Protein AF-0000000071061073 (afdb_homodimer)

pLDDT: mean 88.3, std 20.92, range [18.0, 98.88]

Foldseek 3Di:
DDPPPVVPPPPPQDDCQVLLEAEDWAVCLVVVLVVLLVQCVAFQEKFKDFQWQDQDDADDDDAPDPQLRLLVSLQVRLLQFATAKMKIFTHHLLLHADPRHRMYIAGAADDPVPTDHDPVSVVVLVVQPDDNVCSNVTHHYLQVNLVSVVVSCNWQHQRHAYFYELCPNVVLNNLCSNVVDRADSDLVVNLVSCCRTHVWYFHVNQVCVQPVPADDGLVRLCVVLPHDFRGTPSRTHRSRSSRSVSVSSCCVPPVVVDDDRVPGTSDHPSHDPPPPDDPDPPPPPPPPPPPPD/DPPPPPVPPPPPQDDCQVLLEAEDWAVCLVVVLVVLLVQCVAFQEKFKDFQWQDQDDADDDDAPDPQLRLLVSLQVRLLQFATAKMKIFTHHLLLDADPRHRMYIAGAADDPVPTDHDPVSVVVLVVQPDDNVCSNVTHHHLQVNLVSVVVSCNWQHQRHAYFYELCPNVVLNNLCSNVVDRADSDLVVNLVSCCRTHVWYFHVNQVCVQPVPADDGLVRLCVVLPHDFDGTPSRTHRSRSSRSVSVSSCCVPPVVVDDDRVPGTSDHPSHDPPPPDDPDPPPPPPPPPPPPD

Radius of gyration: 29.24 Å; Cα contacts (8 Å, |Δi|>4): 1033; chains: 2; bounding box: 113×81×72 Å

Solvent-accessible surface area (backbone atoms only — not comparable to full-atom values): 32190 Å² total; per-residue (Å²): 131,85,80,80,75,74,73,76,78,76,77,77,74,73,53,52,59,78,71,22,25,39,83,31,35,48,90,45,42,70,61,50,47,58,52,46,43,56,50,46,77,66,23,32,32,38,8,38,30,58,36,57,38,60,66,40,44,40,65,51,86,88,64,94,42,70,50,47,44,48,46,44,33,47,42,55,28,48,62,64,42,60,63,39,29,38,8,42,16,37,16,27,99,83,61,48,62,54,82,75,59,31,20,40,24,40,35,25,44,41,42,87,77,62,49,71,62,23,66,70,42,49,52,51,33,45,74,38,66,53,56,57,68,53,18,51,75,44,24,22,54,65,67,61,50,30,57,50,46,65,72,36,70,65,42,62,30,80,78,32,36,35,34,30,64,60,40,54,61,48,51,48,48,49,49,29,48,66,66,70,42,72,59,60,80,43,67,67,56,41,51,53,51,42,43,55,44,46,52,29,27,40,21,47,58,44,56,34,75,80,35,94,86,58,59,82,54,72,70,48,38,28,53,75,67,70,52,82,77,58,69,54,68,78,30,21,29,28,46,1,42,45,46,40,53,44,49,48,50,46,30,51,75,73,33,78,69,52,75,58,54,87,78,48,43,68,46,41,42,76,40,67,89,71,58,69,70,72,84,75,75,83,70,78,80,70,85,78,84,66,67,83,117,130,87,80,81,78,74,74,78,75,75,76,79,75,74,53,52,58,79,71,20,27,40,81,32,34,48,90,45,41,68,62,51,48,57,52,46,45,56,50,46,74,66,22,34,32,37,8,40,31,57,34,57,38,61,66,41,45,41,64,53,84,87,63,93,41,72,50,48,43,48,49,44,33,47,44,56,28,48,61,63,40,61,64,39,29,37,8,41,16,36,16,28,100,83,61,47,59,55,82,74,58,31,20,41,24,39,34,25,44,41,41,85,77,64,50,70,62,22,66,70,40,46,52,51,34,45,75,39,65,51,55,57,70,52,19,53,75,44,25,24,55,63,67,62,49,28,58,50,47,65,72,37,70,65,43,63,31,79,78,32,36,35,34,29,64,60,39,55,61,48,50,46,48,49,48,28,47,68,64,72,42,72,59,59,79,45,68,67,58,42,52,53,50,43,42,56,45,47,53,29,27,41,21,46,57,45,56,34,75,78,35,94,85,57,60,82,54,71,68,48,39,31,53,77,68,69,52,81,76,58,70,51,67,78,31,20,30,27,46,2,43,44,45,39,53,43,49,49,51,46,29,51,72,74,35,78,68,52,75,58,55,88,79,48,44,68,47,40,44,76,42,67,87,71,58,71,70,72,85,76,74,82,69,79,80,71,83,79,82,74,62,83,114

Sequence (586 aa):
MPSAMSGAAHAHIPSNEECGIRDVWKHNLEEEFRTIRKVVQKYHYVAMDTEFPGVVARPVGEFRSTADYHYQLLRCNVDLLRIIQLGLTFMDDDGKTPPGYSTWQFNFKFNLSEDMYAQDSIDLLQNSGIQFKKHEEDGIDPIDFAELLMSSGIVLVDNIKWLCFHSGYDFGYLLKLLTDQNLPSDEGEFFELLHIYFPNIFDIKYLMKSCKNLKGGLQEVADQLELRRVGPQHQAGSDALLTGMAFFKMREMFFEDNIDHAKYSGHLYGLGTSFIVNGTNFHESNGETNSASMPSAMSGAAHAHIPSNEECGIRDVWKHNLEEEFRTIRKVVQKYHYVAMDTEFPGVVARPVGEFRSTADYHYQLLRCNVDLLRIIQLGLTFMDDDGKTPPGYSTWQFNFKFNLSEDMYAQDSIDLLQNSGIQFKKHEEDGIDPIDFAELLMSSGIVLVDNIKWLCFHSGYDFGYLLKLLTDQNLPSDEGEFFELLHIYFPNIFDIKYLMKSCKNLKGGLQEVADQLELRRVGPQHQAGSDALLTGMAFFKMREMFFEDNIDHAKYSGHLYGLGTSFIVNGTNFHESNGETNSAS

InterPro domains:
  IPR006941 Ribonuclease CAF1 [PF04857] (24-140)
  IPR006941 Ribonuclease CAF1 [PF04857] (156-247)
  IPR012337 Ribonuclease H-like superfamily [SSF53098] (21-271)
  IPR036397 Ribonuclease H superfamily [G3DSA:3.30.420.10] (8-274)
  IPR039637 CCR4-NOT transcription complex subunit 7/8/Pop2 [PTHR10797] (20-272)

Structure (mmCIF, N/CA/C/O backbone):
data_AF-0000000071061073-model_v1
#
loop_
_entity.id
_entity.type
_entity.pdbx_description
1 polymer 'poly(A)-specific ribonuclease'
#
loop_
_atom_site.group_PDB
_atom_site.id
_atom_site.type_symbol
_atom_site.label_atom_id
_atom_site.label_alt_id
_atom_site.label_comp_id
_atom_site.label_asym_id
_atom_site.label_entity_id
_atom_site.label_seq_id
_atom_site.pdbx_PDB_ins_code
_atom_site.Cartn_x
_atom_site.Cartn_y
_atom_site.Cartn_z
_atom_site.occupancy
_atom_site.B_iso_or_equiv
_atom_site.auth_seq_id
_atom_site.auth_comp_id
_atom_site.auth_asym_id
_atom_site.auth_atom_id
_atom_site.pdbx_PDB_model_num
ATOM 1 N N . MET A 1 1 ? 59 -32.406 -10.898 1 27.25 1 MET A N 1
ATOM 2 C CA . MET A 1 1 ? 57.781 -32.25 -10.109 1 27.25 1 MET A CA 1
ATOM 3 C C . MET A 1 1 ? 56.594 -31.938 -11.008 1 27.25 1 MET A C 1
ATOM 5 O O . MET A 1 1 ? 56.656 -31.031 -11.844 1 27.25 1 MET A O 1
ATOM 9 N N . PRO A 1 2 ? 55.656 -32.938 -11.281 1 30.14 2 PRO A N 1
ATOM 10 C CA . PRO A 1 2 ? 54.562 -32.812 -12.242 1 30.14 2 PRO A CA 1
ATOM 11 C C . PRO A 1 2 ? 53.562 -31.734 -11.867 1 30.14 2 PRO A C 1
ATOM 13 O O . PRO A 1 2 ? 53.438 -31.375 -10.688 1 30.14 2 PRO A O 1
ATOM 16 N N . SER A 1 3 ? 53.438 -30.672 -12.734 1 26.7 3 SER A N 1
ATOM 17 C CA . SER A 1 3 ? 52.5 -29.562 -12.781 1 26.7 3 SER A CA 1
ATOM 18 C C . SER A 1 3 ? 51.062 -30.078 -12.664 1 26.7 3 SER A C 1
ATOM 20 O O . SER A 1 3 ? 50.625 -30.891 -13.477 1 26.7 3 SER A O 1
ATOM 22 N N . ALA A 1 4 ? 50.562 -30.312 -11.336 1 32.88 4 ALA A N 1
ATOM 23 C CA . ALA A 1 4 ? 49.219 -30.781 -10.984 1 32.88 4 ALA A CA 1
ATOM 24 C C . ALA A 1 4 ? 48.156 -30.047 -11.766 1 32.88 4 ALA A C 1
ATOM 26 O O . ALA A 1 4 ? 47.906 -28.859 -11.523 1 32.88 4 ALA A O 1
ATOM 27 N N . MET A 1 5 ? 48 -30.281 -13.109 1 28.55 5 MET A N 1
ATOM 28 C CA . MET A 1 5 ? 46.969 -29.719 -13.969 1 28.55 5 MET A CA 1
ATOM 29 C C . MET A 1 5 ? 45.562 -29.969 -13.406 1 28.55 5 MET A C 1
ATOM 31 O O . MET A 1 5 ? 45.031 -31.062 -13.555 1 28.55 5 MET A O 1
ATOM 35 N N . SER A 1 6 ? 45.312 -29.703 -12.102 1 32.41 6 SER A N 1
ATOM 36 C CA . SER A 1 6 ? 43.969 -29.922 -11.578 1 32.41 6 SER A CA 1
ATOM 37 C C . SER A 1 6 ? 42.938 -29.219 -12.438 1 32.41 6 SER A C 1
ATOM 39 O O . SER A 1 6 ? 42.938 -27.984 -12.555 1 32.41 6 SER A O 1
ATOM 41 N N . GLY A 1 7 ? 42.688 -29.609 -13.641 1 27.25 7 GLY A N 1
ATOM 42 C CA . GLY A 1 7 ? 41.594 -29.125 -14.453 1 27.25 7 GLY A CA 1
ATOM 43 C C . GLY A 1 7 ? 40.281 -29.078 -13.711 1 27.25 7 GLY A C 1
ATOM 44 O O . GLY A 1 7 ? 39.656 -30.125 -13.453 1 27.25 7 GLY A O 1
ATOM 45 N N . ALA A 1 8 ? 40.125 -28.297 -12.648 1 34.47 8 ALA A N 1
ATOM 46 C CA . ALA A 1 8 ? 38.812 -28.109 -12.062 1 34.47 8 ALA A CA 1
ATOM 47 C C . ALA A 1 8 ? 37.75 -27.938 -13.156 1 34.47 8 ALA A C 1
ATOM 49 O O . ALA A 1 8 ? 37.812 -27.016 -13.953 1 34.47 8 ALA A O 1
ATOM 50 N N . ALA A 1 9 ? 37.156 -28.922 -13.742 1 33.09 9 ALA A N 1
ATOM 51 C CA . ALA A 1 9 ? 35.938 -28.969 -14.578 1 33.09 9 ALA A CA 1
ATOM 52 C C . ALA A 1 9 ? 34.875 -28.031 -14.023 1 33.09 9 ALA A C 1
ATOM 54 O O . ALA A 1 9 ? 34.312 -28.281 -12.945 1 33.09 9 ALA A O 1
ATOM 55 N N . HIS A 1 10 ? 34.781 -26.781 -14.148 1 38.16 10 HIS A N 1
ATOM 56 C CA . HIS A 1 10 ? 33.688 -25.859 -13.875 1 38.16 10 HIS A CA 1
ATOM 57 C C . HIS A 1 10 ? 32.375 -26.359 -14.469 1 38.16 10 HIS A C 1
ATOM 59 O O . HIS A 1 10 ? 32.25 -26.484 -15.695 1 38.16 10 HIS A O 1
ATOM 65 N N . ALA A 1 11 ? 31.656 -27.234 -13.953 1 41.38 11 ALA A N 1
ATOM 66 C CA . ALA A 1 11 ? 30.328 -27.703 -14.352 1 41.38 11 ALA A CA 1
ATOM 67 C C . ALA A 1 11 ? 29.453 -26.531 -14.828 1 41.38 11 ALA A C 1
ATOM 69 O O . ALA A 1 11 ? 29.281 -25.547 -14.109 1 41.38 11 ALA A O 1
ATOM 70 N N . HIS A 1 12 ? 29.359 -26.234 -16.078 1 46.34 12 HIS A N 1
ATOM 71 C CA . HIS A 1 12 ? 28.531 -25.25 -16.766 1 46.34 12 HIS A CA 1
ATOM 72 C C . HIS A 1 12 ? 27.094 -25.281 -16.25 1 46.34 12 HIS A C 1
ATOM 74 O O . HIS A 1 12 ? 26.438 -26.328 -16.297 1 46.34 12 HIS A O 1
ATOM 80 N N . ILE A 1 13 ? 26.734 -24.516 -15.273 1 55.28 13 ILE A N 1
ATOM 81 C CA . ILE A 1 13 ? 25.328 -24.359 -14.906 1 55.28 13 ILE A CA 1
ATOM 82 C C . ILE A 1 13 ? 24.547 -23.844 -16.109 1 55.28 13 ILE A C 1
ATOM 84 O O . ILE A 1 13 ? 24.812 -22.75 -16.609 1 55.28 13 ILE A O 1
ATOM 88 N N . PRO A 1 14 ? 23.891 -24.766 -16.766 1 65.38 14 PRO A N 1
ATOM 89 C CA . PRO A 1 14 ? 23.156 -24.328 -17.953 1 65.38 14 PRO A CA 1
ATOM 90 C C . PRO A 1 14 ? 22.344 -23.047 -17.703 1 65.38 14 PRO A C 1
ATOM 92 O O . PRO A 1 14 ? 21.859 -22.844 -16.594 1 65.38 14 PRO A O 1
ATOM 95 N N . SER A 1 15 ? 22.391 -22.125 -18.75 1 74.69 15 SER A N 1
ATOM 96 C CA . SER A 1 15 ? 21.594 -20.906 -18.703 1 74.69 15 SER A CA 1
ATOM 97 C C . SER A 1 15 ? 20.094 -21.234 -18.781 1 74.69 15 SER A C 1
ATOM 99 O O . SER A 1 15 ? 19.719 -22.312 -19.203 1 74.69 15 SER A O 1
ATOM 101 N N . ASN A 1 16 ? 19.266 -20.438 -18.266 1 79.19 16 ASN A N 1
ATOM 102 C CA . ASN A 1 16 ? 17.828 -20.562 -18.375 1 79.19 16 ASN A CA 1
ATOM 103 C C . ASN A 1 16 ? 17.406 -20.922 -19.797 1 79.19 16 ASN A C 1
ATOM 105 O O . ASN A 1 16 ? 16.594 -21.828 -20 1 79.19 16 ASN A O 1
ATOM 109 N N . GLU A 1 17 ? 18.062 -20.422 -20.688 1 80 17 GLU A N 1
ATOM 110 C CA . GLU A 1 17 ? 17.641 -20.594 -22.078 1 80 17 GLU A CA 1
ATOM 111 C C . GLU A 1 17 ? 17.969 -22 -22.578 1 80 17 GLU A C 1
ATOM 113 O O . GLU A 1 17 ? 17.203 -22.594 -23.344 1 80 17 GLU A O 1
ATOM 118 N N . GLU A 1 18 ? 19 -22.453 -22.078 1 78.81 18 GLU A N 1
ATOM 119 C CA . GLU A 1 18 ? 19.391 -23.812 -22.453 1 78.81 18 GLU A CA 1
ATOM 120 C C . GLU A 1 18 ? 18.438 -24.844 -21.859 1 78.81 18 GLU A C 1
ATOM 122 O O . GLU A 1 18 ? 18.312 -25.953 -22.375 1 78.81 18 GLU A O 1
ATOM 127 N N . CYS A 1 19 ? 17.75 -24.359 -20.891 1 79.56 19 CYS A N 1
ATOM 128 C CA . CYS A 1 19 ? 16.859 -25.266 -20.172 1 79.56 19 CYS A CA 1
ATOM 129 C C . CYS A 1 19 ? 15.406 -25.078 -20.625 1 79.56 19 CYS A C 1
ATOM 131 O O . CYS A 1 19 ? 14.492 -25.641 -20.016 1 79.56 19 CYS A O 1
ATOM 133 N N . GLY A 1 20 ? 15.211 -24.234 -21.703 1 90.25 20 GLY A N 1
ATOM 134 C CA . GLY A 1 20 ? 13.867 -24.016 -22.203 1 90.25 20 GLY A CA 1
ATOM 135 C C . GLY A 1 20 ? 13.125 -22.922 -21.469 1 90.25 20 GLY A C 1
ATOM 136 O O . GLY A 1 20 ? 11.898 -22.797 -21.594 1 90.25 20 GLY A O 1
ATOM 137 N N . ILE A 1 21 ? 13.875 -22.172 -20.672 1 96.06 21 ILE A N 1
ATOM 138 C CA . ILE A 1 21 ? 13.305 -21.031 -19.938 1 96.06 21 ILE A CA 1
ATOM 139 C C . ILE A 1 21 ? 13.75 -19.734 -20.609 1 96.06 21 ILE A C 1
ATOM 141 O O . ILE A 1 21 ? 14.938 -19.422 -20.641 1 96.06 21 ILE A O 1
ATOM 145 N N . ARG A 1 22 ? 12.781 -19.031 -21.141 1 97.25 22 ARG A N 1
ATOM 146 C CA . ARG A 1 22 ? 13.055 -17.766 -21.812 1 97.25 22 ARG A CA 1
ATOM 147 C C . ARG A 1 22 ? 13 -16.609 -20.828 1 97.25 22 ARG A C 1
ATOM 149 O O . ARG A 1 22 ? 11.961 -16.344 -20.219 1 97.25 22 ARG A O 1
ATOM 156 N N . ASP A 1 23 ? 14.117 -15.875 -20.719 1 97.38 23 ASP A N 1
ATOM 157 C CA . ASP A 1 23 ? 14.133 -14.656 -19.922 1 97.38 23 ASP A CA 1
ATOM 158 C C . ASP A 1 23 ? 13.461 -13.5 -20.656 1 97.38 23 ASP A C 1
ATOM 160 O O . ASP A 1 23 ? 13.859 -13.148 -21.766 1 97.38 23 ASP A O 1
ATOM 164 N N . VAL A 1 24 ? 12.461 -12.961 -20.047 1 98.75 24 VAL A N 1
ATOM 165 C CA . VAL A 1 24 ? 11.742 -11.852 -20.672 1 98.75 24 VAL A CA 1
ATOM 166 C C . VAL A 1 24 ? 11.984 -10.57 -19.875 1 98.75 24 VAL A C 1
ATOM 168 O O . VAL A 1 24 ? 11.734 -10.516 -18.672 1 98.75 24 VAL A O 1
ATOM 171 N N . TRP A 1 25 ? 12.492 -9.625 -20.547 1 98.75 25 TRP A N 1
ATOM 172 C CA . TRP A 1 25 ? 12.742 -8.281 -20.031 1 98.75 25 TRP A CA 1
ATOM 173 C C . TRP A 1 25 ? 11.953 -7.246 -20.828 1 98.75 25 TRP A C 1
ATOM 175 O O . TRP A 1 25 ? 11.172 -7.598 -21.719 1 98.75 25 TRP A O 1
ATOM 185 N N . LYS A 1 26 ? 12.125 -6.02 -20.5 1 98.69 26 LYS A N 1
ATOM 186 C CA . LYS A 1 26 ? 11.383 -4.945 -21.156 1 98.69 26 LYS A CA 1
ATOM 187 C C . LYS A 1 26 ? 11.555 -5 -22.672 1 98.69 26 LYS A C 1
ATOM 189 O O . LYS A 1 26 ? 10.578 -4.852 -23.422 1 98.69 26 LYS A O 1
ATOM 194 N N . HIS A 1 27 ? 12.719 -5.301 -23.188 1 98.5 27 HIS A N 1
ATOM 195 C CA . HIS A 1 27 ? 13.062 -5.137 -24.594 1 98.5 27 HIS A CA 1
ATOM 196 C C . HIS A 1 27 ? 12.438 -6.238 -25.438 1 98.5 27 HIS A C 1
ATOM 198 O O . HIS A 1 27 ? 12.219 -6.055 -26.641 1 98.5 27 HIS A O 1
ATOM 204 N N . ASN A 1 28 ? 12.125 -7.383 -24.844 1 98.62 28 ASN A N 1
ATOM 205 C CA . ASN A 1 28 ? 11.609 -8.469 -25.672 1 98.62 28 ASN A CA 1
ATOM 206 C C . ASN A 1 28 ? 10.203 -8.883 -25.25 1 98.62 28 ASN A C 1
ATOM 208 O O . ASN A 1 28 ? 9.719 -9.945 -25.625 1 98.62 28 ASN A O 1
ATOM 212 N N . LEU A 1 29 ? 9.578 -8.055 -24.453 1 98.81 29 LEU A N 1
ATOM 213 C CA . LEU A 1 29 ? 8.266 -8.367 -23.891 1 98.81 29 LEU A CA 1
ATOM 214 C C . LEU A 1 29 ? 7.242 -8.602 -24.984 1 98.81 29 LEU A C 1
ATOM 216 O O . LEU A 1 29 ? 6.586 -9.648 -25.016 1 98.81 29 LEU A O 1
ATOM 220 N N . GLU A 1 30 ? 7.113 -7.754 -25.906 1 98.62 30 GLU A N 1
ATOM 221 C CA . GLU A 1 30 ? 6.113 -7.828 -26.969 1 98.62 30 GLU A CA 1
ATOM 222 C C . GLU A 1 30 ? 6.348 -9.039 -27.875 1 98.62 30 GLU A C 1
ATOM 224 O O . GLU A 1 30 ? 5.402 -9.734 -28.234 1 98.62 30 GLU A O 1
ATOM 229 N N . GLU A 1 31 ? 7.582 -9.195 -28.172 1 98.5 31 GLU A N 1
ATOM 230 C CA . GLU A 1 31 ? 7.938 -10.32 -29.031 1 98.5 31 GLU A CA 1
ATOM 231 C C . GLU A 1 31 ? 7.562 -11.648 -28.391 1 98.5 31 GLU A C 1
ATOM 233 O O . GLU A 1 31 ? 7.027 -12.539 -29.047 1 98.5 31 GLU A O 1
ATOM 238 N N . GLU A 1 32 ? 7.836 -11.758 -27.172 1 98.44 32 GLU A N 1
ATOM 239 C CA . GLU A 1 32 ? 7.566 -13.023 -26.484 1 98.44 32 GLU A CA 1
ATOM 240 C C . GLU A 1 32 ? 6.066 -13.25 -26.328 1 98.44 32 GLU A C 1
ATOM 242 O O . GLU A 1 32 ? 5.594 -14.391 -26.391 1 98.44 32 GLU A O 1
ATOM 247 N N . PHE A 1 33 ? 5.324 -12.195 -26.156 1 98.69 33 PHE A N 1
ATOM 248 C CA . PHE A 1 33 ? 3.879 -12.367 -26.062 1 98.69 33 PHE A CA 1
ATOM 249 C C . PHE A 1 33 ? 3.293 -12.789 -27.406 1 98.69 33 PHE A C 1
ATOM 251 O O . PHE A 1 33 ? 2.285 -13.5 -27.453 1 98.69 33 PHE A O 1
ATOM 258 N N . ARG A 1 34 ? 3.887 -12.406 -28.5 1 98.31 34 ARG A N 1
ATOM 259 C CA . ARG A 1 34 ? 3.465 -12.914 -29.797 1 98.31 34 ARG A CA 1
ATOM 260 C C . ARG A 1 34 ? 3.617 -14.43 -29.859 1 98.31 34 ARG A C 1
ATOM 262 O O . ARG A 1 34 ? 2.738 -15.125 -30.375 1 98.31 34 ARG A O 1
ATOM 269 N N . THR A 1 35 ? 4.707 -14.852 -29.391 1 98.12 35 THR A N 1
ATOM 270 C CA . THR A 1 35 ? 4.961 -16.281 -29.359 1 98.12 35 THR A CA 1
ATOM 271 C C . THR A 1 35 ? 3.971 -17 -28.438 1 98.12 35 THR A C 1
ATOM 273 O O . THR A 1 35 ? 3.418 -18.031 -28.781 1 98.12 35 THR A O 1
ATOM 276 N N . ILE A 1 36 ? 3.734 -16.422 -27.312 1 98.31 36 ILE A N 1
ATOM 277 C CA . ILE A 1 36 ? 2.859 -17 -26.297 1 98.31 36 ILE A CA 1
ATOM 278 C C . ILE A 1 36 ? 1.445 -17.141 -26.859 1 98.31 36 ILE A C 1
ATOM 280 O O . ILE A 1 36 ? 0.774 -18.156 -26.625 1 98.31 36 ILE A O 1
ATOM 284 N N . ARG A 1 37 ? 0.992 -16.188 -27.656 1 98.06 37 ARG A N 1
ATOM 285 C CA . ARG A 1 37 ? -0.344 -16.203 -28.234 1 98.06 37 ARG A CA 1
ATOM 286 C C . ARG A 1 37 ? -0.52 -17.406 -29.172 1 98.06 37 ARG A C 1
ATOM 288 O O . ARG A 1 37 ? -1.625 -17.922 -29.312 1 98.06 37 ARG A O 1
ATOM 295 N N . LYS A 1 38 ? 0.566 -17.828 -29.703 1 98 38 LYS A N 1
ATOM 296 C CA . LYS A 1 38 ? 0.529 -19 -30.562 1 98 38 LYS A CA 1
ATOM 297 C C . LYS A 1 38 ? 0.604 -20.281 -29.734 1 98 38 LYS A C 1
ATOM 299 O O . LYS A 1 38 ? -0.155 -21.234 -29.984 1 98 38 LYS A O 1
ATOM 304 N N . VAL A 1 39 ? 1.432 -20.297 -28.812 1 98.06 39 VAL A N 1
ATOM 305 C CA . VAL A 1 39 ? 1.706 -21.484 -28 1 98.06 39 VAL A CA 1
ATOM 306 C C . VAL A 1 39 ? 0.449 -21.891 -27.234 1 98.06 39 VAL A C 1
ATOM 308 O O . VAL A 1 39 ? 0.112 -23.062 -27.156 1 98.06 39 VAL A O 1
ATOM 311 N N . VAL A 1 40 ? -0.288 -20.953 -26.719 1 97.75 40 VAL A N 1
ATOM 312 C CA . VAL A 1 40 ? -1.395 -21.203 -25.797 1 97.75 40 VAL A CA 1
ATOM 313 C C . VAL A 1 40 ? -2.549 -21.859 -26.547 1 97.75 40 VAL A C 1
ATOM 315 O O . VAL A 1 40 ? -3.432 -22.469 -25.938 1 97.75 40 VAL A O 1
ATOM 318 N N . GLN A 1 41 ? -2.559 -21.812 -27.859 1 97.12 41 GLN A N 1
ATOM 319 C CA . GLN A 1 41 ? -3.621 -22.422 -28.656 1 97.12 41 GLN A CA 1
ATOM 320 C C . GLN A 1 41 ? -3.629 -23.938 -28.5 1 97.12 41 GLN A C 1
ATOM 322 O O . GLN A 1 41 ? -4.688 -24.562 -28.562 1 97.12 41 GLN A O 1
ATOM 327 N N . LYS A 1 42 ? -2.479 -24.469 -28.312 1 97.75 42 LYS A N 1
ATOM 328 C CA . LYS A 1 42 ? -2.354 -25.906 -28.203 1 97.75 42 LYS A CA 1
ATOM 329 C C . LYS A 1 42 ? -1.996 -26.328 -26.781 1 97.75 42 LYS A C 1
ATOM 331 O O . LYS A 1 42 ? -2.404 -27.406 -26.312 1 97.75 42 LYS A O 1
ATOM 336 N N . TYR A 1 43 ? -1.259 -25.609 -26.156 1 98.5 43 TYR A N 1
ATOM 337 C CA . TYR A 1 43 ? -0.788 -25.906 -24.812 1 98.5 43 TYR A CA 1
ATOM 338 C C . TYR A 1 43 ? -1.583 -25.109 -23.781 1 98.5 43 TYR A C 1
ATOM 340 O O . TYR A 1 43 ? -1.145 -24.062 -23.328 1 98.5 43 TYR A O 1
ATOM 348 N N . HIS A 1 44 ? -2.664 -25.703 -23.281 1 97.88 44 HIS A N 1
ATOM 349 C CA . HIS A 1 44 ? -3.688 -24.969 -22.547 1 97.88 44 HIS A CA 1
ATOM 350 C C . HIS A 1 44 ? -3.504 -25.109 -21.047 1 97.88 44 HIS A C 1
ATOM 352 O O . HIS A 1 44 ? -4.281 -24.562 -20.266 1 97.88 44 HIS A O 1
ATOM 358 N N . TYR A 1 45 ? -2.539 -25.953 -20.578 1 98.69 45 TYR A N 1
ATOM 359 C CA . TYR A 1 45 ? -2.152 -25.953 -19.172 1 98.69 45 TYR A CA 1
ATOM 360 C C . TYR A 1 45 ? -1.046 -24.953 -18.906 1 98.69 45 TYR A C 1
ATOM 362 O O . TYR A 1 45 ? 0.003 -24.984 -19.562 1 98.69 45 TYR A O 1
ATOM 370 N N . VAL A 1 46 ? -1.3 -24.078 -18 1 98.88 46 VAL A N 1
ATOM 371 C CA . VAL A 1 46 ? -0.354 -23.016 -17.688 1 98.88 46 VAL A CA 1
ATOM 372 C C . VAL A 1 46 ? 0.083 -23.125 -16.219 1 98.88 46 VAL A C 1
ATOM 374 O O . VAL A 1 46 ? -0.662 -22.75 -15.312 1 98.88 46 VAL A O 1
ATOM 377 N N . ALA A 1 47 ? 1.307 -23.609 -16.016 1 98.88 47 ALA A N 1
ATOM 378 C CA . ALA A 1 47 ? 1.875 -23.641 -14.672 1 98.88 47 ALA A CA 1
ATOM 379 C C . ALA A 1 47 ? 2.537 -22.312 -14.32 1 98.88 47 ALA A C 1
ATOM 381 O O . ALA A 1 47 ? 3.309 -21.766 -15.117 1 98.88 47 ALA A O 1
ATOM 382 N N . MET A 1 48 ? 2.242 -21.844 -13.117 1 98.69 48 MET A N 1
ATOM 383 C CA . MET A 1 48 ? 2.705 -20.5 -12.805 1 98.69 48 MET A CA 1
ATOM 384 C C . MET A 1 48 ? 3.332 -20.438 -11.414 1 98.69 48 MET A C 1
ATOM 386 O O . MET A 1 48 ? 2.959 -21.219 -10.531 1 98.69 48 MET A O 1
ATOM 390 N N . ASP A 1 49 ? 4.25 -19.562 -11.273 1 98.62 49 ASP A N 1
ATOM 391 C CA . ASP A 1 49 ? 4.879 -19.219 -10 1 98.62 49 ASP A CA 1
ATOM 392 C C . ASP A 1 49 ? 5.359 -17.766 -10.016 1 98.62 49 ASP A C 1
ATOM 394 O O . ASP A 1 49 ? 5.684 -17.219 -11.078 1 98.62 49 ASP A O 1
ATOM 398 N N . THR A 1 50 ? 5.34 -17.141 -8.867 1 98.62 50 THR A N 1
ATOM 399 C CA . THR A 1 50 ? 5.832 -15.781 -8.75 1 98.62 50 THR A CA 1
ATOM 400 C C . THR A 1 50 ? 6.906 -15.68 -7.668 1 98.62 50 THR A C 1
ATOM 402 O O . THR A 1 50 ? 6.953 -16.516 -6.758 1 98.62 50 THR A O 1
ATOM 405 N N . GLU A 1 51 ? 7.789 -14.75 -7.895 1 98.5 51 GLU A N 1
ATOM 406 C CA . GLU A 1 51 ? 8.672 -14.273 -6.836 1 98.5 51 GLU A CA 1
ATOM 407 C C . GLU A 1 51 ? 8.305 -12.844 -6.426 1 98.5 51 GLU A C 1
ATOM 409 O O . GLU A 1 51 ? 8.188 -11.961 -7.273 1 98.5 51 GLU A O 1
ATOM 414 N N . PHE A 1 52 ? 8.102 -12.656 -5.129 1 97.38 52 PHE A N 1
ATOM 415 C CA . PHE A 1 52 ? 7.73 -11.352 -4.594 1 97.38 52 PHE A CA 1
ATOM 416 C C . PHE A 1 52 ? 8.531 -11.039 -3.338 1 97.38 52 PHE A C 1
ATOM 418 O O . PHE A 1 52 ? 9.242 -11.898 -2.814 1 97.38 52 PHE A O 1
ATOM 425 N N . PRO A 1 53 ? 8.578 -9.773 -2.887 1 96.56 53 PRO A N 1
ATOM 426 C CA . PRO A 1 53 ? 9.57 -9.336 -1.907 1 96.56 53 PRO A CA 1
ATOM 427 C C . PRO A 1 53 ? 9.219 -9.742 -0.48 1 96.56 53 PRO A C 1
ATOM 429 O O . PRO A 1 53 ? 9.789 -9.219 0.478 1 96.56 53 PRO A O 1
ATOM 432 N N . GLY A 1 54 ? 8.242 -10.562 -0.24 1 95.75 54 GLY A N 1
ATOM 433 C CA . GLY A 1 54 ? 7.957 -11.102 1.08 1 95.75 54 GLY A CA 1
ATOM 434 C C . GLY A 1 54 ? 6.773 -10.43 1.756 1 95.75 54 GLY A C 1
ATOM 435 O O . GLY A 1 54 ? 5.828 -10.008 1.088 1 95.75 54 GLY A O 1
ATOM 436 N N . VAL A 1 55 ? 6.781 -10.57 3.068 1 95.75 55 VAL A N 1
ATOM 437 C CA . VAL A 1 55 ? 5.75 -9.992 3.918 1 95.75 55 VAL A CA 1
ATOM 438 C C . VAL A 1 55 ? 6.359 -8.891 4.793 1 95.75 55 VAL A C 1
ATOM 440 O O . VAL A 1 55 ? 7.32 -9.141 5.527 1 95.75 55 VAL A O 1
ATOM 443 N N . VAL A 1 56 ? 5.727 -7.668 4.676 1 96.31 56 VAL A N 1
ATOM 444 C CA . VAL A 1 56 ? 6.375 -6.551 5.355 1 96.31 56 VAL A CA 1
ATOM 445 C C . VAL A 1 56 ? 5.426 -5.953 6.391 1 96.31 56 VAL A C 1
ATOM 447 O O . VAL A 1 56 ? 5.816 -5.086 7.176 1 96.31 56 VAL A O 1
ATOM 450 N N . ALA A 1 57 ? 4.191 -6.43 6.379 1 96.06 57 ALA A N 1
ATOM 451 C CA . ALA A 1 57 ? 3.221 -5.828 7.289 1 96.06 57 ALA A CA 1
ATOM 452 C C . ALA A 1 57 ? 2.176 -6.848 7.734 1 96.06 57 ALA A C 1
ATOM 454 O O . ALA A 1 57 ? 1.876 -7.797 7.004 1 96.06 57 ALA A O 1
ATOM 455 N N . ARG A 1 58 ? 1.642 -6.582 8.922 1 97.12 58 ARG A N 1
ATOM 456 C CA . ARG A 1 58 ? 0.527 -7.355 9.461 1 97.12 58 ARG A CA 1
ATOM 457 C C . ARG A 1 58 ? -0.693 -6.469 9.688 1 97.12 58 ARG A C 1
ATOM 459 O O . ARG A 1 58 ? -0.566 -5.344 10.172 1 97.12 58 ARG A O 1
ATOM 466 N N . PRO A 1 59 ? -1.806 -7.035 9.273 1 95.44 59 PRO A N 1
ATOM 467 C CA . PRO A 1 59 ? -3.008 -6.219 9.469 1 95.44 59 PRO A CA 1
ATOM 468 C C . PRO A 1 59 ? -3.359 -6.023 10.938 1 95.44 59 PRO A C 1
ATOM 470 O O . PRO A 1 59 ? -3.15 -6.926 11.75 1 95.44 59 PRO A O 1
ATOM 473 N N . VAL A 1 60 ? -3.891 -4.828 11.211 1 93.62 60 VAL A N 1
ATOM 474 C CA . VAL A 1 60 ? -4.34 -4.469 12.555 1 93.62 60 VAL A CA 1
ATOM 475 C C . VAL A 1 60 ? -5.863 -4.367 12.578 1 93.62 60 VAL A C 1
ATOM 477 O O . VAL A 1 60 ? -6.473 -3.848 11.641 1 93.62 60 VAL A O 1
ATOM 480 N N . GLY A 1 61 ? -6.508 -4.949 13.672 1 88.81 61 GLY A N 1
ATOM 481 C CA . GLY A 1 61 ? -7.949 -4.824 13.812 1 88.81 61 GLY A CA 1
ATOM 482 C C . GLY A 1 61 ? -8.625 -6.113 14.25 1 88.81 61 GLY A C 1
ATOM 483 O O . GLY A 1 61 ? -7.961 -7.027 14.742 1 88.81 61 GLY A O 1
ATOM 484 N N . GLU A 1 62 ? -9.93 -6.051 14.156 1 89.38 62 GLU A N 1
ATOM 485 C CA . GLU A 1 62 ? -10.727 -7.234 14.453 1 89.38 62 GLU A CA 1
ATOM 486 C C . GLU A 1 62 ? -11.094 -7.98 13.172 1 89.38 62 GLU A C 1
ATOM 488 O O . GLU A 1 62 ? -11.445 -7.363 12.164 1 89.38 62 GLU A O 1
ATOM 493 N N . PHE A 1 63 ? -10.922 -9.32 13.32 1 91.5 63 PHE A N 1
ATOM 494 C CA . PHE A 1 63 ? -11.188 -10.148 12.148 1 91.5 63 PHE A CA 1
ATOM 495 C C . PHE A 1 63 ? -12.289 -11.164 12.438 1 91.5 63 PHE A C 1
ATOM 497 O O . PHE A 1 63 ? -12.375 -11.688 13.555 1 91.5 63 PHE A O 1
ATOM 504 N N . ARG A 1 64 ? -13.023 -11.469 11.438 1 90.19 64 ARG A N 1
ATOM 505 C CA . ARG A 1 64 ? -14.195 -12.328 11.57 1 90.19 64 ARG A CA 1
ATOM 506 C C . ARG A 1 64 ? -13.781 -13.773 11.812 1 90.19 64 ARG A C 1
ATOM 508 O O . ARG A 1 64 ? -14.523 -14.539 12.43 1 90.19 64 ARG A O 1
ATOM 515 N N . SER A 1 65 ? -12.703 -14.258 11.266 1 91 65 SER A N 1
ATOM 516 C CA . SER A 1 65 ? -12.18 -15.617 11.336 1 91 65 SER A CA 1
ATOM 517 C C . SER A 1 65 ? -10.688 -15.656 11.039 1 91 65 SER A C 1
ATOM 519 O O . SER A 1 65 ? -10.102 -14.641 10.648 1 91 65 SER A O 1
ATOM 521 N N . THR A 1 66 ? -10.086 -16.797 11.266 1 91.12 66 THR A N 1
ATOM 522 C CA . THR A 1 66 ? -8.688 -17 10.898 1 91.12 66 THR A CA 1
ATOM 523 C C . THR A 1 66 ? -8.492 -16.828 9.398 1 91.12 66 THR A C 1
ATOM 525 O O . THR A 1 66 ? -7.492 -16.266 8.961 1 91.12 66 THR A O 1
ATOM 528 N N . ALA A 1 67 ? -9.461 -17.297 8.688 1 90.12 67 ALA A N 1
ATOM 529 C CA . ALA A 1 67 ? -9.414 -17.156 7.23 1 90.12 67 ALA A CA 1
ATOM 530 C C . ALA A 1 67 ? -9.438 -15.688 6.824 1 90.12 67 ALA A C 1
ATOM 532 O O . ALA A 1 67 ? -8.695 -15.273 5.922 1 90.12 67 ALA A O 1
ATOM 533 N N . ASP A 1 68 ? -10.234 -15 7.512 1 93.62 68 ASP A N 1
ATOM 534 C CA . ASP A 1 68 ? -10.297 -13.57 7.246 1 93.62 68 ASP A CA 1
ATOM 535 C C . ASP A 1 68 ? -8.969 -12.891 7.551 1 93.62 68 ASP A C 1
ATOM 537 O O . ASP A 1 68 ? -8.508 -12.039 6.789 1 93.62 68 ASP A O 1
ATOM 541 N N . TYR A 1 69 ? -8.414 -13.258 8.648 1 94.88 69 TYR A N 1
ATOM 542 C CA . TYR A 1 69 ? -7.109 -12.719 9 1 94.88 69 TYR A CA 1
ATOM 543 C C . TYR A 1 69 ? -6.082 -13.023 7.918 1 94.88 69 TYR A C 1
ATOM 545 O O . TYR A 1 69 ? -5.316 -12.141 7.516 1 94.88 69 TYR A O 1
ATOM 553 N N . HIS A 1 70 ? -6.043 -14.195 7.438 1 95 70 HIS A N 1
ATOM 554 C CA . HIS A 1 70 ? -5.078 -14.602 6.418 1 95 70 HIS A CA 1
ATOM 555 C C . HIS A 1 70 ? -5.293 -13.828 5.117 1 95 70 HIS A C 1
ATOM 557 O O . HIS A 1 70 ? -4.328 -13.453 4.449 1 95 70 HIS A O 1
ATOM 563 N N . TYR A 1 71 ? -6.555 -13.672 4.785 1 96.75 71 TYR A N 1
ATOM 564 C CA . TYR A 1 71 ? -6.824 -12.922 3.566 1 96.75 71 TYR A CA 1
ATOM 565 C C . TYR A 1 71 ? -6.371 -11.469 3.713 1 96.75 71 TYR A C 1
ATOM 567 O O . TYR A 1 71 ? -5.801 -10.898 2.783 1 96.75 71 TYR A O 1
ATOM 575 N N . GLN A 1 72 ? -6.621 -10.883 4.848 1 96.31 72 GLN A N 1
ATOM 576 C CA . GLN A 1 72 ? -6.207 -9.492 5.055 1 96.31 72 GLN A CA 1
ATOM 577 C C . GLN A 1 72 ? -4.688 -9.375 5.066 1 96.31 72 GLN A C 1
ATOM 579 O O . GLN A 1 72 ? -4.137 -8.359 4.617 1 96.31 72 GLN A O 1
ATOM 584 N N . LEU A 1 73 ? -4.07 -10.359 5.66 1 97.06 73 LEU A N 1
ATOM 585 C CA . LEU A 1 73 ? -2.613 -10.398 5.629 1 97.06 73 LEU A CA 1
ATOM 586 C C . LEU A 1 73 ? -2.1 -10.414 4.191 1 97.06 73 LEU A C 1
ATOM 588 O O . LEU A 1 73 ? -1.211 -9.633 3.84 1 97.06 73 LEU A O 1
ATOM 592 N N . LEU A 1 74 ? -2.66 -11.25 3.385 1 97.75 74 LEU A N 1
ATOM 593 C CA . LEU A 1 74 ? -2.316 -11.32 1.97 1 97.75 74 LEU A CA 1
ATOM 594 C C . LEU A 1 74 ? -2.602 -9.992 1.273 1 97.75 74 LEU A C 1
ATOM 596 O O . LEU A 1 74 ? -1.735 -9.445 0.588 1 97.75 74 LEU A O 1
ATOM 600 N N . ARG A 1 75 ? -3.783 -9.477 1.503 1 97.12 75 ARG A N 1
ATOM 601 C CA . ARG A 1 75 ? -4.254 -8.266 0.841 1 97.12 75 ARG A CA 1
ATOM 602 C C . ARG A 1 75 ? -3.34 -7.086 1.144 1 97.12 75 ARG A C 1
ATOM 604 O O . ARG A 1 75 ? -2.893 -6.391 0.23 1 97.12 75 ARG A O 1
ATOM 611 N N . CYS A 1 76 ? -3.016 -6.867 2.375 1 96.12 76 CYS A N 1
ATOM 612 C CA . CYS A 1 76 ? -2.225 -5.699 2.742 1 96.12 76 CYS A CA 1
ATOM 613 C C . CYS A 1 76 ? -0.833 -5.77 2.125 1 96.12 76 CYS A C 1
ATOM 615 O O . CYS A 1 76 ? -0.306 -4.758 1.659 1 96.12 76 CYS A O 1
ATOM 617 N N . ASN A 1 77 ? -0.237 -6.902 2.08 1 97.69 77 ASN A N 1
ATOM 618 C CA . ASN A 1 77 ? 1.112 -7.016 1.537 1 97.69 77 ASN A CA 1
ATOM 619 C C . ASN A 1 77 ? 1.109 -6.949 0.012 1 97.69 77 ASN A C 1
ATOM 621 O O . ASN A 1 77 ? 1.977 -6.312 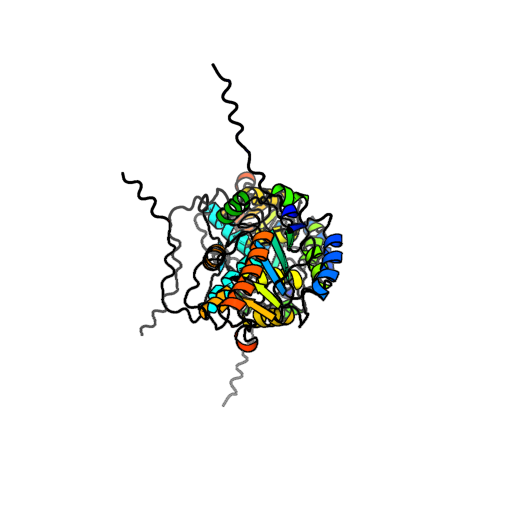-0.588 1 97.69 77 ASN A O 1
ATOM 625 N N . VAL A 1 78 ? 0.137 -7.578 -0.594 1 98.12 78 VAL A N 1
ATOM 626 C CA . VAL A 1 78 ? 0.039 -7.527 -2.049 1 98.12 78 VAL A CA 1
ATOM 627 C C . VAL A 1 78 ? -0.194 -6.09 -2.502 1 98.12 78 VAL A C 1
ATOM 629 O O . VAL A 1 78 ? 0.404 -5.633 -3.48 1 98.12 78 VAL A O 1
ATOM 632 N N . ASP A 1 79 ? -1.022 -5.438 -1.785 1 96.19 79 ASP A N 1
ATOM 633 C CA . ASP A 1 79 ? -1.348 -4.066 -2.16 1 96.19 79 ASP A CA 1
ATOM 634 C C . ASP A 1 79 ? -0.153 -3.141 -1.945 1 96.19 79 ASP A C 1
ATOM 636 O O . ASP A 1 79 ? 0.002 -2.145 -2.654 1 96.19 79 ASP A O 1
ATOM 640 N N . LEU A 1 80 ? 0.666 -3.494 -0.993 1 95.69 80 LEU A N 1
ATOM 641 C CA . LEU A 1 80 ? 1.799 -2.654 -0.623 1 95.69 80 LEU A CA 1
ATOM 642 C C . LEU A 1 80 ? 3 -2.934 -1.52 1 95.69 80 LEU A C 1
ATOM 644 O O . LEU A 1 80 ? 3.789 -2.031 -1.809 1 95.69 80 LEU A O 1
ATOM 648 N N . LEU A 1 81 ? 3.135 -4.133 -1.931 1 97.12 81 LEU A N 1
ATOM 649 C CA . LEU A 1 81 ? 4.395 -4.559 -2.535 1 97.12 81 LEU A CA 1
ATOM 650 C C . LEU A 1 81 ? 4.227 -4.781 -4.035 1 97.12 81 LEU A C 1
ATOM 652 O O . LEU A 1 81 ? 3.125 -4.637 -4.57 1 97.12 81 LEU A O 1
ATOM 656 N N . ARG A 1 82 ? 5.398 -5.023 -4.641 1 96.94 82 ARG A N 1
ATOM 657 C CA . ARG A 1 82 ? 5.43 -5.234 -6.082 1 96.94 82 ARG A CA 1
ATOM 658 C C . A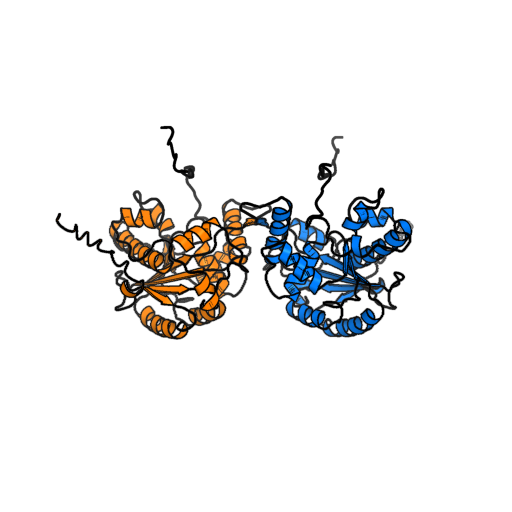RG A 1 82 ? 6.004 -6.605 -6.422 1 96.94 82 ARG A C 1
ATOM 660 O O . ARG A 1 82 ? 6.941 -7.07 -5.773 1 96.94 82 ARG A O 1
ATOM 667 N N . ILE A 1 83 ? 5.43 -7.16 -7.406 1 98.25 83 ILE A N 1
ATOM 668 C CA . ILE A 1 83 ? 5.895 -8.461 -7.891 1 98.25 83 ILE A CA 1
ATOM 669 C C . ILE A 1 83 ? 7.281 -8.312 -8.508 1 98.25 83 ILE A C 1
ATOM 671 O O . ILE A 1 83 ? 7.602 -7.273 -9.086 1 98.25 83 ILE A O 1
ATOM 675 N N . ILE A 1 84 ? 8.109 -9.352 -8.406 1 98.69 84 ILE A N 1
ATOM 676 C CA . ILE A 1 84 ? 9.477 -9.289 -8.898 1 98.69 84 ILE A CA 1
ATOM 677 C C . ILE A 1 84 ? 9.617 -10.148 -10.156 1 98.69 84 ILE A C 1
ATOM 679 O O . ILE A 1 84 ? 10.234 -9.727 -11.133 1 98.69 84 ILE A O 1
ATOM 683 N N . GLN A 1 85 ? 9.062 -11.32 -10.047 1 98.81 85 GLN A N 1
ATOM 684 C CA . GLN A 1 85 ? 9.172 -12.242 -11.18 1 98.81 85 GLN A CA 1
ATOM 685 C C . GLN A 1 85 ? 7.902 -13.078 -11.328 1 98.81 85 GLN A C 1
ATOM 687 O O . GLN A 1 85 ? 7.215 -13.359 -10.344 1 98.81 85 GLN A O 1
ATOM 692 N N . LEU A 1 86 ? 7.645 -13.484 -12.555 1 98.81 86 LEU A N 1
ATOM 693 C CA . LEU A 1 86 ? 6.562 -14.406 -12.883 1 98.81 86 LEU A CA 1
ATOM 694 C C . LEU A 1 86 ? 7.035 -15.461 -13.883 1 98.81 86 LEU A C 1
ATOM 696 O O . LEU A 1 86 ? 7.68 -15.125 -14.883 1 98.81 86 LEU A O 1
ATOM 700 N N . GLY A 1 87 ? 6.801 -16.703 -13.562 1 98.75 87 GLY A N 1
ATOM 701 C CA . GLY A 1 87 ? 7.047 -17.797 -14.492 1 98.75 87 GLY A CA 1
ATOM 702 C C . GLY A 1 87 ? 5.777 -18.438 -15.016 1 98.75 87 GLY A C 1
ATOM 703 O O . GLY A 1 87 ? 4.836 -18.672 -14.258 1 98.75 87 GLY A O 1
ATOM 704 N N . LEU A 1 88 ? 5.77 -18.641 -16.328 1 98.88 88 LEU A N 1
ATOM 705 C CA . LEU A 1 88 ? 4.676 -19.375 -16.984 1 98.88 88 LEU A CA 1
ATOM 706 C C . LEU A 1 88 ? 5.211 -20.531 -17.812 1 98.88 88 LEU A C 1
ATOM 708 O O . LEU A 1 88 ? 6.039 -20.328 -18.703 1 98.88 88 LEU A O 1
ATOM 712 N N . THR A 1 89 ? 4.797 -21.703 -17.484 1 98.81 89 THR A N 1
ATOM 713 C CA . THR A 1 89 ? 5.113 -22.891 -18.266 1 98.81 89 THR A CA 1
ATOM 714 C C . THR A 1 89 ? 3.869 -23.406 -19 1 98.81 89 THR A C 1
ATOM 716 O O . THR A 1 89 ? 2.807 -23.547 -18.391 1 98.81 89 THR A O 1
ATOM 719 N N . PHE A 1 90 ? 4.023 -23.688 -20.25 1 98.88 90 PHE A N 1
ATOM 720 C CA . PHE A 1 90 ? 2.902 -24.156 -21.062 1 98.88 90 PHE A CA 1
ATOM 721 C C . PHE A 1 90 ? 3.035 -25.641 -21.375 1 98.88 90 PHE A C 1
ATOM 723 O O . PHE A 1 90 ? 4.102 -26.094 -21.781 1 98.88 90 PHE A O 1
ATOM 730 N N . MET A 1 91 ? 1.942 -26.391 -21.141 1 98.69 91 MET A N 1
ATOM 731 C CA . MET A 1 91 ? 1.896 -27.828 -21.406 1 98.69 91 MET A CA 1
ATOM 732 C C . MET A 1 91 ? 0.578 -28.219 -22.062 1 98.69 91 MET A C 1
ATOM 734 O O . MET A 1 91 ? -0.421 -27.5 -21.922 1 98.69 91 MET A O 1
ATOM 738 N N . ASP A 1 92 ? 0.618 -29.281 -22.812 1 98.44 92 ASP A N 1
ATOM 739 C CA . ASP A 1 92 ? -0.619 -29.766 -23.422 1 98.44 92 ASP A CA 1
ATOM 740 C C . ASP A 1 92 ? -1.334 -30.75 -22.5 1 98.44 92 ASP A C 1
ATOM 742 O O . ASP A 1 92 ? -0.976 -30.875 -21.328 1 98.44 92 ASP A O 1
ATOM 746 N N . ASP A 1 93 ? -2.363 -31.453 -22.969 1 96.56 93 ASP A N 1
ATOM 747 C CA . ASP A 1 93 ? -3.225 -32.312 -22.172 1 96.56 93 ASP A CA 1
ATOM 748 C C . ASP A 1 93 ? -2.445 -33.5 -21.625 1 96.56 93 ASP A C 1
ATOM 750 O O . ASP A 1 93 ? -2.859 -34.125 -20.641 1 96.56 93 ASP A O 1
ATOM 754 N N . ASP A 1 94 ? -1.301 -33.781 -22.266 1 96.56 94 ASP A N 1
ATOM 755 C CA . ASP A 1 94 ? -0.506 -34.938 -21.859 1 96.56 94 ASP A CA 1
ATOM 756 C C . ASP A 1 94 ? 0.696 -34.5 -21.016 1 96.56 94 ASP A C 1
ATOM 758 O O . ASP A 1 94 ? 1.553 -35.312 -20.688 1 96.56 94 ASP A O 1
ATOM 762 N N . GLY A 1 95 ? 0.82 -33.25 -20.734 1 97.19 95 GLY A N 1
ATOM 763 C CA . GLY A 1 95 ? 1.929 -32.75 -19.922 1 97.19 95 GLY A CA 1
ATOM 764 C C . GLY A 1 95 ? 3.186 -32.5 -20.734 1 97.19 95 GLY A C 1
ATOM 765 O O . GLY A 1 95 ? 4.262 -32.312 -20.172 1 97.19 95 GLY A O 1
ATOM 766 N N . LYS A 1 96 ? 3.037 -32.531 -22.031 1 97.62 96 LYS A N 1
ATOM 767 C CA . LYS A 1 96 ? 4.176 -32.281 -22.906 1 97.62 96 LYS A CA 1
ATOM 768 C C . LYS A 1 96 ? 4.336 -30.781 -23.172 1 97.62 96 LYS A C 1
ATOM 770 O O . LYS A 1 96 ? 3.348 -30.047 -23.281 1 97.62 96 LYS A O 1
ATOM 775 N N . THR A 1 97 ? 5.574 -30.391 -23.375 1 97.38 97 THR A N 1
ATOM 776 C CA . THR A 1 97 ? 5.875 -28.984 -23.578 1 97.38 97 THR A CA 1
ATOM 777 C C . THR A 1 97 ? 6.066 -28.688 -25.062 1 97.38 97 THR A C 1
ATOM 779 O O . THR A 1 97 ? 6.312 -29.594 -25.859 1 97.38 97 THR A O 1
ATOM 782 N N . PRO A 1 98 ? 5.91 -27.422 -25.453 1 97.19 98 PRO A N 1
ATOM 783 C CA . PRO A 1 98 ? 6.203 -27.047 -26.844 1 97.19 98 PRO A CA 1
ATOM 784 C C . PRO A 1 98 ? 7.688 -27.172 -27.188 1 97.19 98 PRO A C 1
ATOM 786 O O . PRO A 1 98 ? 8.531 -27.219 -26.281 1 97.19 98 PRO A O 1
ATOM 789 N N . PRO A 1 99 ? 7.902 -27.297 -28.531 1 93.38 99 PRO A N 1
ATOM 790 C CA . PRO A 1 99 ? 9.312 -27.25 -28.922 1 93.38 99 PRO A CA 1
ATOM 791 C C . PRO A 1 99 ? 9.945 -25.875 -28.656 1 93.38 99 PRO A C 1
ATOM 793 O O . PRO A 1 99 ? 9.289 -24.844 -28.812 1 93.38 99 PRO A O 1
ATOM 796 N N . GLY A 1 100 ? 11.219 -25.891 -28.375 1 91.88 100 GLY A N 1
ATOM 797 C CA . GLY A 1 100 ? 11.891 -24.641 -28.047 1 91.88 100 GLY A CA 1
ATOM 798 C C . GLY A 1 100 ? 11.727 -24.234 -26.594 1 91.88 100 GLY A C 1
ATOM 799 O O . GLY A 1 100 ? 12.047 -25.016 -25.688 1 91.88 100 GLY A O 1
ATOM 800 N N . TYR A 1 101 ? 11.18 -23.078 -26.5 1 95.12 101 TYR A N 1
ATOM 801 C CA . TYR A 1 101 ? 10.938 -22.609 -25.125 1 95.12 101 TYR A CA 1
ATOM 802 C C . TYR A 1 101 ? 9.586 -23.094 -24.625 1 95.12 101 TYR A C 1
ATOM 804 O O . TYR A 1 101 ? 8.586 -23.047 -25.344 1 95.12 101 TYR A O 1
ATOM 812 N N . SER A 1 102 ? 9.609 -23.578 -23.391 1 96.94 102 SER A N 1
ATOM 813 C CA . SER A 1 102 ? 8.367 -24.016 -22.766 1 96.94 102 SER A CA 1
ATOM 814 C C . SER A 1 102 ? 7.938 -23.062 -21.656 1 96.94 102 SER A C 1
ATOM 816 O O . SER A 1 102 ? 6.77 -23.047 -21.266 1 96.94 102 SER A O 1
ATOM 818 N N . THR A 1 103 ? 8.938 -22.312 -21.188 1 98.5 103 THR A N 1
ATOM 819 C CA . THR A 1 103 ? 8.734 -21.516 -19.984 1 98.5 103 THR A CA 1
ATOM 820 C C . THR A 1 103 ? 9.211 -20.078 -20.219 1 98.5 103 THR A C 1
ATOM 822 O O . THR A 1 103 ? 10.281 -19.859 -20.781 1 98.5 103 THR A O 1
ATOM 825 N N . TRP A 1 104 ? 8.352 -19.141 -19.891 1 98.81 104 TRP A N 1
ATOM 826 C CA . TRP A 1 104 ? 8.695 -17.734 -19.938 1 98.81 104 TRP A CA 1
ATOM 827 C C . TRP A 1 104 ? 8.844 -17.172 -18.516 1 98.81 104 TRP A C 1
ATOM 829 O O . TRP A 1 104 ? 7.957 -17.328 -17.688 1 98.81 104 TRP A O 1
ATOM 839 N N . GLN A 1 105 ? 9.969 -16.578 -18.266 1 98.56 105 GLN A N 1
ATOM 840 C CA . GLN A 1 105 ? 10.266 -15.922 -17 1 98.56 105 GLN A CA 1
ATOM 841 C C . GLN A 1 105 ? 10.273 -14.406 -17.156 1 98.56 105 GLN A C 1
ATOM 843 O O . GLN A 1 105 ? 11.211 -13.844 -17.719 1 98.56 105 GLN A O 1
ATOM 848 N N . PHE A 1 106 ? 9.25 -13.781 -16.641 1 98.88 106 PHE A N 1
ATOM 849 C CA . PHE A 1 106 ? 9.109 -12.328 -16.734 1 98.88 106 PHE A CA 1
ATOM 850 C C . PHE A 1 106 ? 9.789 -11.648 -15.555 1 98.88 106 PHE A C 1
ATOM 852 O O . PHE A 1 106 ? 9.539 -11.992 -14.398 1 98.88 106 PHE A O 1
ATOM 859 N N . ASN A 1 107 ? 10.672 -10.672 -15.859 1 98.81 107 ASN A N 1
ATOM 860 C CA . ASN A 1 107 ? 11.406 -9.914 -14.852 1 98.81 107 ASN A CA 1
ATOM 861 C C . ASN A 1 107 ? 10.891 -8.484 -14.742 1 98.81 107 ASN A C 1
ATOM 863 O O . ASN A 1 107 ? 11.086 -7.68 -15.664 1 98.81 107 ASN A O 1
ATOM 867 N N . PHE A 1 108 ? 10.297 -8.18 -13.586 1 98.88 108 PHE A N 1
ATOM 868 C CA . PHE A 1 108 ? 9.633 -6.891 -13.453 1 98.88 108 PHE A CA 1
ATOM 869 C C . PHE A 1 108 ? 10.586 -5.848 -12.883 1 98.88 108 PHE A C 1
ATOM 871 O O . PHE A 1 108 ? 11.547 -6.191 -12.195 1 98.88 108 PHE A O 1
ATOM 878 N N . LYS A 1 109 ? 10.219 -4.641 -13.195 1 98.69 109 LYS A N 1
ATOM 879 C CA . LYS A 1 109 ? 10.953 -3.523 -12.609 1 98.69 109 LYS A CA 1
ATOM 880 C C . LYS A 1 109 ? 10.859 -3.537 -11.086 1 98.69 109 LYS A C 1
ATOM 882 O O . LYS A 1 109 ? 9.766 -3.68 -10.531 1 98.69 109 LYS A O 1
ATOM 887 N N . PHE A 1 110 ? 11.977 -3.416 -10.43 1 98 110 PHE A N 1
ATOM 888 C CA . PHE A 1 110 ? 12.062 -3.406 -8.977 1 98 110 PHE A CA 1
ATOM 889 C C . PHE A 1 110 ? 13.305 -2.656 -8.508 1 98 110 PHE A C 1
ATOM 891 O O . PHE A 1 110 ? 14.391 -2.855 -9.055 1 98 110 PHE A O 1
ATOM 898 N N . ASN A 1 111 ? 13.086 -1.781 -7.613 1 95.88 111 ASN A N 1
ATOM 899 C CA . ASN A 1 111 ? 14.156 -0.921 -7.113 1 95.88 111 ASN A CA 1
ATOM 900 C C . ASN A 1 111 ? 14.312 -1.05 -5.602 1 95.88 111 ASN A C 1
ATOM 902 O O . ASN A 1 111 ? 13.453 -0.603 -4.84 1 95.88 111 ASN A O 1
ATOM 906 N N . LEU A 1 112 ? 15.484 -1.532 -5.18 1 93.88 112 LEU A N 1
ATOM 907 C CA . LEU A 1 112 ? 15.727 -1.817 -3.77 1 93.88 112 LEU A CA 1
ATOM 908 C C . LEU A 1 112 ? 15.758 -0.529 -2.953 1 93.88 112 LEU A C 1
ATOM 910 O O . LEU A 1 112 ? 15.547 -0.554 -1.737 1 93.88 112 LEU A O 1
ATOM 914 N N . SER A 1 113 ? 15.961 0.595 -3.566 1 88.94 113 SER A N 1
ATOM 915 C CA . SER A 1 113 ? 16.031 1.861 -2.846 1 88.94 113 SER A CA 1
ATOM 916 C C . SER A 1 113 ? 14.648 2.494 -2.705 1 88.94 113 SER A C 1
ATOM 918 O O . SER A 1 113 ? 14.422 3.307 -1.805 1 88.94 113 SER A O 1
ATOM 920 N N . GLU A 1 114 ? 13.727 2.053 -3.551 1 88.25 114 GLU A N 1
ATOM 921 C CA . GLU A 1 114 ? 12.43 2.717 -3.605 1 88.25 114 GLU A CA 1
ATOM 922 C C . GLU A 1 114 ? 11.312 1.791 -3.127 1 88.25 114 GLU A C 1
ATOM 924 O O . GLU A 1 114 ? 10.383 2.23 -2.447 1 88.25 114 GLU A O 1
ATOM 929 N N . ASP A 1 115 ? 11.523 0.551 -3.469 1 93.69 115 ASP A N 1
ATOM 930 C CA . ASP A 1 115 ? 10.453 -0.398 -3.193 1 93.69 115 ASP A CA 1
ATOM 931 C C . ASP A 1 115 ? 10.609 -1.018 -1.807 1 93.69 115 ASP A C 1
ATOM 933 O O . ASP A 1 115 ? 11.727 -1.155 -1.305 1 93.69 115 ASP A O 1
ATOM 937 N N . MET A 1 116 ? 9.445 -1.27 -1.179 1 92.88 116 MET A N 1
ATOM 938 C CA . MET A 1 116 ? 9.43 -1.944 0.116 1 92.88 116 MET A CA 1
ATOM 939 C C . MET A 1 116 ? 9.633 -3.447 -0.052 1 92.88 116 MET A C 1
ATOM 941 O O . MET A 1 116 ? 9.156 -4.035 -1.024 1 92.88 116 MET A O 1
ATOM 945 N N . TYR A 1 117 ? 10.359 -4 0.894 1 95.81 117 TYR A N 1
ATOM 946 C CA . TYR A 1 117 ? 10.617 -5.434 0.848 1 95.81 117 TYR A CA 1
ATOM 947 C C . TYR A 1 117 ? 11.023 -5.957 2.221 1 95.81 117 TYR A C 1
ATOM 949 O O . TYR A 1 117 ? 11.398 -5.184 3.104 1 95.81 117 TYR A O 1
ATOM 957 N N . ALA A 1 118 ? 10.875 -7.285 2.41 1 95.25 118 ALA A N 1
ATOM 958 C CA . ALA A 1 118 ? 11.469 -7.988 3.543 1 95.25 118 ALA A CA 1
ATOM 959 C C . ALA A 1 118 ? 12.898 -8.422 3.229 1 95.25 118 ALA A C 1
ATOM 961 O O . ALA A 1 118 ? 13.141 -9.117 2.24 1 95.25 118 ALA A O 1
ATOM 962 N N . GLN A 1 119 ? 13.789 -8.141 4.086 1 93.31 119 GLN A N 1
ATOM 963 C CA . GLN A 1 119 ? 15.211 -8.352 3.826 1 93.31 119 GLN A CA 1
ATOM 964 C C . GLN A 1 119 ? 15.516 -9.82 3.584 1 93.31 119 GLN A C 1
ATOM 966 O O . GLN A 1 119 ? 16.266 -10.164 2.664 1 93.31 119 GLN A O 1
ATOM 971 N N . ASP A 1 120 ? 14.945 -10.664 4.359 1 95 120 ASP A N 1
ATOM 972 C CA . ASP A 1 120 ? 15.211 -12.094 4.23 1 95 120 ASP A CA 1
ATOM 973 C C . ASP A 1 120 ? 14.789 -12.609 2.857 1 95 120 ASP A C 1
ATOM 975 O O . ASP A 1 120 ? 15.445 -13.477 2.281 1 95 120 ASP A O 1
ATOM 979 N N . SER A 1 121 ? 13.703 -12.109 2.4 1 95.62 121 SER A N 1
ATOM 980 C CA . SER A 1 121 ? 13.219 -12.516 1.084 1 95.62 121 SER A CA 1
ATOM 981 C C . SER A 1 121 ? 14.164 -12.047 -0.02 1 95.62 121 SER A C 1
ATOM 983 O O . SER A 1 121 ? 14.461 -12.805 -0.948 1 95.62 121 SER A O 1
ATOM 985 N N . ILE A 1 122 ? 14.672 -10.875 0.082 1 96.5 122 ILE A N 1
ATOM 986 C CA . ILE A 1 122 ? 15.57 -10.32 -0.926 1 96.5 122 ILE A CA 1
ATOM 987 C C . ILE A 1 122 ? 16.891 -11.086 -0.909 1 96.5 122 ILE A C 1
ATOM 989 O O . ILE A 1 122 ? 17.453 -11.406 -1.965 1 96.5 122 ILE A O 1
ATOM 993 N N . ASP A 1 123 ? 17.328 -11.344 0.303 1 96.81 123 ASP A N 1
ATOM 994 C CA . ASP A 1 123 ? 18.547 -12.125 0.417 1 96.81 123 ASP A CA 1
ATOM 995 C C . ASP A 1 123 ? 18.406 -13.484 -0.257 1 96.81 123 ASP A C 1
ATOM 997 O O . ASP A 1 123 ? 19.297 -13.93 -0.975 1 96.81 123 ASP A O 1
ATOM 1001 N N . LEU A 1 124 ? 17.344 -14.078 -0.002 1 97.19 124 LEU A N 1
ATOM 1002 C CA . LEU A 1 124 ? 17.078 -15.375 -0.608 1 97.19 124 LEU A CA 1
ATOM 1003 C C . LEU A 1 124 ? 17.062 -15.273 -2.129 1 97.19 124 LEU A C 1
ATOM 1005 O O . LEU A 1 124 ? 17.672 -16.094 -2.816 1 97.19 124 LEU A O 1
ATOM 1009 N N . LEU A 1 125 ? 16.391 -14.305 -2.654 1 97.44 125 LEU A N 1
ATOM 1010 C CA . LEU A 1 125 ? 16.25 -14.133 -4.098 1 97.44 125 LEU A CA 1
ATOM 1011 C C . LEU A 1 125 ? 17.594 -13.797 -4.734 1 97.44 125 LEU A C 1
ATOM 1013 O O . LEU A 1 125 ? 17.922 -14.312 -5.805 1 97.44 125 LEU A O 1
ATOM 1017 N N . GLN A 1 126 ? 18.328 -12.969 -4.074 1 96.5 126 GLN A N 1
ATOM 1018 C CA . GLN A 1 126 ? 19.656 -12.633 -4.574 1 96.5 126 GLN A CA 1
ATOM 1019 C C . GLN A 1 126 ? 20.562 -13.867 -4.617 1 96.5 126 GLN A C 1
ATOM 1021 O O . GLN A 1 126 ? 21.281 -14.086 -5.594 1 96.5 126 GLN A O 1
ATOM 1026 N N . ASN A 1 127 ? 20.469 -14.672 -3.604 1 96.38 127 ASN A N 1
ATOM 1027 C CA . ASN A 1 127 ? 21.25 -15.898 -3.527 1 96.38 127 ASN A CA 1
ATOM 1028 C C . ASN A 1 127 ? 20.812 -16.922 -4.57 1 96.38 127 ASN A C 1
ATOM 1030 O O . ASN A 1 127 ? 21.578 -17.812 -4.941 1 96.38 127 ASN A O 1
ATOM 1034 N N . SER A 1 128 ? 19.625 -16.719 -5.059 1 94.94 128 SER A N 1
ATOM 1035 C CA . SER A 1 128 ? 19.078 -17.656 -6.047 1 94.94 128 SER A CA 1
ATOM 1036 C C . SER A 1 128 ? 19.328 -17.156 -7.469 1 94.94 128 SER A C 1
ATOM 1038 O O . SER A 1 128 ? 18.844 -17.75 -8.43 1 94.94 128 SER A O 1
ATOM 1040 N N . GLY A 1 129 ? 20.016 -16.016 -7.535 1 94.44 129 GLY A N 1
ATOM 1041 C CA . GLY A 1 129 ? 20.469 -15.594 -8.852 1 94.44 129 GLY A CA 1
ATOM 1042 C C . GLY A 1 129 ? 19.703 -14.398 -9.391 1 94.44 129 GLY A C 1
ATOM 1043 O O . GLY A 1 129 ? 19.953 -13.938 -10.508 1 94.44 129 GLY A O 1
ATOM 1044 N N . ILE A 1 130 ? 18.766 -13.859 -8.656 1 96.12 130 ILE A N 1
ATOM 1045 C CA . ILE A 1 130 ? 18.031 -12.68 -9.094 1 96.12 130 ILE A CA 1
ATOM 1046 C C . ILE A 1 130 ? 18.953 -11.461 -9.062 1 96.12 130 ILE A C 1
ATOM 1048 O O . ILE A 1 130 ? 19.672 -11.242 -8.086 1 96.12 130 ILE A O 1
ATOM 1052 N N . GLN A 1 131 ? 18.938 -10.758 -10.18 1 96.19 131 GLN A N 1
ATOM 1053 C CA . GLN A 1 131 ? 19.781 -9.578 -10.32 1 96.19 131 GLN A CA 1
ATOM 1054 C C . GLN A 1 131 ? 18.969 -8.297 -10.203 1 96.19 131 GLN A C 1
ATOM 1056 O O . GLN A 1 131 ? 18.469 -7.766 -11.203 1 96.19 131 GLN A O 1
ATOM 1061 N N . PHE A 1 132 ? 19.047 -7.688 -9.102 1 97.5 132 PHE A N 1
ATOM 1062 C CA . PHE A 1 132 ? 18.156 -6.57 -8.82 1 97.5 132 PHE A CA 1
ATOM 1063 C C . PHE A 1 132 ? 18.594 -5.32 -9.578 1 97.5 132 PHE A C 1
ATOM 1065 O O . PHE A 1 132 ? 17.75 -4.5 -9.961 1 97.5 132 PHE A O 1
ATOM 1072 N N . LYS A 1 133 ? 19.844 -5.156 -9.773 1 97.75 133 LYS A N 1
ATOM 1073 C CA . LYS A 1 133 ? 20.281 -4.035 -10.594 1 97.75 133 LYS A CA 1
ATOM 1074 C C . LYS A 1 133 ? 19.688 -4.113 -12 1 97.75 133 LYS A C 1
ATOM 1076 O O . LYS A 1 133 ? 19.281 -3.098 -12.562 1 97.75 133 LYS A O 1
ATOM 1081 N N . LYS A 1 134 ? 19.688 -5.309 -12.547 1 98.19 134 LYS A N 1
ATOM 1082 C CA . LYS A 1 134 ? 19.094 -5.496 -13.867 1 98.19 134 LYS A CA 1
ATOM 1083 C C . LYS A 1 134 ? 17.594 -5.262 -13.844 1 98.19 134 LYS A C 1
ATOM 1085 O O . LYS A 1 134 ? 17.031 -4.707 -14.781 1 98.19 134 LYS A O 1
ATOM 1090 N N . HIS A 1 135 ? 16.922 -5.688 -12.789 1 98.56 135 HIS A N 1
ATOM 1091 C CA . HIS A 1 135 ? 15.508 -5.395 -12.625 1 98.56 135 HIS A CA 1
ATOM 1092 C C . HIS A 1 135 ? 15.25 -3.893 -12.633 1 98.56 135 HIS A C 1
ATOM 1094 O O . HIS A 1 135 ? 14.266 -3.432 -13.211 1 98.56 135 HIS A O 1
ATOM 1100 N N . GLU A 1 136 ? 16.094 -3.209 -12.008 1 97.56 136 GLU A N 1
ATOM 1101 C CA . GLU A 1 136 ? 15.953 -1.758 -11.93 1 97.56 136 GLU A CA 1
ATOM 1102 C C . GLU A 1 136 ? 16.109 -1.109 -13.297 1 97.56 136 GLU A C 1
ATOM 1104 O O . GLU A 1 136 ? 15.359 -0.204 -13.656 1 97.56 136 GLU A O 1
ATOM 1109 N N . GLU A 1 137 ? 16.953 -1.606 -14.133 1 98.25 137 GLU A N 1
ATOM 1110 C CA . GLU A 1 137 ? 17.344 -0.95 -15.375 1 98.25 137 GLU A CA 1
ATOM 1111 C C . GLU A 1 137 ? 16.531 -1.486 -16.562 1 98.25 137 GLU A C 1
ATOM 1113 O O . GLU A 1 137 ? 16.141 -0.726 -17.438 1 98.25 137 GLU A O 1
ATOM 1118 N N . ASP A 1 138 ? 16.266 -2.787 -16.5 1 98.69 138 ASP A N 1
ATOM 1119 C CA . ASP A 1 138 ? 15.719 -3.422 -17.703 1 98.69 138 ASP A CA 1
ATOM 1120 C C . ASP A 1 138 ? 14.383 -4.105 -17.391 1 98.69 138 ASP A C 1
ATOM 1122 O O . ASP A 1 138 ? 13.82 -4.793 -18.25 1 98.69 138 ASP A O 1
ATOM 1126 N N . GLY A 1 139 ? 13.906 -3.91 -16.172 1 98.81 139 GLY A N 1
ATOM 1127 C CA . GLY A 1 139 ? 12.703 -4.605 -15.75 1 98.81 139 GLY A CA 1
ATOM 1128 C C . GLY A 1 139 ? 11.469 -4.184 -16.531 1 98.81 139 GLY A C 1
ATOM 1129 O O . GLY A 1 139 ? 11.406 -3.068 -17.047 1 98.81 139 GLY A O 1
ATOM 1130 N N . ILE A 1 140 ? 10.523 -5.051 -16.578 1 98.88 140 ILE A N 1
ATOM 1131 C CA . ILE A 1 140 ? 9.258 -4.863 -17.266 1 98.88 140 ILE A CA 1
ATOM 1132 C C . ILE A 1 140 ? 8.359 -3.932 -16.453 1 98.88 140 ILE A C 1
ATOM 1134 O O . ILE A 1 140 ? 8.242 -4.082 -15.234 1 98.88 140 ILE A O 1
ATOM 1138 N N . ASP A 1 141 ? 7.762 -2.998 -17.125 1 98.25 141 ASP A N 1
ATOM 1139 C CA . ASP A 1 141 ? 6.68 -2.248 -16.5 1 98.25 141 ASP A CA 1
ATOM 1140 C C . ASP A 1 141 ? 5.453 -3.129 -16.281 1 98.25 141 ASP A C 1
ATOM 1142 O O . ASP A 1 141 ? 4.887 -3.656 -17.234 1 98.25 141 ASP A O 1
ATOM 1146 N N . PRO A 1 142 ? 5.023 -3.172 -15.047 1 97.44 142 PRO A N 1
ATOM 1147 C CA . PRO A 1 142 ? 3.895 -4.062 -14.773 1 97.44 142 PRO A CA 1
ATOM 1148 C C . PRO A 1 142 ? 2.654 -3.707 -15.594 1 97.44 142 PRO A C 1
ATOM 1150 O O . PRO A 1 142 ? 1.878 -4.594 -15.961 1 97.44 142 PRO A O 1
ATOM 1153 N N . ILE A 1 143 ? 2.436 -2.496 -15.891 1 96.75 143 ILE A N 1
ATOM 1154 C CA . ILE A 1 143 ? 1.269 -2.062 -16.656 1 96.75 143 ILE A CA 1
ATOM 1155 C C . ILE A 1 143 ? 1.366 -2.58 -18.078 1 96.75 143 ILE A C 1
ATOM 1157 O O . ILE A 1 143 ? 0.378 -3.057 -18.641 1 96.75 143 ILE A O 1
ATOM 1161 N N . ASP A 1 144 ? 2.512 -2.473 -18.641 1 98.38 144 ASP A N 1
ATOM 1162 C CA . ASP A 1 144 ? 2.727 -3.014 -19.984 1 98.38 144 ASP A CA 1
ATOM 1163 C C . ASP A 1 144 ? 2.455 -4.516 -20.016 1 98.38 144 ASP A C 1
ATOM 1165 O O . ASP A 1 144 ? 1.813 -5.016 -20.938 1 98.38 144 ASP A O 1
ATOM 1169 N N . PHE A 1 145 ? 2.953 -5.164 -19.062 1 98.69 145 PHE A N 1
ATOM 1170 C CA . PHE A 1 145 ? 2.734 -6.602 -18.953 1 98.69 145 PHE A CA 1
ATOM 1171 C C . PHE A 1 145 ? 1.245 -6.918 -18.875 1 98.69 145 PHE A C 1
ATOM 1173 O O . PHE A 1 145 ? 0.758 -7.816 -19.562 1 98.69 145 PHE A O 1
ATOM 1180 N N . ALA A 1 146 ? 0.6 -6.227 -18 1 98.38 146 ALA A N 1
ATOM 1181 C CA . ALA A 1 146 ? -0.821 -6.477 -17.766 1 98.38 146 ALA A CA 1
ATOM 1182 C C . ALA A 1 146 ? -1.621 -6.301 -19.062 1 98.38 146 ALA A C 1
ATOM 1184 O O . ALA A 1 146 ? -2.521 -7.09 -19.344 1 98.38 146 ALA A O 1
ATOM 1185 N N . GLU A 1 147 ? -1.295 -5.297 -19.75 1 97.94 147 GLU A N 1
ATOM 1186 C CA . GLU A 1 147 ? -1.978 -5.031 -21.016 1 97.94 147 GLU A CA 1
ATOM 1187 C C . GLU A 1 147 ? -1.791 -6.184 -22 1 97.94 147 GLU A C 1
ATOM 1189 O O . GLU A 1 147 ? -2.746 -6.613 -22.656 1 97.94 147 GLU A O 1
ATOM 1194 N N . LEU A 1 148 ? -0.629 -6.672 -22.109 1 98.62 148 LEU A N 1
ATOM 1195 C CA . LEU A 1 148 ? -0.332 -7.77 -23.016 1 98.62 148 LEU A CA 1
ATOM 1196 C C . LEU A 1 148 ? -0.942 -9.078 -22.516 1 98.62 148 LEU A C 1
ATOM 1198 O O . LEU A 1 148 ? -1.459 -9.867 -23.312 1 98.62 148 LEU A O 1
ATOM 1202 N N . LEU A 1 149 ? -0.877 -9.289 -21.25 1 98.56 149 LEU A N 1
ATOM 1203 C CA . LEU A 1 149 ? -1.473 -10.492 -20.672 1 98.56 149 LEU A CA 1
ATOM 1204 C C . LEU A 1 149 ? -2.973 -10.531 -20.953 1 98.56 149 LEU A C 1
ATOM 1206 O O . LEU A 1 149 ? -3.518 -11.594 -21.281 1 98.56 149 LEU A O 1
ATOM 1210 N N . MET A 1 150 ? -3.645 -9.43 -20.891 1 97.38 150 MET A N 1
ATOM 1211 C CA . MET A 1 150 ? -5.086 -9.312 -21.094 1 97.38 150 MET A CA 1
ATOM 1212 C C . MET A 1 150 ? -5.477 -9.719 -22.5 1 97.38 150 MET A C 1
ATOM 1214 O O . MET A 1 150 ? -6.547 -10.289 -22.719 1 97.38 150 MET A O 1
ATOM 1218 N N . SER A 1 151 ? -4.609 -9.508 -23.422 1 96.62 151 SER A N 1
ATOM 1219 C CA . SER A 1 151 ? -4.918 -9.789 -24.828 1 96.62 151 SER A CA 1
ATOM 1220 C C . SER A 1 151 ? -4.207 -11.047 -25.297 1 96.62 151 SER A C 1
ATOM 1222 O O . SER A 1 151 ? -4.172 -11.32 -26.5 1 96.62 151 SER A O 1
ATOM 1224 N N . SER A 1 152 ? -3.658 -11.789 -24.422 1 97.06 152 SER A N 1
ATOM 1225 C CA . SER A 1 152 ? -2.801 -12.914 -24.781 1 97.06 152 SER A CA 1
ATOM 1226 C C . SER A 1 152 ? -3.619 -14.18 -25.016 1 97.06 152 SER A C 1
ATOM 1228 O O . SER A 1 152 ? -3.119 -15.156 -25.578 1 97.06 152 SER A O 1
ATOM 1230 N N . GLY A 1 153 ? -4.828 -14.258 -24.5 1 96.75 153 GLY A N 1
ATOM 1231 C CA . GLY A 1 153 ? -5.633 -15.469 -24.578 1 96.75 153 GLY A CA 1
ATOM 1232 C C . GLY A 1 153 ? -5.379 -16.438 -23.422 1 96.75 153 GLY A C 1
ATOM 1233 O O . GLY A 1 153 ? -5.797 -17.594 -23.469 1 96.75 153 GLY A O 1
ATOM 1234 N N . ILE A 1 154 ? -4.73 -15.922 -22.422 1 97.38 154 ILE A N 1
ATOM 1235 C CA . ILE A 1 154 ? -4.363 -16.781 -21.297 1 97.38 154 ILE A CA 1
ATOM 1236 C C . ILE A 1 154 ? -5.316 -16.531 -20.141 1 97.38 154 ILE A C 1
ATOM 1238 O O . ILE A 1 154 ? -5.602 -17.453 -19.359 1 97.38 154 ILE A O 1
ATOM 1242 N N . VAL A 1 155 ? -5.82 -15.344 -20.016 1 98.25 155 VAL A N 1
ATOM 1243 C CA . VAL A 1 155 ? -6.73 -14.984 -18.938 1 98.25 155 VAL A CA 1
ATOM 1244 C C . VAL A 1 155 ? -8.141 -14.781 -19.484 1 98.25 155 VAL A C 1
ATOM 1246 O O . VAL A 1 155 ? -8.312 -14.547 -20.688 1 98.25 155 VAL A O 1
ATOM 1249 N N . LEU A 1 156 ? -9.156 -14.977 -18.625 1 97.56 156 LEU A N 1
ATOM 1250 C CA . LEU A 1 156 ? -10.555 -14.789 -19 1 97.56 156 LEU A CA 1
ATOM 1251 C C . LEU A 1 156 ? -10.984 -15.82 -20.031 1 97.56 156 LEU A C 1
ATOM 1253 O O . LEU A 1 156 ? -11.859 -15.555 -20.859 1 97.56 156 LEU A O 1
ATOM 1257 N N . VAL A 1 157 ? -10.281 -16.938 -20.062 1 96.5 157 VAL A N 1
ATOM 1258 C CA . VAL A 1 157 ? -10.547 -17.953 -21.062 1 96.5 157 VAL A CA 1
ATOM 1259 C C . VAL A 1 157 ? -10.891 -19.281 -20.375 1 96.5 157 VAL A C 1
ATOM 1261 O O . VAL A 1 157 ? -10.094 -19.797 -19.594 1 96.5 157 VAL A O 1
ATOM 1264 N N . ASP A 1 158 ? -11.906 -19.938 -20.734 1 94.38 158 ASP A N 1
ATOM 1265 C CA . ASP A 1 158 ? -12.484 -21.094 -20.047 1 94.38 158 ASP A CA 1
ATOM 1266 C C . ASP A 1 158 ? -11.641 -22.344 -20.266 1 94.38 158 ASP A C 1
ATOM 1268 O O . ASP A 1 158 ? -11.625 -23.234 -19.406 1 94.38 158 ASP A O 1
ATOM 1272 N N . ASN A 1 159 ? -10.977 -22.391 -21.312 1 95.12 159 ASN A N 1
ATOM 1273 C CA . ASN A 1 159 ? -10.297 -23.656 -21.641 1 95.12 159 ASN A CA 1
ATOM 1274 C C . ASN A 1 159 ? -8.875 -23.672 -21.094 1 95.12 159 ASN A C 1
ATOM 1276 O O . ASN A 1 159 ? -8.164 -24.672 -21.234 1 95.12 159 ASN A O 1
ATOM 1280 N N . ILE A 1 160 ? -8.453 -22.641 -20.516 1 98.12 160 ILE A N 1
ATOM 1281 C CA . ILE A 1 160 ? -7.113 -22.578 -19.938 1 98.12 160 ILE A CA 1
ATOM 1282 C C . ILE A 1 160 ? -7.141 -23.078 -18.5 1 98.12 160 ILE A C 1
ATOM 1284 O O . ILE A 1 160 ? -7.992 -22.672 -17.703 1 98.12 160 ILE A O 1
ATOM 1288 N N . LYS A 1 161 ? -6.223 -24.016 -18.156 1 98.31 161 LYS A N 1
ATOM 1289 C CA . LYS A 1 161 ? -6.074 -24.562 -16.797 1 98.31 161 LYS A CA 1
ATOM 1290 C C . LYS A 1 161 ? -4.797 -24.047 -16.141 1 98.31 161 LYS A C 1
ATOM 1292 O O . LYS A 1 161 ? -3.693 -24.328 -16.609 1 98.31 161 LYS A O 1
ATOM 1297 N N . TRP A 1 162 ? -4.996 -23.406 -15.039 1 98.81 162 TRP A N 1
ATOM 1298 C CA . TRP A 1 162 ? -3.863 -22.844 -14.297 1 98.81 162 TRP A CA 1
ATOM 1299 C C . TRP A 1 162 ? -3.393 -23.812 -13.219 1 98.81 162 TRP A C 1
ATOM 1301 O O . TRP A 1 162 ? -4.195 -24.297 -12.414 1 98.81 162 TRP A O 1
ATOM 1311 N N . LEU A 1 163 ? -2.143 -24.125 -13.297 1 98.81 163 LEU A N 1
ATOM 1312 C CA . LEU A 1 163 ? -1.496 -24.969 -12.297 1 98.81 163 LEU A CA 1
ATOM 1313 C C . LEU A 1 163 ? -0.618 -24.141 -11.367 1 98.81 163 LEU A C 1
ATOM 1315 O O . LEU A 1 163 ? 0.14 -23.281 -11.828 1 98.81 163 LEU A O 1
ATOM 1319 N N . CYS A 1 164 ? -0.75 -24.359 -10.07 1 98.56 164 CYS A N 1
ATOM 1320 C CA . CYS A 1 164 ? 0.018 -23.562 -9.125 1 98.56 164 CYS A CA 1
ATOM 1321 C C . CYS A 1 164 ? 0.315 -24.344 -7.859 1 98.56 164 CYS A C 1
ATOM 1323 O O . CYS A 1 164 ? -0.121 -25.5 -7.719 1 98.56 164 CYS A O 1
ATOM 1325 N N . PHE A 1 165 ? 1.143 -23.828 -6.996 1 98.25 165 PHE A N 1
ATOM 1326 C CA . PHE A 1 165 ? 1.514 -24.438 -5.727 1 98.25 165 PHE A CA 1
ATOM 1327 C C . PHE A 1 165 ? 1.465 -23.422 -4.598 1 98.25 165 PHE A C 1
ATOM 1329 O O . PHE A 1 165 ? 2.357 -22.578 -4.48 1 98.25 165 PHE A O 1
ATOM 1336 N N . HIS A 1 166 ? 0.417 -23.453 -3.703 1 95.69 166 HIS A N 1
ATOM 1337 C CA . HIS A 1 166 ? 0.258 -22.516 -2.594 1 95.69 166 HIS A CA 1
ATOM 1338 C C . HIS A 1 166 ? 0.211 -21.078 -3.09 1 95.69 166 HIS A C 1
ATOM 1340 O O . HIS A 1 166 ? 0.996 -20.234 -2.645 1 95.69 166 HIS A O 1
ATOM 1346 N N . SER A 1 167 ? -0.837 -20.734 -3.844 1 96.69 167 SER A N 1
ATOM 1347 C CA . SER A 1 167 ? -0.67 -19.609 -4.742 1 96.69 167 SER A CA 1
ATOM 1348 C C . SER A 1 167 ? -1.632 -18.469 -4.387 1 96.69 167 SER A C 1
ATOM 1350 O O . SER A 1 167 ? -2.066 -17.719 -5.262 1 96.69 167 SER A O 1
ATOM 1352 N N . GLY A 1 168 ? -1.96 -18.344 -3.135 1 96.88 168 GLY A N 1
ATOM 1353 C CA . GLY A 1 168 ? -2.746 -17.188 -2.748 1 96.88 168 GLY A CA 1
ATOM 1354 C C . GLY A 1 168 ? -2.1 -15.875 -3.141 1 96.88 168 GLY A C 1
ATOM 1355 O O . GLY A 1 168 ? -2.725 -15.039 -3.801 1 96.88 168 GLY A O 1
ATOM 1356 N N . TYR A 1 169 ? -0.892 -15.719 -2.799 1 97.88 169 TYR A N 1
ATOM 1357 C CA . TYR A 1 169 ? -0.156 -14.492 -3.102 1 97.88 169 TYR A CA 1
ATOM 1358 C C . TYR A 1 169 ? 0.025 -14.32 -4.605 1 97.88 169 TYR A C 1
ATOM 1360 O O . TYR A 1 169 ? -0.139 -13.219 -5.133 1 97.88 169 TYR A O 1
ATOM 1368 N N . ASP A 1 170 ? 0.333 -15.414 -5.262 1 98.44 170 ASP A N 1
ATOM 1369 C CA . ASP A 1 170 ? 0.562 -15.344 -6.703 1 98.44 170 ASP A CA 1
ATOM 1370 C C . ASP A 1 170 ? -0.638 -14.727 -7.418 1 98.44 170 ASP A C 1
ATOM 1372 O O . ASP A 1 170 ? -0.49 -13.766 -8.172 1 98.44 170 ASP A O 1
ATOM 1376 N N . PHE A 1 171 ? -1.753 -15.266 -7.121 1 98.5 171 PHE A N 1
ATOM 1377 C CA . PHE A 1 171 ? -2.957 -14.789 -7.789 1 98.5 171 PHE A CA 1
ATOM 1378 C C . PHE A 1 171 ? -3.34 -13.398 -7.285 1 98.5 171 PHE A C 1
ATOM 1380 O O . PHE A 1 171 ? -3.914 -12.602 -8.031 1 98.5 171 PHE A O 1
ATOM 1387 N N . GLY A 1 172 ? -3.023 -13.125 -6.016 1 98.44 172 GLY A N 1
ATOM 1388 C CA . GLY A 1 172 ? -3.207 -11.766 -5.543 1 98.44 172 GLY A CA 1
ATOM 1389 C C . GLY A 1 172 ? -2.465 -10.742 -6.375 1 98.44 172 GLY A C 1
ATOM 1390 O O . GLY A 1 172 ? -3.053 -9.75 -6.82 1 98.44 172 GLY A O 1
ATOM 1391 N N . TYR A 1 173 ? -1.205 -10.984 -6.621 1 98.56 173 TYR A N 1
ATOM 1392 C CA . TYR A 1 173 ? -0.391 -10.07 -7.414 1 98.56 173 TYR A CA 1
ATOM 1393 C C . TYR A 1 173 ? -0.912 -9.969 -8.844 1 98.56 173 TYR A C 1
ATOM 1395 O O . TYR A 1 173 ? -0.945 -8.883 -9.43 1 98.56 173 TYR A O 1
ATOM 1403 N N . LEU A 1 174 ? -1.339 -11.086 -9.391 1 98.56 174 LEU A N 1
ATOM 1404 C CA . LEU A 1 174 ? -1.808 -11.086 -10.773 1 98.56 174 LEU A CA 1
ATOM 1405 C C . LEU A 1 174 ? -3.127 -10.328 -10.898 1 98.56 174 LEU A C 1
ATOM 1407 O O . LEU A 1 174 ? -3.328 -9.578 -11.859 1 98.56 174 LEU A O 1
ATOM 1411 N N . LEU A 1 175 ? -4.027 -10.555 -9.945 1 98.38 175 LEU A N 1
ATOM 1412 C CA . LEU A 1 175 ? -5.301 -9.844 -9.984 1 98.38 175 LEU A CA 1
ATOM 1413 C C . LEU A 1 175 ? -5.09 -8.344 -9.82 1 98.38 175 LEU A C 1
ATOM 1415 O O . LEU A 1 175 ? -5.73 -7.547 -10.516 1 98.38 175 LEU A O 1
ATOM 1419 N N .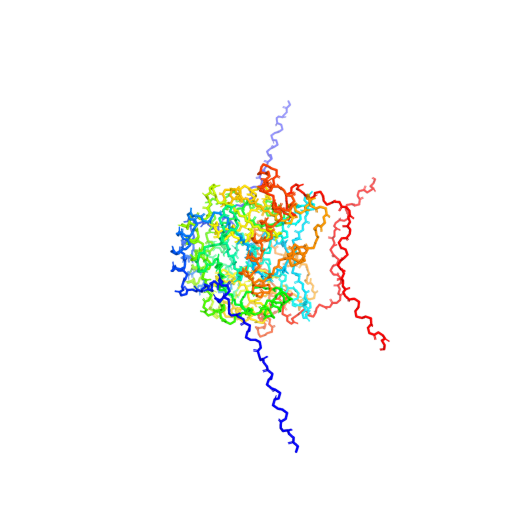 LYS A 1 176 ? -4.23 -8.008 -8.891 1 97.62 176 LYS A N 1
ATOM 1420 C CA . LYS A 1 176 ? -3.898 -6.594 -8.734 1 97.62 176 LYS A CA 1
ATOM 1421 C C . LYS A 1 176 ? -3.408 -5.996 -10.055 1 97.62 176 LYS A C 1
ATOM 1423 O O . LYS A 1 176 ? -3.836 -4.906 -10.438 1 97.62 176 LYS A O 1
ATOM 1428 N N . LEU A 1 177 ? -2.578 -6.707 -10.742 1 97.5 177 LEU A N 1
ATOM 1429 C CA . LEU A 1 177 ? -2.027 -6.242 -12.008 1 97.5 177 LEU A CA 1
ATOM 1430 C C . LEU A 1 177 ? -3.117 -6.129 -13.07 1 97.5 177 LEU A C 1
ATOM 1432 O O . LEU A 1 177 ? -3.197 -5.125 -13.773 1 97.5 177 LEU A O 1
ATOM 1436 N N . LEU A 1 178 ? -3.932 -7.133 -13.18 1 97.88 178 LEU A N 1
ATOM 1437 C CA . LEU A 1 178 ? -4.906 -7.242 -14.258 1 97.88 178 LEU A CA 1
ATOM 1438 C C . LEU A 1 178 ? -6.047 -6.25 -14.062 1 97.88 178 LEU A C 1
ATOM 1440 O O . LEU A 1 178 ? -6.602 -5.73 -15.031 1 97.88 178 LEU A O 1
ATOM 1444 N N . THR A 1 179 ? -6.371 -5.984 -12.828 1 96.38 179 THR A N 1
ATOM 1445 C CA . THR A 1 179 ? -7.48 -5.074 -12.547 1 96.38 179 THR A CA 1
ATOM 1446 C C . THR A 1 179 ? -6.977 -3.645 -12.383 1 96.38 179 THR A C 1
ATOM 1448 O O . THR A 1 179 ? -7.762 -2.695 -12.43 1 96.38 179 THR A O 1
ATOM 1451 N N . ASP A 1 180 ? -5.676 -3.494 -12.148 1 94.5 180 ASP A N 1
ATOM 1452 C CA . ASP A 1 180 ? -5.059 -2.205 -11.852 1 94.5 180 ASP A CA 1
ATOM 1453 C C . ASP A 1 180 ? -5.742 -1.53 -10.664 1 94.5 180 ASP A C 1
ATOM 1455 O O . ASP A 1 180 ? -6.004 -0.326 -10.703 1 94.5 180 ASP A O 1
ATOM 1459 N N . GLN A 1 181 ? -6.121 -2.359 -9.68 1 92.81 181 GLN A N 1
ATOM 1460 C CA . GLN A 1 181 ? -6.766 -1.928 -8.445 1 92.81 181 GLN A CA 1
ATOM 1461 C C . GLN A 1 181 ? -6.238 -2.709 -7.25 1 92.81 181 GLN A C 1
ATOM 1463 O O . GLN A 1 181 ? -5.645 -3.779 -7.41 1 92.81 181 GLN A O 1
ATOM 1468 N N . ASN A 1 182 ? -6.391 -2.057 -6.078 1 93.88 182 ASN A N 1
ATOM 1469 C CA . ASN A 1 182 ? -6.168 -2.836 -4.863 1 93.88 182 ASN A CA 1
ATOM 1470 C C . ASN A 1 182 ? -7.098 -4.047 -4.797 1 93.88 182 ASN A C 1
ATOM 1472 O O . ASN A 1 182 ? -8.148 -4.062 -5.434 1 93.88 182 ASN A O 1
ATOM 1476 N N . LEU A 1 183 ? -6.66 -5.035 -4.07 1 97.19 183 LEU A N 1
ATOM 1477 C CA . LEU A 1 183 ? -7.488 -6.223 -3.879 1 97.19 183 LEU A CA 1
ATOM 1478 C C . LEU A 1 183 ? -8.75 -5.887 -3.096 1 97.19 183 LEU A C 1
ATOM 1480 O O . LEU A 1 183 ? -8.758 -4.949 -2.291 1 97.19 183 LEU A O 1
ATOM 1484 N N . PRO A 1 184 ? -9.805 -6.672 -3.338 1 95.5 184 PRO A N 1
ATOM 1485 C CA . PRO A 1 184 ? -11.055 -6.426 -2.609 1 95.5 184 PRO A CA 1
ATOM 1486 C C . PRO A 1 184 ? -10.898 -6.598 -1.101 1 95.5 184 PRO A C 1
ATOM 1488 O O . PRO A 1 184 ? -10.078 -7.398 -0.649 1 95.5 184 PRO A O 1
ATOM 1491 N N . SER A 1 185 ? -11.742 -5.898 -0.384 1 92.62 185 SER A N 1
ATOM 1492 C CA . SER A 1 185 ? -11.703 -6.004 1.071 1 92.62 185 SER A CA 1
ATOM 1493 C C . SER A 1 185 ? -12.281 -7.332 1.543 1 92.62 185 SER A C 1
ATOM 1495 O O . SER A 1 185 ? -11.898 -7.844 2.596 1 92.62 185 SER A O 1
ATOM 1497 N N . ASP A 1 186 ? -13.164 -7.855 0.711 1 93.19 186 ASP A N 1
ATOM 1498 C CA . ASP A 1 186 ? -13.836 -9.102 1.059 1 93.19 186 ASP A CA 1
ATOM 1499 C C . ASP A 1 186 ? -13.242 -10.281 0.295 1 93.19 186 ASP A C 1
ATOM 1501 O O . ASP A 1 186 ? -13.078 -10.219 -0.925 1 93.19 186 ASP A O 1
ATOM 1505 N N . GLU A 1 187 ? -12.977 -11.352 1.044 1 94.81 187 GLU A N 1
ATOM 1506 C CA . GLU A 1 187 ? -12.375 -12.539 0.44 1 94.81 187 GLU A CA 1
ATOM 1507 C C . GLU A 1 187 ? -13.289 -13.133 -0.63 1 94.81 187 GLU A C 1
ATOM 1509 O O . GLU A 1 187 ? -12.812 -13.648 -1.646 1 94.81 187 GLU A O 1
ATOM 1514 N N . GLY A 1 188 ? -14.578 -13.109 -0.369 1 94.88 188 GLY A N 1
ATOM 1515 C CA . GLY A 1 188 ? -15.516 -13.609 -1.359 1 94.88 188 GLY A CA 1
ATOM 1516 C C . GLY A 1 188 ? -15.414 -12.898 -2.693 1 94.88 188 GLY A C 1
ATOM 1517 O O . GLY A 1 188 ? -15.445 -13.531 -3.748 1 94.88 188 GLY A O 1
ATOM 1518 N N . GLU A 1 189 ? -15.281 -11.617 -2.646 1 95.62 189 GLU A N 1
ATOM 1519 C CA . GLU A 1 189 ? -15.125 -10.828 -3.867 1 95.62 189 GLU A CA 1
ATOM 1520 C C . GLU A 1 189 ? -13.82 -11.156 -4.578 1 95.62 189 GLU A C 1
ATOM 1522 O O . GLU A 1 189 ? -13.758 -11.164 -5.809 1 95.62 189 GLU A O 1
ATOM 1527 N N . PHE A 1 190 ? -12.844 -11.438 -3.758 1 97.12 190 PHE A N 1
ATOM 1528 C CA . PHE A 1 190 ? -11.57 -11.883 -4.312 1 97.12 190 PHE A CA 1
ATOM 1529 C C . PHE A 1 190 ? -11.75 -13.164 -5.125 1 97.12 190 PHE A C 1
ATOM 1531 O O . PHE A 1 190 ? -11.266 -13.25 -6.258 1 97.12 190 PHE A O 1
ATOM 1538 N N . PHE A 1 191 ? -12.461 -14.094 -4.641 1 96.62 191 PHE A N 1
ATOM 1539 C CA . PHE A 1 191 ? -12.648 -15.367 -5.316 1 96.62 191 PHE A CA 1
ATOM 1540 C C . PHE A 1 191 ? -13.547 -15.203 -6.539 1 96.62 191 PHE A C 1
ATOM 1542 O O . PHE A 1 191 ? -13.383 -15.914 -7.535 1 96.62 191 PHE A O 1
ATOM 1549 N N . GLU A 1 192 ? -14.445 -14.266 -6.461 1 96.88 192 GLU A N 1
ATOM 1550 C CA . GLU A 1 192 ? -15.25 -13.977 -7.641 1 96.88 192 GLU A CA 1
ATOM 1551 C C . GLU A 1 192 ? -14.375 -13.477 -8.789 1 96.88 192 GLU A C 1
ATOM 1553 O O . GLU A 1 192 ? -14.516 -13.945 -9.922 1 96.88 192 GLU A O 1
ATOM 1558 N N . LEU A 1 193 ? -13.508 -12.586 -8.445 1 97.25 193 LEU A N 1
ATOM 1559 C CA . LEU A 1 193 ? -12.586 -12.078 -9.453 1 97.25 193 LEU A CA 1
ATOM 1560 C C . LEU A 1 193 ? -11.672 -13.188 -9.969 1 97.25 193 LEU A C 1
ATOM 1562 O O . LEU A 1 193 ? -11.406 -13.273 -11.164 1 97.25 193 LEU A O 1
ATOM 1566 N N . LEU A 1 194 ? -11.234 -13.961 -9.039 1 97.38 194 LEU A N 1
ATOM 1567 C CA . LEU A 1 194 ? -10.375 -15.086 -9.398 1 97.38 194 LEU A CA 1
ATOM 1568 C C . LEU A 1 194 ? -11.062 -15.984 -10.414 1 97.38 194 LEU A C 1
ATOM 1570 O O . LEU A 1 194 ? -10.445 -16.391 -11.406 1 97.38 194 LEU A O 1
ATOM 1574 N N . HIS A 1 195 ? -12.258 -16.25 -10.227 1 96.94 195 HIS A N 1
ATOM 1575 C CA . HIS A 1 195 ? -13.016 -17.141 -11.102 1 96.94 195 HIS A CA 1
ATOM 1576 C C . HIS A 1 195 ? -13.203 -16.516 -12.484 1 96.94 195 HIS A C 1
ATOM 1578 O O . HIS A 1 195 ? -13.211 -17.219 -13.492 1 96.94 195 HIS A O 1
ATOM 1584 N N . ILE A 1 196 ? -13.375 -15.234 -12.477 1 97.81 196 ILE A N 1
ATOM 1585 C CA . ILE A 1 196 ? -13.578 -14.531 -13.742 1 97.81 196 ILE A CA 1
ATOM 1586 C C . ILE A 1 196 ? -12.289 -14.539 -14.555 1 97.81 196 ILE A C 1
ATOM 1588 O O . ILE A 1 196 ? -12.289 -14.914 -15.734 1 97.81 196 ILE A O 1
ATOM 1592 N N . TYR A 1 197 ? -11.164 -14.258 -13.969 1 98.25 197 TYR A N 1
ATOM 1593 C CA . TYR A 1 197 ? -9.914 -14.062 -14.688 1 98.25 197 TYR A CA 1
ATOM 1594 C C . TYR A 1 197 ? -9.195 -15.391 -14.906 1 98.25 197 TYR A C 1
ATOM 1596 O O . TYR A 1 197 ? -8.453 -15.547 -15.883 1 98.25 197 TYR A O 1
ATOM 1604 N N . PHE A 1 198 ? -9.398 -16.266 -13.977 1 98.31 198 PHE A N 1
ATOM 1605 C CA . PHE A 1 198 ? -8.781 -17.594 -14 1 98.31 198 PHE A CA 1
ATOM 1606 C C . PHE A 1 198 ? -9.812 -18.672 -13.711 1 98.31 198 PHE A C 1
ATOM 1608 O O . PHE A 1 198 ? -9.805 -19.266 -12.633 1 98.31 198 PHE A O 1
ATOM 1615 N N . PRO A 1 199 ? -10.547 -19.062 -14.656 1 97.12 199 PRO A N 1
ATOM 1616 C CA . PRO A 1 199 ? -11.719 -19.906 -14.406 1 97.12 199 PRO A CA 1
ATOM 1617 C C . PRO A 1 199 ? -11.352 -21.297 -13.906 1 97.12 199 PRO A C 1
ATOM 1619 O O . PRO A 1 199 ? -12.148 -21.938 -13.227 1 97.12 199 PRO A O 1
ATOM 1622 N N . ASN A 1 200 ? -10.211 -21.812 -14.312 1 97.38 200 ASN A N 1
ATOM 1623 C CA . ASN A 1 200 ? -9.766 -23.141 -13.898 1 97.38 200 ASN A CA 1
ATOM 1624 C C . ASN A 1 200 ? -8.406 -23.094 -13.219 1 97.38 200 ASN A C 1
ATOM 1626 O O . ASN A 1 200 ? -7.387 -22.859 -13.875 1 97.38 200 ASN A O 1
ATOM 1630 N N . ILE A 1 201 ? -8.445 -23.359 -11.898 1 97.94 201 ILE A N 1
ATOM 1631 C CA . ILE A 1 201 ? -7.215 -23.312 -11.117 1 97.94 201 ILE A CA 1
ATOM 1632 C C . ILE A 1 201 ? -7.039 -24.641 -10.367 1 97.94 201 ILE A C 1
ATOM 1634 O O . ILE A 1 201 ? -7.965 -25.109 -9.711 1 97.94 201 ILE A O 1
ATOM 1638 N N . PHE A 1 202 ? -5.934 -25.203 -10.508 1 97.88 202 PHE A N 1
ATOM 1639 C CA . PHE A 1 202 ? -5.566 -26.359 -9.719 1 97.88 202 PHE A CA 1
ATOM 1640 C C . PHE A 1 202 ? -4.348 -26.062 -8.852 1 97.88 202 PHE A C 1
ATOM 1642 O O . PHE A 1 202 ? -3.242 -25.891 -9.367 1 97.88 202 PHE A O 1
ATOM 1649 N N . ASP A 1 203 ? -4.543 -26 -7.578 1 97.81 203 ASP A N 1
ATOM 1650 C CA . ASP A 1 203 ? -3.471 -25.812 -6.605 1 97.81 203 ASP A CA 1
ATOM 1651 C C . ASP A 1 203 ? -2.953 -27.156 -6.09 1 97.81 203 ASP A C 1
ATOM 1653 O O . ASP A 1 203 ? -3.652 -27.859 -5.355 1 97.81 203 ASP A O 1
ATOM 1657 N N . ILE A 1 204 ? -1.757 -27.344 -6.387 1 97.38 204 ILE A N 1
ATOM 1658 C CA . ILE A 1 204 ? -1.153 -28.641 -6.078 1 97.38 204 ILE A CA 1
ATOM 1659 C C . ILE A 1 204 ? -1.175 -28.875 -4.57 1 97.38 204 ILE A C 1
ATOM 1661 O O . ILE A 1 204 ? -1.433 -29.984 -4.109 1 97.38 204 ILE A O 1
ATOM 1665 N N . LYS A 1 205 ? -0.859 -27.812 -3.842 1 96.19 205 LYS A N 1
ATOM 1666 C CA . LYS A 1 205 ? -0.864 -27.938 -2.387 1 96.19 205 LYS A CA 1
ATOM 1667 C C . LYS A 1 205 ? -2.242 -28.344 -1.876 1 96.19 205 LYS A C 1
ATOM 1669 O O . LYS A 1 205 ? -2.352 -29.078 -0.887 1 96.19 205 LYS A O 1
ATOM 1674 N N . TYR A 1 206 ? -3.283 -27.938 -2.533 1 94.44 206 TYR A N 1
ATOM 1675 C CA . TYR A 1 206 ? -4.641 -28.344 -2.191 1 94.44 206 TYR A CA 1
ATOM 1676 C C . TYR A 1 206 ? -4.895 -29.781 -2.615 1 94.44 206 TYR A C 1
ATOM 1678 O O . TYR A 1 206 ? -5.504 -30.562 -1.875 1 94.44 206 TYR A O 1
ATOM 1686 N N . LEU A 1 207 ? -4.461 -30.188 -3.779 1 95.12 207 LEU A N 1
ATOM 1687 C CA . LEU A 1 207 ? -4.617 -31.531 -4.297 1 95.12 207 LEU A CA 1
ATOM 1688 C C . LEU A 1 207 ? -3.936 -32.562 -3.383 1 95.12 207 LEU A C 1
ATOM 1690 O O . LEU A 1 207 ? -4.426 -33.656 -3.213 1 95.12 207 LEU A O 1
ATOM 1694 N N . MET A 1 208 ? -2.865 -32.094 -2.787 1 95 208 MET A N 1
ATOM 1695 C CA . MET A 1 208 ? -2.043 -32.969 -1.946 1 95 208 MET A CA 1
ATOM 1696 C C . MET A 1 208 ? -2.836 -33.469 -0.742 1 95 208 MET A C 1
ATOM 1698 O O . MET A 1 208 ? -2.49 -34.469 -0.145 1 95 208 MET A O 1
ATOM 1702 N N . LYS A 1 209 ? -3.811 -32.75 -0.391 1 91.44 209 LYS A N 1
ATOM 1703 C CA . LYS A 1 209 ? -4.645 -33.156 0.732 1 91.44 209 LYS A CA 1
ATOM 1704 C C . LYS A 1 209 ? -5.27 -34.531 0.472 1 91.44 209 LYS A C 1
ATOM 1706 O O . LYS A 1 209 ? -5.578 -35.281 1.412 1 91.44 209 LYS A O 1
ATOM 1711 N N . SER A 1 210 ? -5.438 -34.875 -0.746 1 90.88 210 SER A N 1
ATOM 1712 C CA . SER A 1 210 ? -6.027 -36.156 -1.131 1 90.88 210 SER A CA 1
ATOM 1713 C C . SER A 1 210 ? -4.953 -37.188 -1.437 1 90.88 210 SER A C 1
ATOM 1715 O O . SER A 1 210 ? -5.254 -38.281 -1.919 1 90.88 210 SER A O 1
ATOM 1717 N N . CYS A 1 211 ? -3.742 -36.781 -1.187 1 90.12 211 CYS A N 1
ATOM 1718 C CA . CYS A 1 211 ? -2.623 -37.656 -1.475 1 90.12 211 CYS A CA 1
ATOM 1719 C C . CYS A 1 211 ? -1.864 -38.031 -0.2 1 90.12 211 CYS A C 1
ATOM 1721 O O . CYS A 1 211 ? -1.179 -37.188 0.374 1 90.12 211 CYS A O 1
ATOM 1723 N N . LYS A 1 212 ? -1.989 -39.156 0.417 1 83.12 212 LYS A N 1
ATOM 1724 C CA . LYS A 1 212 ? -1.509 -39.562 1.731 1 83.12 212 LYS A CA 1
ATOM 1725 C C . LYS A 1 212 ? 0.003 -39.406 1.846 1 83.12 212 LYS A C 1
ATOM 1727 O O . LYS A 1 212 ? 0.509 -39 2.896 1 83.12 212 LYS A O 1
ATOM 1732 N N . ASN A 1 213 ? 0.799 -39.469 0.837 1 86.38 213 ASN A N 1
ATOM 1733 C CA . ASN A 1 213 ? 2.244 -39.594 1 1 86.38 213 ASN A CA 1
ATOM 1734 C C . ASN A 1 213 ? 2.963 -38.344 0.5 1 86.38 213 ASN A C 1
ATOM 1736 O O . ASN A 1 213 ? 4.195 -38.281 0.508 1 86.38 213 ASN A O 1
ATOM 1740 N N . LEU A 1 214 ? 2.271 -37.312 0.221 1 91.06 214 LEU A N 1
ATOM 1741 C CA . LEU A 1 214 ? 2.947 -36.125 -0.283 1 91.06 214 LEU A CA 1
ATOM 1742 C C . LEU A 1 214 ? 2.908 -35 0.746 1 91.06 214 LEU A C 1
ATOM 1744 O O . LEU A 1 214 ? 1.845 -34.688 1.287 1 91.06 214 LEU A O 1
ATOM 1748 N N . LYS A 1 215 ? 4.125 -34.5 1.128 1 92.44 215 LYS A N 1
ATOM 1749 C CA . LYS A 1 215 ? 4.207 -33.406 2.107 1 92.44 215 LYS A CA 1
ATOM 1750 C C . LYS A 1 215 ? 5.328 -32.438 1.762 1 92.44 215 LYS A C 1
ATOM 1752 O O . LYS A 1 215 ? 6.23 -32.781 0.989 1 92.44 215 LYS A O 1
ATOM 1757 N N . GLY A 1 216 ? 5.145 -31.234 2.363 1 92.94 216 GLY A N 1
ATOM 1758 C CA . GLY A 1 216 ? 6.234 -30.266 2.26 1 92.94 216 GLY A CA 1
ATOM 1759 C C . GLY A 1 216 ? 6.031 -29.25 1.148 1 92.94 216 GLY A C 1
ATOM 1760 O O . GLY A 1 216 ? 4.918 -29.078 0.655 1 92.94 216 GLY A O 1
ATOM 1761 N N . GLY A 1 217 ? 7.105 -28.531 0.845 1 95.5 217 GLY A N 1
ATOM 1762 C CA . GLY A 1 217 ? 7.105 -27.516 -0.198 1 95.5 217 GLY A CA 1
ATOM 1763 C C . GLY A 1 217 ? 7.273 -28.094 -1.59 1 95.5 217 GLY A C 1
ATOM 1764 O O . GLY A 1 217 ? 7.324 -29.312 -1.761 1 95.5 217 GLY A O 1
ATOM 1765 N N . LEU A 1 218 ? 7.305 -27.203 -2.525 1 96.81 218 LEU A N 1
ATOM 1766 C CA . LEU A 1 218 ? 7.344 -27.594 -3.93 1 96.81 218 LEU A CA 1
ATOM 1767 C C . LEU A 1 218 ? 8.531 -28.5 -4.207 1 96.81 218 LEU A C 1
ATOM 1769 O O . LEU A 1 218 ? 8.375 -29.547 -4.844 1 96.81 218 LEU A O 1
ATOM 1773 N N . GLN A 1 219 ? 9.711 -28.125 -3.684 1 96.44 219 GLN A N 1
ATOM 1774 C CA . GLN A 1 219 ? 10.906 -28.938 -3.926 1 96.44 219 GLN A CA 1
ATOM 1775 C C . GLN A 1 219 ? 10.773 -30.312 -3.291 1 96.44 219 GLN A C 1
ATOM 1777 O O . GLN A 1 219 ? 11.156 -31.328 -3.893 1 96.44 219 GLN A O 1
ATOM 1782 N N . GLU A 1 220 ? 10.266 -30.375 -2.135 1 96.44 220 GLU A N 1
ATOM 1783 C CA . GLU A 1 220 ? 10.086 -31.641 -1.443 1 96.44 220 GLU A CA 1
ATOM 1784 C C . GLU A 1 220 ? 9.117 -32.531 -2.199 1 96.44 220 GLU A C 1
ATOM 1786 O O . GLU A 1 220 ? 9.359 -33.75 -2.33 1 96.44 220 GLU A O 1
ATOM 1791 N N . VAL A 1 221 ? 8.078 -31.953 -2.652 1 96.25 221 VAL A N 1
ATOM 1792 C CA . VAL A 1 221 ? 7.094 -32.719 -3.42 1 96.25 221 VAL A CA 1
ATOM 1793 C C . VAL A 1 221 ? 7.727 -33.25 -4.707 1 96.25 221 VAL A C 1
ATOM 1795 O O . VAL A 1 221 ? 7.523 -34.406 -5.082 1 96.25 221 VAL A O 1
ATOM 1798 N N . ALA A 1 222 ? 8.5 -32.406 -5.363 1 97.12 222 ALA A N 1
ATOM 1799 C CA . ALA A 1 222 ? 9.195 -32.812 -6.582 1 97.12 222 ALA A CA 1
ATOM 1800 C C . ALA A 1 222 ? 10.133 -34 -6.305 1 97.12 222 ALA A C 1
ATOM 1802 O O . ALA A 1 222 ? 10.203 -34.938 -7.094 1 97.12 222 ALA A O 1
ATOM 1803 N N . ASP A 1 223 ? 10.766 -33.938 -5.191 1 96.69 223 ASP A N 1
ATOM 1804 C CA . ASP A 1 223 ? 11.672 -35 -4.809 1 96.69 223 ASP A CA 1
ATOM 1805 C C . ASP A 1 223 ? 10.914 -36.312 -4.555 1 96.69 223 ASP A C 1
ATOM 1807 O O . ASP A 1 223 ? 11.344 -37.375 -4.984 1 96.69 223 ASP A O 1
ATOM 1811 N N . GLN A 1 224 ? 9.828 -36.219 -3.902 1 96.12 224 GLN A N 1
ATOM 1812 C CA . GLN A 1 224 ? 9 -37.406 -3.598 1 96.12 224 GLN A CA 1
ATOM 1813 C C . GLN A 1 224 ? 8.43 -38 -4.871 1 96.12 224 GLN A C 1
ATOM 1815 O O . GLN A 1 224 ? 8.219 -39.219 -4.938 1 96.12 224 GLN A O 1
ATOM 1820 N N . LEU A 1 225 ? 8.289 -37.219 -5.844 1 96.25 225 LEU A N 1
ATOM 1821 C CA . LEU A 1 225 ? 7.762 -37.656 -7.125 1 96.25 225 LEU A CA 1
ATOM 1822 C C . LEU A 1 225 ? 8.891 -38.031 -8.078 1 96.25 225 LEU A C 1
ATOM 1824 O O . LEU A 1 225 ? 8.648 -38.375 -9.242 1 96.25 225 LEU A O 1
ATOM 1828 N N . GLU A 1 226 ? 10.117 -37.875 -7.668 1 96.62 226 GLU A N 1
ATOM 1829 C CA . GLU A 1 226 ? 11.328 -38.188 -8.414 1 96.62 226 GLU A CA 1
ATOM 1830 C C . GLU A 1 226 ? 11.422 -37.375 -9.703 1 96.62 226 GLU A C 1
ATOM 1832 O O . GLU A 1 226 ? 11.688 -37.906 -10.773 1 96.62 226 GLU A O 1
ATOM 1837 N N . LEU A 1 227 ? 11.133 -36.125 -9.508 1 97.38 227 LEU A N 1
ATOM 1838 C CA . LEU A 1 227 ? 11.25 -35.188 -10.625 1 97.38 227 LEU A CA 1
ATOM 1839 C C . LEU A 1 227 ? 12.578 -34.438 -10.57 1 97.38 227 LEU A C 1
ATOM 1841 O O . LEU A 1 227 ? 13.039 -34.062 -9.484 1 97.38 227 LEU A O 1
ATOM 1845 N N . ARG A 1 228 ? 13.148 -34.281 -11.734 1 94.88 228 ARG A N 1
ATOM 1846 C CA . ARG A 1 228 ? 14.391 -33.531 -11.82 1 94.88 228 ARG A CA 1
ATOM 1847 C C . ARG A 1 228 ? 14.102 -32.062 -12.141 1 94.88 228 ARG A C 1
ATOM 1849 O O . ARG A 1 228 ? 13.5 -31.75 -13.18 1 94.88 228 ARG A O 1
ATOM 1856 N N . ARG A 1 229 ? 14.539 -31.219 -11.297 1 94.88 229 ARG A N 1
ATOM 1857 C CA . ARG A 1 229 ? 14.359 -29.781 -11.484 1 94.88 229 ARG A CA 1
ATOM 1858 C C . ARG A 1 229 ? 15.258 -29.266 -12.602 1 94.88 229 ARG A C 1
ATOM 1860 O O . ARG A 1 229 ? 16.406 -29.703 -12.742 1 94.88 229 ARG A O 1
ATOM 1867 N N . VAL A 1 230 ? 14.695 -28.453 -13.359 1 92 230 VAL A N 1
ATOM 1868 C CA . VAL A 1 230 ? 15.445 -27.703 -14.359 1 92 230 VAL A CA 1
ATOM 1869 C C . VAL A 1 230 ? 15.555 -26.234 -13.938 1 92 230 VAL A C 1
ATOM 1871 O O . VAL A 1 230 ? 14.547 -25.594 -13.625 1 92 230 VAL A O 1
ATOM 1874 N N . GLY A 1 231 ? 16.812 -25.719 -13.844 1 90.12 231 GLY A N 1
ATOM 1875 C CA . GLY A 1 231 ? 17.016 -24.328 -13.43 1 90.12 231 GLY A CA 1
ATOM 1876 C C . GLY A 1 231 ? 17.109 -24.172 -11.922 1 90.12 231 GLY A C 1
ATOM 1877 O O . GLY A 1 231 ? 16.891 -25.125 -11.172 1 90.12 231 GLY A O 1
ATOM 1878 N N . PRO A 1 232 ? 17.406 -22.953 -11.539 1 89.75 232 PRO A N 1
ATOM 1879 C CA . PRO A 1 232 ? 17.625 -22.703 -10.109 1 89.75 232 PRO A CA 1
ATOM 1880 C C . PRO A 1 232 ? 16.312 -22.594 -9.328 1 89.75 232 PRO A C 1
ATOM 1882 O O . PRO A 1 232 ? 15.328 -22.047 -9.836 1 89.75 232 PRO A O 1
ATOM 1885 N N . GLN A 1 233 ? 16.406 -23.031 -8.062 1 92 233 GLN A N 1
ATOM 1886 C CA . GLN A 1 233 ? 15.297 -22.844 -7.133 1 92 233 GLN A CA 1
ATOM 1887 C C . GLN A 1 233 ? 15.094 -21.375 -6.805 1 92 233 GLN A C 1
ATOM 1889 O O . GLN A 1 233 ? 16.062 -20.609 -6.711 1 92 233 GLN A O 1
ATOM 1894 N N . HIS A 1 234 ? 13.844 -20.953 -6.652 1 93.31 234 HIS A N 1
ATOM 1895 C CA . HIS A 1 234 ? 13.445 -19.594 -6.254 1 93.31 234 HIS A CA 1
ATOM 1896 C C . HIS A 1 234 ? 13.578 -18.625 -7.414 1 93.31 234 HIS A C 1
ATOM 1898 O O . HIS A 1 234 ? 13.664 -17.406 -7.207 1 93.31 234 HIS A O 1
ATOM 1904 N N . GLN A 1 235 ? 13.672 -19.141 -8.555 1 95.69 235 GLN A N 1
ATOM 1905 C CA . GLN A 1 235 ? 13.367 -18.391 -9.766 1 95.69 235 GLN A CA 1
ATOM 1906 C C . GLN A 1 235 ? 12.023 -18.797 -10.359 1 95.69 235 GLN A C 1
ATOM 1908 O O . GLN A 1 235 ? 11.727 -19.984 -10.453 1 95.69 235 GLN A O 1
ATOM 1913 N N . ALA A 1 236 ? 11.281 -17.875 -10.734 1 98.25 236 ALA A N 1
ATOM 1914 C CA . ALA A 1 236 ? 9.883 -18.109 -11.062 1 98.25 236 ALA A CA 1
ATOM 1915 C C . ALA A 1 236 ? 9.75 -19.094 -12.227 1 98.25 236 ALA A C 1
ATOM 1917 O O . ALA A 1 236 ? 8.852 -19.938 -12.227 1 98.25 236 ALA A O 1
ATOM 1918 N N . GLY A 1 237 ? 10.648 -18.984 -13.211 1 98.06 237 GLY A N 1
ATOM 1919 C CA . GLY A 1 237 ? 10.586 -19.891 -14.344 1 98.06 237 GLY A CA 1
ATOM 1920 C C . GLY A 1 237 ? 10.812 -21.344 -13.953 1 98.06 237 GLY A C 1
ATOM 1921 O O . GLY A 1 237 ? 10.031 -22.219 -14.328 1 98.06 237 GLY A O 1
ATOM 1922 N N . SER A 1 238 ? 11.883 -21.547 -13.258 1 97.19 238 SER A N 1
ATOM 1923 C CA . SER A 1 238 ? 12.203 -22.891 -12.805 1 97.19 238 SER A CA 1
ATOM 1924 C C . SER A 1 238 ? 11.094 -23.453 -11.914 1 97.19 238 SER A C 1
ATOM 1926 O O . SER A 1 238 ? 10.695 -24.609 -12.07 1 97.19 238 SER A O 1
ATOM 1928 N N . ASP A 1 239 ? 10.617 -22.625 -10.992 1 98.12 239 ASP A N 1
ATOM 1929 C CA . ASP A 1 239 ? 9.555 -23.047 -10.086 1 98.12 239 ASP A CA 1
ATOM 1930 C C . ASP A 1 239 ? 8.273 -23.359 -10.859 1 98.12 239 ASP A C 1
ATOM 1932 O O . ASP A 1 239 ? 7.555 -24.297 -10.531 1 98.12 239 ASP A O 1
ATOM 1936 N N . ALA A 1 240 ? 7.957 -22.578 -11.891 1 98.62 240 ALA A N 1
ATOM 1937 C CA . ALA A 1 240 ? 6.766 -22.812 -12.703 1 98.62 240 ALA A CA 1
ATOM 1938 C C . ALA A 1 240 ? 6.863 -24.125 -13.461 1 98.62 240 ALA A C 1
ATOM 1940 O O . ALA A 1 240 ? 5.902 -24.891 -13.508 1 98.62 240 ALA A O 1
ATOM 1941 N N . LEU A 1 241 ? 8.008 -24.328 -14.047 1 98.12 241 LEU A N 1
ATOM 1942 C CA . LEU A 1 241 ? 8.234 -25.562 -14.781 1 98.12 241 LEU A CA 1
ATOM 1943 C C . LEU A 1 241 ? 8.086 -26.766 -13.859 1 98.12 241 LEU A C 1
ATOM 1945 O O . LEU A 1 241 ? 7.391 -27.734 -14.203 1 98.12 241 LEU A O 1
ATOM 1949 N N . LEU A 1 242 ? 8.688 -26.672 -12.719 1 98.12 242 LEU A N 1
ATOM 1950 C CA . LEU A 1 242 ? 8.594 -27.766 -11.75 1 98.12 242 LEU A CA 1
ATOM 1951 C C . LEU A 1 242 ? 7.148 -27.984 -11.312 1 98.12 242 LEU A C 1
ATOM 1953 O O . LEU A 1 242 ? 6.723 -29.125 -11.117 1 98.12 242 LEU A O 1
ATOM 1957 N N . THR A 1 243 ? 6.426 -26.922 -11.102 1 98.69 243 THR A N 1
ATOM 1958 C CA . THR A 1 243 ? 5.016 -26.984 -10.734 1 98.69 243 THR A CA 1
ATOM 1959 C C . THR A 1 243 ? 4.223 -27.766 -11.773 1 98.69 243 THR A C 1
ATOM 1961 O O . THR A 1 243 ? 3.432 -28.656 -11.422 1 98.69 243 THR A O 1
ATOM 1964 N N . GLY A 1 244 ? 4.449 -27.516 -13.055 1 98.62 244 GLY A N 1
ATOM 1965 C CA . GLY A 1 244 ? 3.771 -28.25 -14.109 1 98.62 244 GLY A CA 1
ATOM 1966 C C . GLY A 1 244 ? 4.09 -29.734 -14.109 1 98.62 244 GLY A C 1
ATOM 1967 O O . GLY A 1 244 ? 3.188 -30.562 -14.188 1 98.62 244 GLY A O 1
ATOM 1968 N N . MET A 1 245 ? 5.359 -30 -13.969 1 98.19 245 MET A N 1
ATOM 1969 C CA . MET A 1 245 ? 5.785 -31.406 -13.938 1 98.19 245 MET A CA 1
ATOM 1970 C C . MET A 1 245 ? 5.16 -32.125 -12.75 1 98.19 245 MET A C 1
ATOM 1972 O O . MET A 1 245 ? 4.703 -33.281 -12.891 1 98.19 245 MET A O 1
ATOM 1976 N N . ALA A 1 246 ? 5.168 -31.469 -11.656 1 98.06 246 ALA A N 1
ATOM 1977 C CA . ALA A 1 246 ? 4.609 -32.062 -10.445 1 98.06 246 ALA A CA 1
ATOM 1978 C C . ALA A 1 246 ? 3.123 -32.344 -10.617 1 98.06 246 ALA A C 1
ATOM 1980 O O . ALA A 1 246 ? 2.639 -33.406 -10.203 1 98.06 246 ALA A O 1
ATOM 1981 N N . PHE A 1 247 ? 2.365 -31.469 -11.195 1 98.25 247 PHE A N 1
ATOM 1982 C CA . PHE A 1 247 ? 0.935 -31.656 -11.406 1 98.25 247 PHE A CA 1
ATOM 1983 C C . PHE A 1 247 ? 0.667 -32.906 -12.234 1 98.25 247 PHE A C 1
ATOM 1985 O O . PHE A 1 247 ? -0.149 -33.75 -11.852 1 98.25 247 PHE A O 1
ATOM 1992 N N . PHE A 1 248 ? 1.338 -33.062 -13.328 1 98.19 248 PHE A N 1
ATOM 1993 C CA . PHE A 1 248 ? 1.046 -34.156 -14.242 1 98.19 248 PHE A CA 1
ATOM 1994 C C . PHE A 1 248 ? 1.511 -35.469 -13.656 1 98.19 248 PHE A C 1
ATOM 1996 O O . PHE A 1 248 ? 0.87 -36.5 -13.859 1 98.19 248 PHE A O 1
ATOM 2003 N N . LYS A 1 249 ? 2.641 -35.406 -12.945 1 97.25 249 LYS A N 1
ATOM 2004 C CA . LYS A 1 249 ? 3.076 -36.656 -12.281 1 97.25 249 LYS A CA 1
ATOM 2005 C C . LYS A 1 249 ? 2.086 -37.062 -11.195 1 97.25 249 LYS A C 1
ATOM 2007 O O . LYS A 1 249 ? 1.777 -38.25 -11.055 1 97.25 249 LYS A O 1
ATOM 2012 N N . MET A 1 250 ? 1.632 -36.125 -10.445 1 96.75 250 MET A N 1
ATOM 2013 C CA . MET A 1 250 ? 0.63 -36.406 -9.414 1 96.75 250 MET A CA 1
ATOM 2014 C C . MET A 1 250 ? -0.657 -36.938 -10.031 1 96.75 250 MET A C 1
ATOM 2016 O O . MET A 1 250 ? -1.269 -37.844 -9.5 1 96.75 250 MET A O 1
ATOM 2020 N N . ARG A 1 251 ? -1.12 -36.281 -11.117 1 96.94 251 ARG A N 1
ATOM 2021 C CA . ARG A 1 251 ? -2.314 -36.719 -11.828 1 96.94 251 ARG A CA 1
ATOM 2022 C C . ARG A 1 251 ? -2.184 -38.188 -12.25 1 96.94 251 ARG A C 1
ATOM 2024 O O . ARG A 1 251 ? -3.125 -38.969 -12.094 1 96.94 251 ARG A O 1
ATOM 2031 N N . GLU A 1 252 ? -1.021 -38.531 -12.688 1 95.94 252 GLU A N 1
ATOM 2032 C CA . GLU A 1 252 ? -0.737 -39.906 -13.133 1 95.94 252 GLU A CA 1
ATOM 2033 C C . GLU A 1 252 ? -0.713 -40.875 -11.961 1 95.94 252 GLU A C 1
ATOM 2035 O O . GLU A 1 252 ? -1.359 -41.906 -12 1 95.94 252 GLU A O 1
ATOM 2040 N N . MET A 1 253 ? -0.114 -40.5 -10.953 1 94.94 253 MET A N 1
ATOM 2041 C CA . MET A 1 253 ? 0.202 -41.438 -9.875 1 94.94 253 MET A CA 1
ATOM 2042 C C . MET A 1 253 ? -0.968 -41.562 -8.906 1 94.94 253 MET A C 1
ATOM 2044 O O . MET A 1 253 ? -1.194 -42.625 -8.328 1 94.94 253 MET A O 1
ATOM 2048 N N . PHE A 1 254 ? -1.692 -40.469 -8.703 1 94.56 254 PHE A N 1
ATOM 2049 C CA . PHE A 1 254 ? -2.623 -40.469 -7.578 1 94.56 254 PHE A CA 1
ATOM 2050 C C . PHE A 1 254 ? -4.055 -40.281 -8.062 1 94.56 254 PHE A C 1
ATOM 2052 O O . PHE A 1 254 ? -5.004 -40.531 -7.32 1 94.56 254 PHE A O 1
ATOM 2059 N N . PHE A 1 255 ? -4.277 -39.875 -9.281 1 94.81 255 PHE A N 1
ATOM 2060 C CA . PHE A 1 255 ? -5.633 -39.5 -9.695 1 94.81 255 PHE A CA 1
ATOM 2061 C C . PHE A 1 255 ? -6.043 -40.281 -10.938 1 94.81 255 PHE A C 1
ATOM 2063 O O . PHE A 1 255 ? -7.008 -39.906 -11.609 1 94.81 255 PHE A O 1
ATOM 2070 N N . GLU A 1 256 ? -5.332 -41.312 -11.328 1 93.19 256 GLU A N 1
ATOM 2071 C CA . GLU A 1 256 ? -5.621 -42.156 -12.484 1 93.19 256 GLU A CA 1
ATOM 2072 C C . GLU A 1 256 ? -5.824 -41.312 -13.742 1 93.19 256 GLU A C 1
ATOM 2074 O O . GLU A 1 256 ? -6.805 -41.5 -14.469 1 93.19 256 GLU A O 1
ATOM 2079 N N . ASP A 1 257 ? -5.082 -40.281 -13.797 1 91.56 257 ASP A N 1
ATOM 2080 C CA . ASP A 1 257 ? -5.027 -39.406 -14.953 1 91.56 257 ASP A CA 1
ATOM 2081 C C . ASP A 1 257 ? -6.332 -38.625 -15.117 1 91.56 257 ASP A C 1
ATOM 2083 O O . ASP A 1 257 ? -6.684 -38.219 -16.219 1 91.56 257 ASP A O 1
ATOM 2087 N N . ASN A 1 258 ? -7.094 -38.562 -14 1 91.19 258 ASN A N 1
ATOM 2088 C CA . ASN A 1 258 ? -8.359 -37.844 -14.055 1 91.19 258 ASN A CA 1
ATOM 2089 C C . ASN A 1 258 ? -8.633 -37.094 -12.758 1 91.19 258 ASN A C 1
ATOM 2091 O O . ASN A 1 258 ? -9.195 -37.656 -11.812 1 91.19 258 ASN A O 1
ATOM 2095 N N . ILE A 1 259 ? -8.344 -35.844 -12.797 1 93 259 ILE A N 1
ATOM 2096 C CA . ILE A 1 259 ? -8.625 -35 -11.641 1 93 259 ILE A CA 1
ATOM 2097 C C . ILE A 1 259 ? -10.023 -34.406 -11.766 1 93 259 ILE A C 1
ATOM 2099 O O . ILE A 1 259 ? -10.328 -33.75 -12.75 1 93 259 ILE A O 1
ATOM 2103 N N . ASP A 1 260 ? -10.891 -34.656 -10.805 1 93.19 260 ASP A N 1
ATOM 2104 C CA . ASP A 1 260 ? -12.266 -34.156 -10.781 1 93.19 260 ASP A CA 1
ATOM 2105 C C . ASP A 1 260 ? -12.289 -32.625 -10.727 1 93.19 260 ASP A C 1
ATOM 2107 O O . ASP A 1 260 ? -11.961 -32.031 -9.695 1 93.19 260 ASP A O 1
ATOM 2111 N N . HIS A 1 261 ? -12.711 -32.094 -11.758 1 92.44 261 HIS A N 1
ATOM 2112 C CA . HIS A 1 261 ? -12.727 -30.625 -11.883 1 92.44 261 HIS A CA 1
ATOM 2113 C C . HIS A 1 261 ? -13.633 -30 -10.836 1 92.44 261 HIS A C 1
ATOM 2115 O O . HIS A 1 261 ? -13.25 -29.031 -10.18 1 92.44 261 HIS A O 1
ATOM 2121 N N . ALA A 1 262 ? -14.75 -30.453 -10.672 1 91.06 262 ALA A N 1
ATOM 2122 C CA . ALA A 1 262 ? -15.742 -29.906 -9.742 1 91.06 262 ALA A CA 1
ATOM 2123 C C . ALA A 1 262 ? -15.219 -29.922 -8.312 1 91.06 262 ALA A C 1
ATOM 2125 O O . ALA A 1 262 ? -15.516 -29.031 -7.523 1 91.06 262 ALA A O 1
ATOM 2126 N N . LYS A 1 263 ? -14.422 -30.875 -8.07 1 92.25 263 LYS A N 1
ATOM 2127 C CA . LYS A 1 263 ? -13.961 -31.062 -6.699 1 92.25 263 LYS A CA 1
ATOM 2128 C C . LYS A 1 263 ? -12.703 -30.234 -6.422 1 92.25 263 LYS A C 1
ATOM 2130 O O . LYS A 1 263 ? -12.523 -29.719 -5.316 1 92.25 263 LYS A O 1
ATOM 2135 N N . TYR A 1 264 ? -11.898 -30.141 -7.422 1 93.81 264 TYR A N 1
ATOM 2136 C CA . TYR A 1 264 ? -10.562 -29.672 -7.09 1 93.81 264 TYR A CA 1
ATOM 2137 C C . TYR A 1 264 ? -10.281 -28.312 -7.719 1 93.81 264 TYR A C 1
ATOM 2139 O O . TYR A 1 264 ? -9.344 -27.625 -7.324 1 93.81 264 TYR A O 1
ATOM 2147 N N . SER A 1 265 ? -11.055 -27.875 -8.672 1 94.25 265 SER A N 1
ATOM 2148 C CA . SER A 1 265 ? -10.797 -26.625 -9.367 1 94.25 265 SER A CA 1
ATOM 2149 C C . SER A 1 265 ? -11.289 -25.438 -8.555 1 94.25 265 SER A C 1
ATOM 2151 O O . SER A 1 265 ? -12.359 -25.484 -7.941 1 94.25 265 SER A O 1
ATOM 2153 N N . GLY A 1 266 ? -10.469 -24.422 -8.492 1 92.94 266 GLY A N 1
ATOM 2154 C CA . GLY A 1 266 ? -10.906 -23.156 -7.93 1 92.94 266 GLY A CA 1
ATOM 2155 C C . GLY A 1 266 ? -10.562 -23.016 -6.461 1 92.94 266 GLY A C 1
ATOM 2156 O O . GLY A 1 266 ? -10.922 -22.016 -5.832 1 92.94 266 GLY A O 1
ATOM 2157 N N . HIS A 1 267 ? -9.789 -23.953 -5.98 1 92.62 267 HIS A N 1
ATOM 2158 C CA . HIS A 1 267 ? -9.422 -23.922 -4.57 1 92.62 267 HIS A CA 1
ATOM 2159 C C . HIS A 1 267 ? -7.957 -23.531 -4.398 1 92.62 267 HIS A C 1
ATOM 2161 O O . HIS A 1 267 ? -7.094 -23.969 -5.16 1 92.62 267 HIS A O 1
ATOM 2167 N N . LEU A 1 268 ? -7.77 -22.625 -3.457 1 94.19 268 LEU A N 1
ATOM 2168 C CA . LEU A 1 268 ? -6.414 -22.234 -3.08 1 94.19 268 LEU A CA 1
ATOM 2169 C C . LEU A 1 268 ? -6.109 -22.641 -1.644 1 94.19 268 LEU A C 1
ATOM 2171 O O . LEU A 1 268 ? -6.875 -22.328 -0.728 1 94.19 268 LEU A O 1
ATOM 2175 N N . TYR A 1 269 ? -5.023 -23.281 -1.522 1 92.38 269 TYR A N 1
ATOM 2176 C CA . TYR A 1 269 ? -4.613 -23.703 -0.189 1 92.38 269 TYR A CA 1
ATOM 2177 C C . TYR A 1 269 ? -4.414 -22.5 0.727 1 92.38 269 TYR A C 1
ATOM 2179 O O . TYR A 1 269 ? -3.74 -21.531 0.357 1 92.38 269 TYR A O 1
ATOM 2187 N N . GLY A 1 270 ? -5.055 -22.484 1.909 1 87.75 270 GLY A N 1
ATOM 2188 C CA . GLY A 1 270 ? -4.863 -21.453 2.908 1 87.75 270 GLY A CA 1
ATOM 2189 C C . GLY A 1 270 ? -5.867 -20.328 2.795 1 87.75 270 GLY A C 1
ATOM 2190 O O . GLY A 1 270 ? -5.883 -19.406 3.627 1 87.75 270 GLY A O 1
ATOM 2191 N N . LEU A 1 271 ? -6.57 -20.297 1.74 1 90.75 271 LEU A N 1
ATOM 2192 C CA . LEU A 1 271 ? -7.609 -19.281 1.563 1 90.75 271 LEU A CA 1
ATOM 2193 C C . LEU A 1 271 ? -8.969 -19.938 1.337 1 90.75 271 LEU A C 1
ATOM 2195 O O . LEU A 1 271 ? -9.047 -21.062 0.827 1 90.75 271 LEU A O 1
ATOM 2199 N N . GLY A 1 272 ? -9.992 -19.219 1.679 1 79.19 272 GLY A N 1
ATOM 2200 C CA . GLY A 1 272 ? -11.344 -19.703 1.475 1 79.19 272 GLY A CA 1
ATOM 2201 C C . GLY A 1 272 ? -11.773 -20.719 2.523 1 79.19 272 GLY A C 1
ATOM 2202 O O . GLY A 1 272 ? -11.172 -20.797 3.596 1 79.19 272 GLY A O 1
ATOM 2203 N N . THR A 1 273 ? -12.938 -21.312 2.449 1 63.59 273 THR A N 1
ATOM 2204 C CA . THR A 1 273 ? -13.539 -22.25 3.393 1 63.59 273 THR A CA 1
ATOM 2205 C C . THR A 1 273 ? -12.719 -23.531 3.475 1 63.59 273 THR A C 1
ATOM 2207 O O . THR A 1 273 ? -12.922 -24.359 4.375 1 63.59 273 THR A O 1
ATOM 2210 N N . SER A 1 274 ? -11.773 -23.688 2.711 1 53.44 274 SER A N 1
ATOM 2211 C CA . SER A 1 274 ? -11.047 -24.953 2.697 1 53.44 274 SER A CA 1
ATOM 2212 C C . SER A 1 274 ? -10.109 -25.062 3.891 1 53.44 274 SER A C 1
ATOM 2214 O O . SER A 1 274 ? -9.328 -26.016 3.984 1 53.44 274 SER A O 1
ATOM 2216 N N . PHE A 1 275 ? -9.984 -24.062 4.766 1 48.59 275 PHE A N 1
ATOM 2217 C CA . PHE A 1 275 ? -8.977 -24.188 5.812 1 48.59 275 PHE A CA 1
ATOM 2218 C C . PHE A 1 275 ? -9.438 -25.156 6.895 1 48.59 275 PHE A C 1
ATOM 2220 O O . PHE A 1 275 ? -10.016 -24.75 7.898 1 48.59 275 PHE A O 1
ATOM 2227 N N . ILE A 1 276 ? -10.07 -26.203 6.621 1 38.22 276 ILE A N 1
ATOM 2228 C CA . ILE A 1 276 ? -10.188 -27.109 7.754 1 38.22 276 ILE A CA 1
ATOM 2229 C C . ILE A 1 276 ? -8.805 -27.641 8.133 1 38.22 276 ILE A C 1
ATOM 2231 O O . ILE A 1 276 ? -8.219 -28.438 7.395 1 38.22 276 ILE A O 1
ATOM 2235 N N . VAL A 1 277 ? -7.824 -26.797 8.617 1 37.59 277 VAL A N 1
ATOM 2236 C CA . VAL A 1 277 ? -6.59 -27.359 9.156 1 37.59 277 VAL A CA 1
ATOM 2237 C C . VAL A 1 277 ? -6.922 -28.438 10.188 1 37.59 277 VAL A C 1
ATOM 2239 O O . VAL A 1 277 ? -7.645 -28.188 11.148 1 37.59 277 VAL A O 1
ATOM 2242 N N . ASN A 1 278 ? -6.727 -29.656 9.945 1 32.5 278 ASN A N 1
ATOM 2243 C CA . ASN A 1 278 ? -6.43 -30.547 11.07 1 32.5 278 ASN A CA 1
ATOM 2244 C C . ASN A 1 278 ? -5.375 -29.953 11.992 1 32.5 278 ASN A C 1
ATOM 2246 O O . ASN A 1 278 ? -4.531 -29.172 11.555 1 32.5 278 ASN A O 1
ATOM 2250 N N . GLY A 1 279 ? -5.422 -29.812 13.336 1 31.14 279 GLY A N 1
ATOM 2251 C CA . GLY A 1 279 ? -4.648 -29.391 14.492 1 31.14 279 GLY A CA 1
ATOM 2252 C C . GLY A 1 279 ? -3.162 -29.656 14.344 1 31.14 279 GLY A C 1
ATOM 2253 O O . GLY A 1 279 ? -2.434 -29.719 15.336 1 31.14 279 GLY A O 1
ATOM 2254 N N . THR A 1 280 ? -2.545 -30.312 13.352 1 30.36 280 THR A N 1
ATOM 2255 C CA . THR A 1 280 ? -1.12 -30.531 13.578 1 30.36 280 THR A CA 1
ATOM 2256 C C . THR A 1 280 ? -0.344 -29.234 13.453 1 30.36 280 THR A C 1
ATOM 2258 O O . THR A 1 280 ? -0.553 -28.469 12.508 1 30.36 280 THR A O 1
ATOM 2261 N N . ASN A 1 281 ? 0.318 -28.688 14.531 1 28.5 281 ASN A N 1
ATOM 2262 C CA . ASN A 1 281 ? 1.225 -27.594 14.852 1 28.5 281 ASN A CA 1
ATOM 2263 C C . ASN A 1 281 ? 2.307 -27.422 13.789 1 28.5 281 ASN A C 1
ATOM 2265 O O . ASN A 1 281 ? 3.066 -28.359 13.523 1 28.5 281 ASN A O 1
ATOM 2269 N N . PHE A 1 282 ? 2.211 -26.75 12.766 1 29.53 282 PHE A N 1
ATOM 2270 C CA . PHE A 1 282 ? 3.316 -26.375 11.891 1 29.53 282 PHE A CA 1
ATOM 2271 C C . PHE A 1 282 ? 4.508 -25.891 12.711 1 29.53 282 PHE A C 1
ATOM 2273 O O . PHE A 1 282 ? 4.469 -24.797 13.297 1 29.53 282 PHE A O 1
ATOM 2280 N N . HIS A 1 283 ? 5.23 -26.781 13.484 1 26.48 283 HIS A N 1
ATOM 2281 C CA . HIS A 1 283 ? 6.562 -26.5 14.016 1 26.48 283 HIS A CA 1
ATOM 2282 C C . HIS A 1 283 ? 7.477 -25.938 12.93 1 26.48 283 HIS A C 1
ATOM 2284 O O . HIS A 1 283 ? 7.582 -26.516 11.844 1 26.48 283 HIS A O 1
ATOM 2290 N N . GLU A 1 284 ? 7.691 -24.703 12.852 1 27.97 284 GLU A N 1
ATOM 2291 C CA . GLU A 1 284 ? 8.836 -24.062 12.211 1 27.97 284 GLU A CA 1
ATOM 2292 C C . GLU A 1 284 ? 10.117 -24.844 12.469 1 27.97 284 GLU A C 1
ATOM 2294 O O . GLU A 1 284 ? 10.57 -24.938 13.609 1 27.97 284 GLU A O 1
ATOM 2299 N N . SER A 1 285 ? 10.336 -26.047 11.961 1 25.86 285 SER A N 1
ATOM 2300 C CA . SER A 1 285 ? 11.617 -26.75 12.039 1 25.86 285 SER A CA 1
ATOM 2301 C C . SER A 1 285 ? 12.781 -25.812 11.703 1 25.86 285 SER A C 1
ATOM 2303 O O . SER A 1 285 ? 12.953 -25.422 10.547 1 25.86 285 SER A O 1
ATOM 2305 N N . ASN A 1 286 ? 13.172 -24.891 12.625 1 25.59 286 ASN A N 1
ATOM 2306 C CA . ASN A 1 286 ? 14.508 -24.312 12.703 1 25.59 286 ASN A CA 1
ATOM 2307 C C . ASN A 1 286 ? 15.586 -25.391 12.789 1 25.59 286 ASN A C 1
ATOM 2309 O O . ASN A 1 286 ? 15.43 -26.375 13.516 1 25.59 286 ASN A O 1
ATOM 2313 N N . GLY A 1 287 ? 16.422 -25.75 11.805 1 23.36 287 GLY A N 1
ATOM 2314 C CA . GLY A 1 287 ? 17.625 -26.547 11.805 1 23.36 287 GLY A CA 1
ATOM 2315 C C . GLY A 1 287 ? 18.469 -26.359 13.055 1 23.36 287 GLY A C 1
ATOM 2316 O O . GLY A 1 287 ? 18.625 -25.234 13.547 1 23.36 287 GLY A O 1
ATOM 2317 N N . GLU A 1 288 ? 18.516 -27.344 14.078 1 24.7 288 GLU A N 1
ATOM 2318 C CA . GLU A 1 288 ? 19.359 -27.641 15.234 1 24.7 288 GLU A CA 1
ATOM 2319 C C . GLU A 1 288 ? 20.844 -27.578 14.875 1 24.7 288 GLU A C 1
ATOM 2321 O O . GLU A 1 288 ? 21.328 -28.359 14.055 1 24.7 288 GLU A O 1
ATOM 2326 N N . THR A 1 289 ? 21.578 -26.406 14.641 1 22.12 289 THR A N 1
ATOM 2327 C CA . THR A 1 289 ? 23.031 -26.453 14.773 1 22.12 289 THR A CA 1
ATOM 2328 C C . THR A 1 289 ? 23.438 -26.938 16.156 1 22.12 289 THR A C 1
ATOM 2330 O O . THR A 1 289 ? 23.156 -26.281 17.156 1 22.12 289 THR A O 1
ATOM 2333 N N . ASN A 1 290 ? 23.375 -28.25 16.453 1 21.42 290 ASN A N 1
ATOM 2334 C CA . ASN A 1 290 ? 23.969 -28.969 17.562 1 21.42 290 ASN A CA 1
ATOM 2335 C C . ASN A 1 290 ? 25.484 -28.812 17.594 1 21.42 290 ASN A C 1
ATOM 2337 O O . ASN A 1 290 ? 26.188 -29.547 18.281 1 21.42 290 ASN A O 1
ATOM 2341 N N . SER A 1 291 ? 26.234 -27.797 17.25 1 20.28 291 SER A N 1
ATOM 2342 C CA . SER A 1 291 ? 27.672 -27.953 17.438 1 20.28 291 SER A CA 1
ATOM 2343 C C . SER A 1 291 ? 28.016 -28.062 18.922 1 20.28 291 SER A C 1
ATOM 2345 O O . SER A 1 291 ? 29.203 -28.125 19.281 1 20.28 291 SER A O 1
ATOM 2347 N N . ALA A 1 292 ? 27.328 -28.328 19.922 1 18.17 292 ALA A N 1
ATOM 2348 C CA . ALA A 1 292 ? 28.125 -28.391 21.141 1 18.17 292 ALA A CA 1
ATOM 2349 C C . ALA A 1 292 ? 28.984 -29.656 21.172 1 18.17 292 ALA A C 1
ATOM 2351 O O . ALA A 1 292 ? 28.469 -30.766 21.375 1 18.17 292 ALA A O 1
ATOM 2352 N N . SER A 1 293 ? 29.766 -30 20.062 1 18.28 293 SER A N 1
ATOM 2353 C CA . SER A 1 293 ? 30.953 -30.594 20.672 1 18.28 293 SER A CA 1
ATOM 2354 C C . SER A 1 293 ? 31.75 -29.562 21.438 1 18.28 293 SER A C 1
ATOM 2356 O O . SER A 1 293 ? 31.781 -28.391 21.062 1 18.28 293 SER A O 1
ATOM 2358 N N . MET B 1 1 ? -56.219 24.016 30.281 1 26.77 1 MET B N 1
ATOM 2359 C CA . MET B 1 1 ? -54.844 23.531 30.359 1 26.77 1 MET B CA 1
ATOM 2360 C C . MET B 1 1 ? -53.969 24.234 29.328 1 26.77 1 MET B C 1
ATOM 2362 O O . MET B 1 1 ? -54.312 24.297 28.156 1 26.77 1 MET B O 1
ATOM 2366 N N . PRO B 1 2 ? -53.062 25.188 29.766 1 31.78 2 PRO B N 1
ATOM 2367 C CA . PRO B 1 2 ? -52.281 25.953 28.781 1 31.78 2 PRO B CA 1
ATOM 2368 C C . PRO B 1 2 ? -51.312 25.094 27.984 1 31.78 2 PRO B C 1
ATOM 2370 O O . PRO B 1 2 ? -50.906 24.016 28.453 1 31.78 2 PRO B O 1
ATOM 2373 N N . SER B 1 3 ? -51.5 24.969 26.625 1 28.47 3 SER B N 1
ATOM 2374 C CA . SER B 1 3 ? -50.688 24.312 25.609 1 28.47 3 SER B CA 1
ATOM 2375 C C . SER B 1 3 ? -49.25 24.734 25.688 1 28.47 3 SER B C 1
ATOM 2377 O O . SER B 1 3 ? -48.938 25.922 25.625 1 28.47 3 SER B O 1
ATOM 2379 N N . ALA B 1 4 ? -48.344 23.938 26.516 1 33.34 4 ALA B N 1
ATOM 2380 C CA . ALA B 1 4 ? -46.938 24.125 26.781 1 33.34 4 ALA B CA 1
ATOM 2381 C C . ALA B 1 4 ? -46.156 24.312 25.484 1 33.34 4 ALA B C 1
ATOM 2383 O O . ALA B 1 4 ? -46.031 23.375 24.688 1 33.34 4 ALA B O 1
ATOM 2384 N N . MET B 1 5 ? -46.188 25.484 24.828 1 29.7 5 MET B N 1
ATOM 2385 C CA . MET B 1 5 ? -45.469 25.844 23.609 1 29.7 5 MET B CA 1
ATOM 2386 C C . MET B 1 5 ? -43.969 25.641 23.781 1 29.7 5 MET B C 1
ATOM 2388 O O . MET B 1 5 ? -43.281 26.453 24.422 1 29.7 5 MET B O 1
ATOM 2392 N N . SER B 1 6 ? -43.5 24.422 24.203 1 32.47 6 SER B N 1
ATOM 2393 C CA . SER B 1 6 ? -42.062 24.156 24.328 1 32.47 6 SER B CA 1
ATOM 2394 C C . SER B 1 6 ? -41.344 24.484 23.047 1 32.47 6 SER B C 1
ATOM 2396 O O . SER B 1 6 ? -41.531 23.812 22.016 1 32.47 6 SER B O 1
ATOM 2398 N N . GLY B 1 7 ? -41.281 25.656 22.562 1 28.8 7 GLY B N 1
ATOM 2399 C CA . GLY B 1 7 ? -40.438 26.031 21.422 1 28.8 7 GLY B CA 1
ATOM 2400 C C . GLY B 1 7 ? -39.031 25.531 21.531 1 28.8 7 GLY B C 1
ATOM 2401 O O . GLY B 1 7 ? -38.25 26.062 22.328 1 28.8 7 GLY B O 1
ATOM 2402 N N . ALA B 1 8 ? -38.656 24.25 21.516 1 33.47 8 ALA B N 1
ATOM 2403 C CA . ALA B 1 8 ? -37.281 23.766 21.438 1 33.47 8 ALA B CA 1
ATOM 2404 C C . ALA B 1 8 ? -36.5 24.547 20.391 1 33.47 8 ALA B C 1
ATOM 2406 O O . ALA B 1 8 ? -36.844 24.531 19.219 1 33.47 8 ALA B O 1
ATOM 2407 N N . ALA B 1 9 ? -35.906 25.609 20.656 1 35.66 9 ALA B N 1
ATOM 2408 C CA . ALA B 1 9 ? -34.906 26.328 19.875 1 35.66 9 ALA B CA 1
ATOM 2409 C C . ALA B 1 9 ? -33.906 25.375 19.266 1 35.66 9 ALA B C 1
ATOM 2411 O O . ALA B 1 9 ? -33.156 24.719 19.984 1 35.66 9 ALA B O 1
ATOM 2412 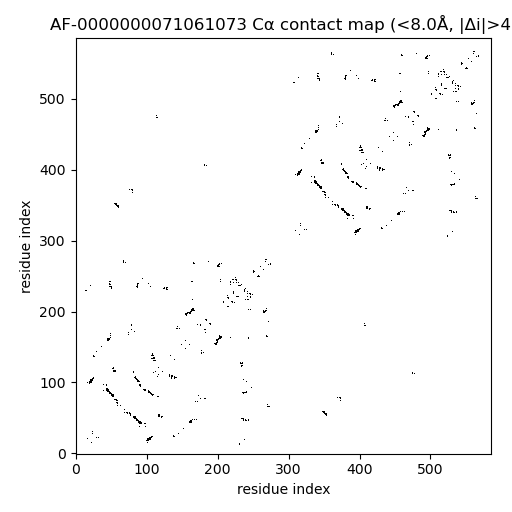N N . HIS B 1 10 ? -34.094 24.75 18.25 1 37.88 10 HIS B N 1
ATOM 2413 C CA . HIS B 1 10 ? -33.094 24 17.469 1 37.88 10 HIS B CA 1
ATOM 2414 C C . HIS B 1 10 ? -31.844 24.844 17.234 1 37.88 10 HIS B C 1
ATOM 2416 O O . HIS B 1 10 ? -31.906 25.906 16.609 1 37.88 10 HIS B O 1
ATOM 2422 N N . ALA B 1 11 ? -31.016 24.984 18.031 1 40.88 11 ALA B N 1
ATOM 2423 C CA . ALA B 1 11 ? -29.734 25.641 17.875 1 40.88 11 ALA B CA 1
ATOM 2424 C C . ALA B 1 11 ? -29.125 25.344 16.516 1 40.88 11 ALA B C 1
ATOM 2426 O O . ALA B 1 11 ? -28.875 24.172 16.188 1 40.88 11 ALA B O 1
ATOM 2427 N N . HIS B 1 12 ? -29.312 26.078 15.477 1 44.53 12 HIS B N 1
ATOM 2428 C CA . HIS B 1 12 ? -28.719 26.062 14.148 1 44.53 12 HIS B CA 1
ATOM 2429 C C . HIS B 1 12 ? -27.219 25.844 14.219 1 44.53 12 HIS B C 1
ATOM 2431 O O . HIS B 1 12 ? -26.516 26.625 14.875 1 44.53 12 HIS B O 1
ATOM 2437 N N . ILE B 1 13 ? -26.672 24.625 14.102 1 54.41 13 ILE B N 1
ATOM 2438 C CA . ILE B 1 13 ? -25.25 24.375 13.953 1 54.41 13 ILE B CA 1
ATOM 2439 C C . ILE B 1 13 ? -24.734 25.047 12.68 1 54.41 13 ILE B C 1
ATOM 2441 O O . ILE B 1 13 ? -25.172 24.719 11.578 1 54.41 13 ILE B O 1
ATOM 2445 N N . PRO B 1 14 ? -24.094 26.188 12.883 1 64.56 14 PRO B N 1
ATOM 2446 C CA . PRO B 1 14 ? -23.625 26.891 11.688 1 64.56 14 PRO B CA 1
ATOM 2447 C C . PRO B 1 14 ? -22.891 25.984 10.711 1 64.56 14 PRO B C 1
ATOM 2449 O O . PRO B 1 14 ? -22.219 25.031 11.133 1 64.56 14 PRO B O 1
ATOM 2452 N N . SER B 1 15 ? -23.203 26.234 9.383 1 74.75 15 SER B N 1
ATOM 2453 C CA . SER B 1 15 ? -22.516 25.516 8.32 1 74.75 15 SER B CA 1
ATOM 2454 C C . SER B 1 15 ? -21.047 25.906 8.242 1 74.75 15 SER B C 1
ATOM 2456 O O . SER B 1 15 ? -20.656 26.953 8.75 1 74.75 15 SER B O 1
ATOM 2458 N N . ASN B 1 16 ? -20.203 25.094 7.797 1 79.38 16 ASN B N 1
ATOM 2459 C CA . ASN B 1 16 ? -18.797 25.391 7.57 1 79.38 16 ASN B CA 1
ATOM 2460 C C . ASN B 1 16 ? -18.609 26.75 6.891 1 79.38 16 ASN B C 1
ATOM 2462 O O . ASN B 1 16 ? -17.766 27.547 7.309 1 79.38 16 ASN B O 1
ATOM 2466 N N . GLU B 1 17 ? -19.469 27.062 6.094 1 79.94 17 GLU B N 1
ATOM 2467 C CA . GLU B 1 17 ? -19.297 28.281 5.309 1 79.94 17 GLU B CA 1
ATOM 2468 C C . GLU B 1 17 ? -19.594 29.516 6.148 1 79.94 17 GLU B C 1
ATOM 2470 O O . GLU B 1 17 ? -18.938 30.547 5.996 1 79.94 17 GLU B O 1
ATOM 2475 N N . GLU B 1 18 ? -20.453 29.344 6.973 1 78.5 18 GLU B N 1
ATOM 2476 C CA . GLU B 1 18 ? -20.781 30.453 7.871 1 78.5 18 GLU B CA 1
ATOM 2477 C C . GLU B 1 18 ? -19.656 30.719 8.852 1 78.5 18 GLU B C 1
ATOM 2479 O O . GLU B 1 18 ? -19.516 31.828 9.367 1 78.5 18 GLU B O 1
ATOM 2484 N N . CYS B 1 19 ? -18.844 29.719 8.945 1 79.31 19 CYS B N 1
ATOM 2485 C CA . CYS B 1 19 ? -17.75 29.828 9.914 1 79.31 19 CYS B CA 1
ATOM 2486 C C . CYS B 1 19 ? -16.438 30.172 9.227 1 79.31 19 CYS B C 1
ATOM 2488 O O . CYS B 1 19 ? -15.383 30.156 9.852 1 79.31 19 CYS B O 1
ATOM 2490 N N . GLY B 1 20 ? -16.531 30.5 7.891 1 90.06 20 GLY B N 1
ATOM 2491 C CA . GLY B 1 20 ? -15.328 30.875 7.156 1 90.06 20 GLY B CA 1
ATOM 2492 C C . GLY B 1 20 ? -14.555 29.672 6.633 1 90.06 20 GLY B C 1
ATOM 2493 O O . GLY B 1 20 ? -13.391 29.797 6.25 1 90.06 20 GLY B O 1
ATOM 2494 N N . ILE B 1 21 ? -15.211 28.5 6.684 1 96.06 21 ILE B N 1
ATOM 2495 C CA . ILE B 1 21 ? -14.617 27.281 6.156 1 96.06 21 ILE B CA 1
ATOM 2496 C C . ILE B 1 21 ? -15.281 26.922 4.832 1 96.06 21 ILE B C 1
ATOM 2498 O O . ILE B 1 21 ? -16.484 26.641 4.789 1 96.06 21 ILE B O 1
ATOM 2502 N N . ARG B 1 22 ? -14.492 26.969 3.809 1 97.31 22 ARG B N 1
ATOM 2503 C CA . ARG B 1 22 ? -14.992 26.672 2.473 1 97.31 22 ARG B CA 1
ATOM 2504 C C . ARG B 1 22 ? -14.859 25.172 2.17 1 97.31 22 ARG B C 1
ATOM 2506 O O . ARG B 1 22 ? -13.75 24.641 2.16 1 97.31 22 ARG B O 1
ATOM 2513 N N . ASP B 1 23 ? -16 24.531 1.873 1 97.38 23 ASP B N 1
ATOM 2514 C CA . ASP B 1 23 ? -15.969 23.141 1.438 1 97.38 23 ASP B CA 1
ATOM 2515 C C . ASP B 1 23 ? -15.547 23.031 -0.025 1 97.38 23 ASP B C 1
ATOM 2517 O O . ASP B 1 23 ? -16.172 23.625 -0.905 1 97.38 23 ASP B O 1
ATOM 2521 N N . VAL B 1 24 ? -14.508 22.297 -0.241 1 98.81 24 VAL B N 1
ATOM 2522 C CA . VAL B 1 24 ? -14.016 22.141 -1.604 1 98.81 24 VAL B CA 1
ATOM 2523 C C . VAL B 1 24 ? -14.219 20.703 -2.061 1 98.81 24 VAL B C 1
ATOM 2525 O O . VAL B 1 24 ? -13.75 19.766 -1.408 1 98.81 24 VAL B O 1
ATOM 2528 N N . TRP B 1 25 ? -14.914 20.562 -3.104 1 98.75 25 TRP B N 1
ATOM 2529 C CA . TRP B 1 25 ? -15.18 19.297 -3.777 1 98.75 25 TRP B CA 1
ATOM 2530 C C . TRP B 1 25 ? -14.641 19.312 -5.203 1 98.75 25 TRP B C 1
ATOM 2532 O O . TRP B 1 25 ? -14.008 20.297 -5.625 1 98.75 25 TRP B O 1
ATOM 2542 N N . LYS B 1 26 ? -14.859 18.281 -5.918 1 98.69 26 LYS B N 1
ATOM 2543 C CA . LYS B 1 26 ? -14.344 18.156 -7.277 1 98.69 26 LYS B CA 1
ATOM 2544 C C . LYS B 1 26 ? -14.781 19.344 -8.133 1 98.69 26 LYS B C 1
ATOM 2546 O O . LYS B 1 26 ? -13.977 19.906 -8.883 1 98.69 26 LYS B O 1
ATOM 2551 N N . HIS B 1 27 ? -15.992 19.812 -8 1 98.44 27 HIS B N 1
ATOM 2552 C CA . HIS B 1 27 ? -16.594 20.766 -8.93 1 98.44 27 HIS B CA 1
ATOM 2553 C C . HIS B 1 27 ? -16.047 22.172 -8.727 1 98.44 27 HIS B C 1
ATOM 2555 O O . HIS B 1 27 ? -16.062 22.984 -9.648 1 98.44 27 HIS B O 1
ATOM 2561 N N . ASN B 1 28 ? -15.531 22.484 -7.535 1 98.62 28 ASN B N 1
ATOM 2562 C CA . ASN B 1 28 ? -15.086 23.844 -7.305 1 98.62 28 ASN B CA 1
ATOM 2563 C C . ASN B 1 28 ? -13.594 23.906 -6.977 1 98.62 28 ASN B C 1
ATOM 2565 O O . ASN B 1 28 ? -13.102 24.922 -6.484 1 98.62 28 ASN B O 1
ATOM 2569 N N . LEU B 1 29 ? -12.914 22.812 -7.246 1 98.81 29 LEU B N 1
ATOM 2570 C CA . LEU B 1 29 ? -11.5 22.688 -6.895 1 98.81 29 LEU B CA 1
ATOM 2571 C C . LEU B 1 29 ? -10.672 23.781 -7.582 1 98.81 29 LEU B C 1
ATOM 2573 O O . LEU B 1 29 ? -9.953 24.516 -6.922 1 98.81 29 LEU B O 1
ATOM 2577 N N . GLU B 1 30 ? -10.797 23.953 -8.82 1 98.62 30 GLU B N 1
ATOM 2578 C CA . GLU B 1 30 ? -10.008 24.906 -9.602 1 98.62 30 GLU B CA 1
ATOM 2579 C C . GLU B 1 30 ? -10.297 26.344 -9.188 1 98.62 30 GLU B C 1
ATOM 2581 O O . GLU B 1 30 ? -9.375 27.156 -9.055 1 98.62 30 GLU B O 1
ATOM 2586 N N . GLU B 1 31 ? -11.539 26.578 -9.023 1 98.5 31 GLU B N 1
ATOM 2587 C CA . GLU B 1 31 ? -11.945 27.922 -8.625 1 98.5 31 GLU B CA 1
ATOM 2588 C C . GLU B 1 31 ? -11.352 28.297 -7.277 1 98.5 31 GLU B C 1
ATOM 2590 O O . GLU B 1 31 ? -10.867 29.422 -7.098 1 98.5 31 GLU B O 1
ATOM 2595 N N . GLU B 1 32 ? -11.383 27.406 -6.395 1 98.44 32 GLU B N 1
ATOM 2596 C CA . GLU B 1 32 ? -10.883 27.703 -5.059 1 98.44 32 GLU B CA 1
ATOM 2597 C C . GLU B 1 32 ? -9.359 27.859 -5.062 1 98.44 32 GLU B C 1
ATOM 2599 O O . GLU B 1 32 ? -8.812 28.672 -4.316 1 98.44 32 GLU B O 1
ATOM 2604 N N . PHE B 1 33 ? -8.703 27.125 -5.906 1 98.69 33 PHE B N 1
ATOM 2605 C CA . PHE B 1 33 ? -7.254 27.281 -5.984 1 98.69 33 PHE B CA 1
ATOM 2606 C C . PHE B 1 33 ? -6.891 28.625 -6.59 1 98.69 33 PHE B C 1
ATOM 2608 O O . PHE B 1 33 ? -5.848 29.203 -6.262 1 98.69 33 PHE B O 1
ATOM 2615 N N . ARG B 1 34 ? -7.707 29.172 -7.441 1 98.31 34 ARG B N 1
ATOM 2616 C CA . ARG B 1 34 ? -7.484 30.531 -7.93 1 98.31 34 ARG B CA 1
ATOM 2617 C C . ARG B 1 34 ? -7.516 31.531 -6.781 1 98.31 34 ARG B C 1
ATOM 2619 O O . ARG B 1 34 ? -6.691 32.438 -6.73 1 98.31 34 ARG B O 1
ATOM 2626 N N . THR B 1 35 ? -8.453 31.344 -5.965 1 98.19 35 THR B N 1
ATOM 2627 C CA . THR B 1 35 ? -8.57 32.219 -4.801 1 98.19 35 THR B CA 1
ATOM 2628 C C . THR B 1 35 ? -7.367 32.031 -3.873 1 98.19 35 THR B C 1
ATOM 2630 O O . THR B 1 35 ? -6.801 33.031 -3.391 1 98.19 35 THR B O 1
ATOM 2633 N N . ILE B 1 36 ? -6.98 30.828 -3.67 1 98.31 36 ILE B N 1
ATOM 2634 C CA . ILE B 1 36 ? -5.887 30.5 -2.758 1 98.31 36 ILE B CA 1
ATOM 2635 C C . ILE B 1 36 ? -4.594 31.141 -3.256 1 98.31 36 ILE B C 1
ATOM 2637 O O . ILE B 1 36 ? -3.807 31.656 -2.463 1 98.31 36 ILE B O 1
ATOM 2641 N N . ARG B 1 37 ? -4.383 31.188 -4.555 1 98.06 37 ARG B N 1
ATOM 2642 C CA . ARG B 1 37 ? -3.18 31.75 -5.152 1 98.06 37 ARG B CA 1
ATOM 2643 C C . ARG B 1 37 ? -3.072 33.25 -4.844 1 98.06 37 ARG B C 1
ATOM 2645 O O . ARG B 1 37 ? -1.969 33.781 -4.727 1 98.06 37 ARG B O 1
ATOM 2652 N N . LYS B 1 38 ? -4.188 33.812 -4.648 1 97.94 38 LYS B N 1
ATOM 2653 C CA . LYS B 1 38 ? -4.203 35.25 -4.281 1 97.94 38 LYS B CA 1
ATOM 2654 C C . LYS B 1 38 ? -4.016 35.406 -2.779 1 97.94 38 LYS B C 1
ATOM 2656 O O . LYS B 1 38 ? -3.23 36.281 -2.344 1 97.94 38 LYS B O 1
ATOM 2661 N N . VAL B 1 39 ? -4.668 34.656 -2.033 1 98.06 39 VAL B N 1
ATOM 2662 C CA . VAL B 1 39 ? -4.684 34.75 -0.578 1 98.06 39 VAL B CA 1
ATOM 2663 C C . VAL B 1 39 ? -3.277 34.531 -0.028 1 98.06 39 VAL B C 1
ATOM 2665 O O . VAL B 1 39 ? -2.83 35.25 0.866 1 98.06 39 VAL B O 1
ATOM 2668 N N . VAL B 1 40 ? -2.539 33.594 -0.576 1 97.75 40 VAL B N 1
ATOM 2669 C CA . VAL B 1 40 ? -1.265 33.156 -0.022 1 97.75 40 VAL B CA 1
ATOM 2670 C C . VAL B 1 40 ? -0.215 34.25 -0.196 1 97.75 40 VAL B C 1
ATOM 2672 O O . VAL B 1 40 ? 0.812 34.25 0.486 1 97.75 40 VAL B O 1
ATOM 2675 N N . GLN B 1 41 ? -0.449 35.219 -1.016 1 97.12 41 GLN B N 1
ATOM 2676 C CA . GLN B 1 41 ? 0.498 36.312 -1.244 1 97.12 41 GLN B CA 1
ATOM 2677 C C . GLN B 1 41 ? 0.663 37.188 0.007 1 97.12 41 GLN B C 1
ATOM 2679 O O . GLN B 1 41 ? 1.739 37.719 0.253 1 97.12 41 GLN B O 1
ATOM 2684 N N . LYS B 1 42 ? -0.379 37.25 0.745 1 97.75 42 LYS B N 1
ATOM 2685 C CA . LYS B 1 42 ? -0.357 38.094 1.945 1 97.75 42 LYS B CA 1
ATOM 2686 C C . LYS B 1 42 ? -0.41 37.219 3.207 1 97.75 42 LYS B C 1
ATOM 2688 O O . LYS B 1 42 ? 0.164 37.594 4.234 1 97.75 42 LYS B O 1
ATOM 2693 N N . TYR B 1 43 ? -1.082 36.219 3.176 1 98.5 43 TYR B N 1
ATOM 2694 C CA . TYR B 1 43 ? -1.271 35.344 4.312 1 98.5 43 TYR B CA 1
ATOM 2695 C C . TYR B 1 43 ? -0.37 34.125 4.199 1 98.5 43 TYR B C 1
ATOM 2697 O O . TYR B 1 43 ? -0.809 33.062 3.752 1 98.5 43 TYR B O 1
ATOM 2705 N N . HIS B 1 44 ? 0.833 34.219 4.77 1 97.88 44 HIS B N 1
ATOM 2706 C CA . HIS B 1 44 ? 1.907 33.25 4.469 1 97.88 44 HIS B CA 1
ATOM 2707 C C . HIS B 1 44 ? 2.012 32.188 5.535 1 97.88 44 HIS B C 1
ATOM 2709 O O . HIS B 1 44 ? 2.867 31.297 5.449 1 97.88 44 HIS B O 1
ATOM 2715 N N . TYR B 1 45 ? 1.224 32.281 6.629 1 98.69 45 TYR B N 1
ATOM 2716 C CA . TYR B 1 45 ? 1.104 31.172 7.574 1 98.69 45 TYR B CA 1
ATOM 2717 C C . TYR B 1 45 ? -0.02 30.234 7.164 1 98.69 45 TYR B C 1
ATOM 2719 O O . TYR B 1 45 ? -1.164 30.656 6.988 1 98.69 45 TYR B O 1
ATOM 2727 N N . VAL B 1 46 ? 0.313 29 7.016 1 98.88 46 VAL B N 1
ATOM 2728 C CA . VAL B 1 46 ? -0.649 28 6.57 1 98.88 46 VAL B CA 1
ATOM 2729 C C . VAL B 1 46 ? -0.799 26.906 7.633 1 98.88 46 VAL B C 1
ATOM 2731 O O . VAL B 1 46 ? 0.061 26.031 7.762 1 98.88 46 VAL B O 1
ATOM 2734 N N . ALA B 1 47 ? -1.912 26.953 8.352 1 98.88 47 ALA B N 1
ATOM 2735 C CA . ALA B 1 47 ? -2.219 25.891 9.312 1 98.88 47 ALA B CA 1
ATOM 2736 C C . ALA B 1 47 ? -2.918 24.719 8.625 1 98.88 47 ALA B C 1
ATOM 2738 O O . ALA B 1 47 ? -3.865 24.922 7.859 1 98.88 47 ALA B O 1
ATOM 2739 N N . MET B 1 48 ? -2.449 23.516 8.953 1 98.69 48 MET B N 1
ATOM 2740 C CA . MET B 1 48 ? -2.959 22.391 8.195 1 98.69 48 MET B CA 1
ATOM 2741 C C . MET B 1 48 ? -3.322 21.234 9.125 1 98.69 48 MET B C 1
ATOM 2743 O O . MET B 1 48 ? -2.73 21.078 10.195 1 98.69 48 MET B O 1
ATOM 2747 N N . ASP B 1 49 ? -4.273 20.484 8.719 1 98.62 49 ASP B N 1
ATOM 2748 C CA . ASP B 1 49 ? -4.688 19.234 9.336 1 98.62 49 ASP B CA 1
ATOM 2749 C C . ASP B 1 49 ? -5.285 18.281 8.305 1 98.62 49 ASP B C 1
ATOM 2751 O O . ASP B 1 49 ? -5.832 18.719 7.289 1 98.62 49 ASP B O 1
ATOM 2755 N N . THR B 1 50 ? -5.113 17 8.547 1 98.62 50 THR B N 1
ATOM 2756 C CA . THR B 1 50 ? -5.695 16 7.656 1 98.62 50 THR B CA 1
ATOM 2757 C C . THR B 1 50 ? -6.555 15.016 8.438 1 98.62 50 THR B C 1
ATOM 2759 O O . THR B 1 50 ? -6.359 14.836 9.648 1 98.62 50 THR B O 1
ATOM 2762 N N . GLU B 1 51 ? -7.547 14.539 7.754 1 98.5 51 GLU B N 1
ATOM 2763 C CA . GLU B 1 51 ? -8.258 13.344 8.195 1 98.5 51 GLU B CA 1
ATOM 2764 C C . GLU B 1 51 ? -7.953 12.156 7.289 1 98.5 51 GLU B C 1
ATOM 2766 O O . GLU B 1 51 ? -8.062 12.258 6.066 1 98.5 51 GLU B O 1
ATOM 2771 N N . PHE B 1 52 ? -7.535 11.055 7.906 1 97.38 52 PHE B N 1
ATOM 2772 C CA . PHE B 1 52 ? -7.184 9.844 7.168 1 97.38 52 PHE B CA 1
ATOM 2773 C C . PHE B 1 52 ? -7.77 8.609 7.844 1 97.38 52 PHE B C 1
ATOM 2775 O O . PHE B 1 52 ? -8.289 8.695 8.961 1 97.38 52 PHE B O 1
ATOM 2782 N N . PRO B 1 53 ? -7.836 7.457 7.168 1 96.5 53 PRO B N 1
ATOM 2783 C CA . PRO B 1 53 ? -8.664 6.336 7.609 1 96.5 53 PRO B CA 1
ATOM 2784 C C . PRO B 1 53 ? -8.023 5.535 8.742 1 96.5 53 PRO B C 1
ATOM 2786 O O . PRO B 1 53 ? -8.445 4.414 9.023 1 96.5 53 PRO B O 1
ATOM 2789 N N . GLY B 1 54 ? -6.953 5.957 9.336 1 95.75 54 GLY B N 1
ATOM 2790 C CA . GLY B 1 54 ? -6.387 5.312 10.508 1 95.75 54 GLY B CA 1
ATOM 2791 C C . GLY B 1 54 ? -5.168 4.465 10.195 1 95.75 54 GLY B C 1
ATOM 2792 O O . GLY B 1 54 ? -4.398 4.789 9.289 1 95.75 54 GLY B O 1
ATOM 2793 N N . VAL B 1 55 ? -4.918 3.543 11.109 1 95.81 55 VAL B N 1
ATOM 2794 C CA . VAL B 1 55 ? -3.805 2.607 10.992 1 95.81 55 VAL B CA 1
ATOM 2795 C C . VAL B 1 55 ? -4.336 1.19 10.797 1 95.81 55 VAL B C 1
ATOM 2797 O O . VAL B 1 55 ? -5.121 0.695 11.609 1 95.81 55 VAL B O 1
ATOM 2800 N N . VAL B 1 56 ? -3.84 0.564 9.68 1 96.38 56 VAL B N 1
ATOM 2801 C CA . VAL B 1 56 ? -4.449 -0.721 9.352 1 96.38 56 VAL B CA 1
ATOM 2802 C C . VAL B 1 56 ? -3.381 -1.813 9.352 1 96.38 56 VAL B C 1
ATOM 2804 O O . VAL B 1 56 ? -3.699 -3 9.242 1 96.38 56 VAL B O 1
ATOM 2807 N N . ALA B 1 57 ? -2.137 -1.395 9.484 1 96.12 57 ALA B N 1
ATOM 2808 C CA . ALA B 1 57 ? -1.072 -2.393 9.398 1 96.12 57 ALA B CA 1
ATOM 2809 C C . ALA B 1 57 ? 0.119 -1.994 10.266 1 96.12 57 ALA B C 1
ATOM 2811 O O . ALA B 1 57 ? 0.363 -0.806 10.492 1 96.12 57 ALA B O 1
ATOM 2812 N N . ARG B 1 58 ? 0.839 -3.029 10.695 1 97.12 58 ARG B N 1
ATOM 2813 C CA . ARG B 1 58 ? 2.096 -2.855 11.414 1 97.12 58 ARG B CA 1
ATOM 2814 C C . ARG B 1 58 ? 3.256 -3.488 10.656 1 97.12 58 ARG B C 1
ATOM 2816 O O . ARG B 1 58 ? 3.125 -4.586 10.117 1 97.12 58 ARG B O 1
ATOM 2823 N N . PRO B 1 59 ? 4.312 -2.717 10.633 1 95.5 59 PRO B N 1
ATOM 2824 C CA . PRO B 1 59 ? 5.457 -3.277 9.906 1 95.5 59 PRO B CA 1
ATOM 2825 C C . PRO B 1 59 ? 6.051 -4.5 10.602 1 95.5 59 PRO B C 1
ATOM 2827 O O . PRO B 1 59 ? 6.078 -4.566 11.836 1 95.5 59 PRO B O 1
ATOM 2830 N N . VAL B 1 60 ? 6.523 -5.422 9.758 1 93.69 60 VAL B N 1
ATOM 2831 C CA . VAL B 1 60 ? 7.176 -6.637 10.227 1 93.69 60 VAL B CA 1
ATOM 2832 C C . VAL B 1 60 ? 8.664 -6.594 9.883 1 93.69 60 VAL B C 1
ATOM 2834 O O . VAL B 1 60 ? 9.039 -6.148 8.797 1 93.69 60 VAL B O 1
ATOM 2837 N N . GLY B 1 61 ? 9.539 -7.008 10.883 1 88.81 61 GLY B N 1
ATOM 2838 C CA . GLY B 1 61 ? 10.969 -7.078 10.609 1 88.81 61 GLY B CA 1
ATOM 2839 C C . GLY B 1 61 ? 11.82 -6.531 11.742 1 88.81 61 GLY B C 1
ATOM 2840 O O . GLY B 1 61 ? 11.344 -6.391 12.867 1 88.81 61 GLY B O 1
ATOM 2841 N N . GLU B 1 62 ? 13.07 -6.379 11.398 1 89.38 62 GLU B N 1
ATOM 2842 C CA . GLU B 1 62 ? 14.016 -5.777 12.344 1 89.38 62 GLU B CA 1
ATOM 2843 C C . GLU B 1 62 ? 14.203 -4.289 12.062 1 89.38 62 GLU B C 1
ATOM 2845 O O . GLU B 1 62 ? 14.305 -3.881 10.898 1 89.38 62 GLU B O 1
ATOM 2850 N N . PHE B 1 63 ? 14.188 -3.564 13.203 1 91.5 63 PHE B N 1
ATOM 2851 C CA . PHE B 1 63 ? 14.305 -2.117 13.07 1 91.5 63 PHE B CA 1
ATOM 2852 C C . PHE B 1 63 ? 15.523 -1.601 13.828 1 91.5 63 PHE B C 1
ATOM 2854 O O . PHE B 1 63 ? 15.859 -2.115 14.891 1 91.5 63 PHE B O 1
ATOM 2861 N N . ARG B 1 64 ? 16.094 -0.571 13.312 1 90.19 64 ARG B N 1
ATOM 2862 C CA . ARG B 1 64 ? 17.328 -0.021 13.836 1 90.19 64 ARG B CA 1
ATOM 2863 C C . ARG B 1 64 ? 17.109 0.679 15.172 1 90.19 64 ARG B C 1
ATOM 2865 O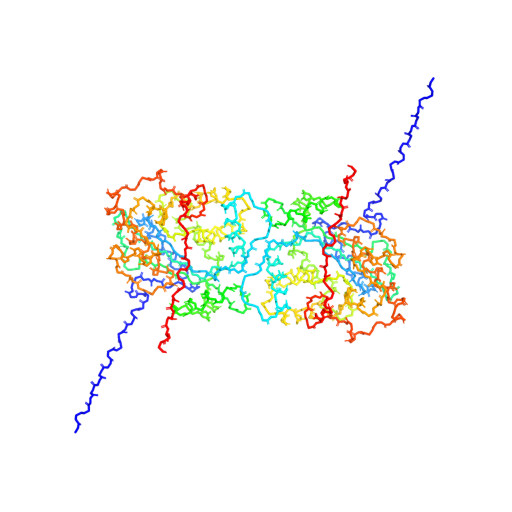 O . ARG B 1 64 ? 18.016 0.754 16 1 90.19 64 ARG B O 1
ATOM 2872 N N . SER B 1 65 ? 15.977 1.312 15.398 1 91 65 SER B N 1
ATOM 2873 C CA . SER B 1 65 ? 15.602 2.076 16.578 1 91 65 SER B CA 1
ATOM 2874 C C . SER B 1 65 ? 14.086 2.195 16.703 1 91 65 SER B C 1
ATOM 2876 O O . SER B 1 65 ? 13.352 1.802 15.797 1 91 65 SER B O 1
ATOM 2878 N N . THR B 1 66 ? 13.648 2.691 17.828 1 91.06 66 THR B N 1
ATOM 2879 C CA . THR B 1 66 ? 12.227 2.98 18.016 1 91.06 66 THR B CA 1
ATOM 2880 C C . THR B 1 66 ? 11.742 4.012 17 1 91.06 66 THR B C 1
ATOM 2882 O O . THR B 1 66 ? 10.633 3.9 16.484 1 91.06 66 THR B O 1
ATOM 2885 N N . ALA B 1 67 ? 12.609 4.934 16.75 1 90.19 67 ALA B N 1
ATOM 2886 C CA . ALA B 1 67 ? 12.281 5.953 15.758 1 90.19 67 ALA B CA 1
ATOM 2887 C C . ALA B 1 67 ? 12.102 5.336 14.375 1 90.19 67 ALA B C 1
ATOM 2889 O O . ALA B 1 67 ? 11.172 5.699 13.648 1 90.19 67 ALA B O 1
ATOM 2890 N N . ASP B 1 68 ? 12.945 4.438 14.125 1 93.62 68 ASP B N 1
ATOM 2891 C CA . ASP B 1 68 ? 12.836 3.74 12.844 1 93.62 68 ASP B CA 1
ATOM 2892 C C . ASP B 1 68 ? 11.531 2.957 12.758 1 93.62 68 ASP B C 1
ATOM 2894 O O . ASP B 1 68 ? 10.867 2.961 11.719 1 93.62 68 ASP B O 1
ATOM 2898 N N . TYR B 1 69 ? 11.227 2.309 13.812 1 94.94 69 TYR B N 1
ATOM 2899 C CA . TYR B 1 69 ? 9.961 1.578 13.852 1 94.94 69 TYR B CA 1
ATOM 2900 C C . TYR B 1 69 ? 8.781 2.512 13.609 1 94.94 69 TYR B C 1
ATOM 2902 O O . TYR B 1 69 ? 7.883 2.195 12.828 1 94.94 69 TYR B O 1
ATOM 2910 N N . HIS B 1 70 ? 8.758 3.623 14.227 1 95 70 HIS B N 1
ATOM 2911 C CA . HIS B 1 70 ? 7.66 4.578 14.086 1 95 70 HIS B CA 1
ATOM 2912 C C . HIS B 1 70 ? 7.566 5.105 12.656 1 95 70 HIS B C 1
ATOM 2914 O O . HIS B 1 70 ? 6.465 5.301 12.133 1 95 70 HIS B O 1
ATOM 2920 N N . TYR B 1 71 ? 8.727 5.367 12.109 1 96.75 71 TYR B N 1
ATOM 2921 C CA . TYR B 1 71 ? 8.695 5.844 10.727 1 96.75 71 TYR B CA 1
ATOM 2922 C C . TYR B 1 71 ? 8.156 4.77 9.789 1 96.75 71 TYR B C 1
ATOM 2924 O O . TYR B 1 71 ? 7.379 5.066 8.883 1 96.75 71 TYR B O 1
ATOM 2932 N N . GLN B 1 72 ? 8.562 3.545 9.992 1 96.31 72 GLN B N 1
ATOM 2933 C CA . GLN B 1 72 ? 8.07 2.471 9.133 1 96.31 72 GLN B CA 1
ATOM 2934 C C . GLN B 1 72 ? 6.574 2.254 9.32 1 96.31 72 GLN B C 1
ATOM 2936 O O . GLN B 1 72 ? 5.867 1.908 8.375 1 96.31 72 GLN B O 1
ATOM 2941 N N . LEU B 1 73 ? 6.164 2.369 10.555 1 97.06 73 LEU B N 1
ATOM 2942 C CA . LEU B 1 73 ? 4.734 2.295 10.836 1 97.06 73 LEU B CA 1
ATOM 2943 C C . LEU B 1 73 ? 3.971 3.361 10.055 1 97.06 73 LEU B C 1
ATOM 2945 O O . LEU B 1 73 ? 2.965 3.062 9.406 1 97.06 73 LEU B O 1
ATOM 2949 N N . LEU B 1 74 ? 4.445 4.562 10.102 1 97.75 74 LEU B N 1
ATOM 2950 C CA . LEU B 1 74 ? 3.855 5.664 9.352 1 97.75 74 LEU B CA 1
ATOM 2951 C C . LEU B 1 74 ? 3.893 5.379 7.852 1 97.75 74 LEU B C 1
ATOM 2953 O O . LEU B 1 74 ? 2.869 5.484 7.168 1 97.75 74 LEU B O 1
ATOM 2957 N N . ARG B 1 75 ? 5.047 4.977 7.379 1 97.12 75 ARG B N 1
ATOM 2958 C CA . ARG B 1 75 ? 5.281 4.758 5.957 1 97.12 75 ARG B CA 1
ATOM 2959 C C . ARG B 1 75 ? 4.336 3.697 5.406 1 97.12 75 ARG B C 1
ATOM 2961 O O . ARG B 1 75 ? 3.666 3.92 4.391 1 97.12 75 ARG B O 1
ATOM 2968 N N . CYS B 1 76 ? 4.23 2.582 6.047 1 96.12 76 CYS B N 1
ATOM 2969 C CA . CYS B 1 76 ? 3.418 1.489 5.523 1 96.12 76 CYS B CA 1
ATOM 2970 C C . CYS B 1 76 ? 1.949 1.887 5.449 1 96.12 76 CYS B C 1
ATOM 2972 O O . CYS B 1 76 ? 1.262 1.559 4.48 1 96.12 76 CYS B O 1
ATOM 2974 N N . ASN B 1 77 ? 1.462 2.584 6.395 1 97.69 77 ASN B N 1
ATOM 2975 C CA . ASN B 1 77 ? 0.051 2.957 6.395 1 97.69 77 ASN B CA 1
ATOM 2976 C C . ASN B 1 77 ? -0.23 4.086 5.406 1 97.69 77 ASN B C 1
ATOM 2978 O O . ASN B 1 77 ? -1.242 4.062 4.703 1 97.69 77 ASN B O 1
ATOM 2982 N N . VAL B 1 78 ? 0.663 5.035 5.344 1 98.12 78 VAL B N 1
ATOM 2983 C CA . VAL B 1 78 ? 0.489 6.129 4.391 1 98.12 78 VAL B CA 1
ATOM 2984 C C . VAL B 1 78 ? 0.512 5.582 2.967 1 98.12 78 VAL B C 1
ATOM 2986 O O . VAL B 1 78 ? -0.29 5.992 2.125 1 98.12 78 VAL B O 1
ATOM 2989 N N . ASP B 1 79 ? 1.396 4.695 2.762 1 96.25 79 ASP B N 1
ATOM 2990 C CA . ASP B 1 79 ? 1.528 4.141 1.419 1 96.25 79 ASP B CA 1
ATOM 2991 C C . ASP B 1 79 ? 0.316 3.287 1.056 1 96.25 79 ASP B C 1
ATOM 2993 O O . ASP B 1 79 ? -0.049 3.184 -0.117 1 96.25 79 ASP B O 1
ATOM 2997 N N . LEU B 1 80 ? -0.287 2.703 2.061 1 95.69 80 LEU B N 1
ATOM 2998 C CA . LEU B 1 80 ? -1.401 1.786 1.847 1 95.69 80 LEU B CA 1
ATOM 2999 C C . LEU B 1 80 ? -2.717 2.549 1.729 1 95.69 80 LEU B C 1
ATOM 3001 O O . LEU B 1 80 ? -3.619 2.129 1.001 1 95.69 80 LEU B O 1
ATOM 3005 N N . LEU B 1 81 ? -2.82 3.617 2.42 1 97.19 81 LEU B N 1
ATOM 3006 C CA . LEU B 1 81 ? -4.125 4.242 2.604 1 97.19 81 LEU B CA 1
ATOM 3007 C C . LEU B 1 81 ? -4.219 5.547 1.821 1 97.19 81 LEU B C 1
ATOM 3009 O O . LEU B 1 81 ? -3.25 5.961 1.183 1 97.19 81 LEU B O 1
ATOM 3013 N N . ARG B 1 82 ? -5.453 6.066 1.844 1 96.94 82 ARG B N 1
ATOM 3014 C CA . ARG B 1 82 ? -5.734 7.305 1.125 1 96.94 82 ARG B CA 1
ATOM 3015 C C . ARG B 1 82 ? -6.234 8.391 2.076 1 96.94 82 ARG B C 1
ATOM 3017 O O . ARG B 1 82 ? -6.992 8.102 3.006 1 96.94 82 ARG B O 1
ATOM 3024 N N . ILE B 1 83 ? -5.809 9.547 1.794 1 98.25 83 ILE B N 1
ATOM 3025 C CA . ILE B 1 83 ? -6.242 10.695 2.578 1 98.25 83 ILE B CA 1
ATOM 3026 C C . ILE B 1 83 ? -7.727 10.953 2.34 1 98.25 83 ILE B C 1
ATOM 3028 O O . ILE B 1 83 ? -8.234 10.703 1.246 1 98.25 83 ILE B O 1
ATOM 3032 N N . ILE B 1 84 ? -8.43 11.469 3.348 1 98.69 84 ILE B N 1
ATOM 3033 C CA . ILE B 1 84 ? -9.867 11.688 3.246 1 98.69 84 ILE B CA 1
ATOM 3034 C C . ILE B 1 84 ? -10.156 13.18 3.156 1 98.69 84 ILE B C 1
ATOM 3036 O O . ILE B 1 84 ? -10.977 13.609 2.344 1 98.69 84 ILE B O 1
ATOM 3040 N N . GLN B 1 85 ? -9.484 13.906 4.016 1 98.81 85 GLN B N 1
ATOM 3041 C CA . GLN B 1 85 ? -9.719 15.344 4.047 1 98.81 85 GLN B CA 1
ATOM 3042 C C . GLN B 1 85 ? -8.438 16.109 4.367 1 98.81 85 GLN B C 1
ATOM 3044 O O . GLN B 1 85 ? -7.555 15.586 5.059 1 98.81 85 GLN B O 1
ATOM 3049 N N . LEU B 1 86 ? -8.375 17.312 3.887 1 98.81 86 LEU B N 1
ATOM 3050 C CA . LEU B 1 86 ? -7.297 18.25 4.195 1 98.81 86 LEU B CA 1
ATOM 3051 C C . LEU B 1 86 ? -7.848 19.641 4.473 1 98.81 86 LEU B C 1
ATOM 3053 O O . LEU B 1 86 ? -8.695 20.141 3.725 1 98.81 86 LEU B O 1
ATOM 3057 N N . GLY B 1 87 ? -7.449 20.219 5.582 1 98.75 87 GLY B N 1
ATOM 3058 C CA . GLY B 1 87 ? -7.766 21.609 5.891 1 98.75 87 GLY B CA 1
ATOM 3059 C C . GLY B 1 87 ? -6.562 22.516 5.82 1 98.75 87 GLY B C 1
ATOM 3060 O O . GLY B 1 87 ? -5.48 22.172 6.305 1 98.75 87 GLY B O 1
ATOM 3061 N N . LEU B 1 88 ? -6.785 23.656 5.18 1 98.88 88 LEU B N 1
ATOM 3062 C CA . LEU B 1 88 ? -5.77 24.703 5.133 1 98.88 88 LEU B CA 1
ATOM 3063 C C . LEU B 1 88 ? -6.34 26.047 5.605 1 98.88 88 LEU B C 1
ATOM 3065 O O . LEU B 1 88 ? -7.324 26.531 5.051 1 98.88 88 LEU B O 1
ATOM 3069 N N . THR B 1 89 ? -5.777 26.578 6.633 1 98.81 89 THR B N 1
ATOM 3070 C CA . THR B 1 89 ? -6.129 27.906 7.113 1 98.81 89 THR B CA 1
ATOM 3071 C C . THR B 1 89 ? -4.996 28.891 6.836 1 98.81 89 THR B C 1
ATOM 3073 O O . THR B 1 89 ? -3.832 28.609 7.125 1 98.81 89 THR B O 1
ATOM 3076 N N . PHE B 1 90 ? -5.352 30.031 6.316 1 98.88 90 PHE B N 1
ATOM 3077 C CA . PHE B 1 90 ? -4.359 31.031 5.965 1 98.88 90 PHE B CA 1
ATOM 3078 C C . PHE B 1 90 ? -4.414 32.219 6.934 1 98.88 90 PHE B C 1
ATOM 3080 O O . PHE B 1 90 ? -5.496 32.719 7.227 1 98.88 90 PHE B O 1
ATOM 3087 N N . MET B 1 91 ? -3.238 32.594 7.445 1 98.69 91 MET B N 1
ATOM 3088 C CA . MET B 1 91 ? -3.113 33.719 8.383 1 98.69 91 MET B CA 1
ATOM 3089 C C . MET B 1 91 ? -1.907 34.594 8.039 1 98.69 91 MET B C 1
ATOM 3091 O O . MET B 1 91 ? -0.965 34.125 7.395 1 98.69 91 MET B O 1
ATOM 3095 N N . ASP B 1 92 ? -1.992 35.844 8.391 1 98.44 92 ASP B N 1
ATOM 3096 C CA . ASP B 1 92 ? -0.848 36.719 8.164 1 98.44 92 ASP B CA 1
ATOM 3097 C C . ASP B 1 92 ? 0.107 36.688 9.359 1 98.44 92 ASP B C 1
ATOM 3099 O O . ASP B 1 92 ? -0.019 35.844 10.242 1 98.44 92 ASP B O 1
ATOM 3103 N N . ASP B 1 93 ? 1.09 37.594 9.414 1 96.5 93 ASP B N 1
ATOM 3104 C CA . ASP B 1 93 ? 2.154 37.594 10.406 1 96.5 93 ASP B CA 1
ATOM 3105 C C . ASP B 1 93 ? 1.596 37.875 11.805 1 96.5 93 ASP B C 1
ATOM 3107 O O . ASP B 1 93 ? 2.232 37.562 12.805 1 96.5 93 ASP B O 1
ATOM 3111 N N . ASP B 1 94 ? 0.385 38.438 11.82 1 96.5 94 ASP B N 1
ATOM 3112 C CA . ASP B 1 94 ? -0.219 38.781 13.109 1 96.5 94 ASP B CA 1
ATOM 3113 C C . ASP B 1 94 ? -1.28 37.75 13.508 1 96.5 94 ASP B C 1
ATOM 3115 O O . ASP B 1 94 ? -1.985 37.938 14.5 1 96.5 94 ASP B O 1
ATOM 3119 N N . GLY B 1 95 ? -1.463 36.75 12.758 1 97.25 95 GLY B N 1
ATOM 3120 C CA . GLY B 1 95 ? -2.445 35.719 13.07 1 97.25 95 GLY B CA 1
ATOM 3121 C C . GLY B 1 95 ? -3.846 36.062 12.609 1 97.25 95 GLY B C 1
ATOM 3122 O O . GLY B 1 95 ? -4.816 35.406 12.992 1 97.25 95 GLY B O 1
ATOM 3123 N N . LYS B 1 96 ? -3.93 37.094 11.812 1 97.56 96 LYS B N 1
ATOM 3124 C CA . LYS B 1 96 ? -5.227 37.5 11.281 1 97.56 96 LYS B CA 1
ATOM 3125 C C . LYS B 1 96 ? -5.562 36.719 10 1 97.56 96 LYS B C 1
ATOM 3127 O O . LYS B 1 96 ? -4.676 36.438 9.195 1 97.56 96 LYS B O 1
ATOM 3132 N N . THR B 1 97 ? -6.852 36.531 9.812 1 97.38 97 THR B N 1
ATOM 3133 C CA . THR B 1 97 ? -7.309 35.781 8.656 1 97.38 97 THR B CA 1
ATOM 3134 C C . THR B 1 97 ? -7.789 36.719 7.547 1 97.38 97 THR B C 1
ATOM 3136 O O . THR B 1 97 ? -8.094 37.875 7.805 1 97.38 97 THR B O 1
ATOM 3139 N N . PRO B 1 98 ? -7.816 36.219 6.305 1 97.19 98 PRO B N 1
ATOM 3140 C CA . PRO B 1 98 ? -8.391 37.031 5.219 1 97.19 98 PRO B CA 1
ATOM 3141 C C . PRO B 1 98 ? -9.891 37.25 5.371 1 97.19 98 PRO B C 1
ATOM 3143 O O . PRO B 1 98 ? -10.547 36.5 6.121 1 97.19 98 PRO B O 1
ATOM 3146 N N . PRO B 1 99 ? -10.336 38.312 4.672 1 93.38 99 PRO B N 1
ATOM 3147 C CA . PRO B 1 99 ? -11.797 38.469 4.648 1 93.38 99 PRO B CA 1
ATOM 3148 C C . PRO B 1 99 ? -12.492 37.344 3.887 1 93.38 99 PRO B C 1
ATOM 3150 O O . PRO B 1 99 ? -11.961 36.844 2.885 1 93.38 99 PRO B O 1
ATOM 3153 N N . GLY B 1 100 ? -13.68 37.031 4.312 1 91.75 100 GLY B N 1
ATOM 3154 C CA . GLY B 1 100 ? -14.383 35.906 3.68 1 91.75 100 GLY B CA 1
ATOM 3155 C C . GLY B 1 100 ? -14 34.562 4.238 1 91.75 100 GLY B C 1
ATOM 3156 O O . GLY B 1 100 ? -14.07 34.344 5.445 1 91.75 100 GLY B O 1
ATOM 3157 N N . TYR B 1 101 ? -13.547 33.781 3.299 1 95.06 101 TYR B N 1
ATOM 3158 C CA . TYR B 1 101 ? -13.102 32.469 3.736 1 95.06 101 TYR B CA 1
ATOM 3159 C C . TYR B 1 101 ? -11.641 32.5 4.172 1 95.06 101 TYR B C 1
ATOM 3161 O O . TYR B 1 101 ? -10.797 33.125 3.504 1 95.06 101 TYR B O 1
ATOM 3169 N N . SER B 1 102 ? -11.398 31.875 5.301 1 96.94 102 SER B N 1
ATOM 3170 C CA . SER B 1 102 ? -10.031 31.781 5.801 1 96.94 102 SER B CA 1
ATOM 3171 C C . SER B 1 102 ? -9.492 30.359 5.668 1 96.94 102 SER B C 1
ATOM 3173 O O . SER B 1 102 ? -8.273 30.156 5.695 1 96.94 102 SER B O 1
ATOM 3175 N N . THR B 1 103 ? -10.445 29.438 5.57 1 98.5 103 THR B N 1
ATOM 3176 C CA . THR B 1 103 ? -10.102 28.016 5.652 1 98.5 103 THR B CA 1
ATOM 3177 C C . THR B 1 103 ? -10.734 27.25 4.5 1 98.5 103 THR B C 1
ATOM 3179 O O . THR B 1 103 ? -11.906 27.438 4.184 1 98.5 103 THR B O 1
ATOM 3182 N N . TRP B 1 104 ? -9.906 26.484 3.832 1 98.75 104 TRP B N 1
ATOM 3183 C CA . TRP B 1 104 ? -10.375 25.578 2.787 1 98.75 104 TRP B CA 1
ATOM 3184 C C . TRP B 1 104 ? -10.312 24.125 3.25 1 98.75 104 TRP B C 1
ATOM 3186 O O . TRP B 1 104 ? -9.273 23.672 3.73 1 98.75 104 TRP B O 1
ATOM 3196 N N . GLN B 1 105 ? -11.422 23.453 3.176 1 98.56 105 GLN B N 1
ATOM 3197 C CA . GLN B 1 105 ? -11.539 22.047 3.502 1 98.56 105 GLN B CA 1
ATOM 3198 C C . GLN B 1 105 ? -11.711 21.203 2.242 1 98.56 105 GLN B C 1
ATOM 3200 O O . GLN B 1 105 ? -12.781 21.188 1.636 1 98.56 105 GLN B O 1
ATOM 3205 N N . PHE B 1 106 ? -10.664 20.5 1.891 1 98.88 106 PHE B N 1
ATOM 3206 C CA . PHE B 1 106 ? -10.672 19.656 0.699 1 98.88 106 PHE B CA 1
ATOM 3207 C C . PHE B 1 106 ? -11.188 18.25 1.024 1 98.88 106 PHE B C 1
ATOM 3209 O O . PHE B 1 106 ? -10.695 17.609 1.953 1 98.88 106 PHE B O 1
ATOM 3216 N N . ASN B 1 107 ? -12.188 17.797 0.245 1 98.88 107 ASN B N 1
ATOM 3217 C CA . ASN B 1 107 ? -12.781 16.484 0.419 1 98.88 107 ASN B CA 1
ATOM 3218 C C . ASN B 1 107 ? -12.383 15.531 -0.709 1 98.88 107 ASN B C 1
ATOM 3220 O O . ASN B 1 107 ? -12.812 15.703 -1.852 1 98.88 107 ASN B O 1
ATOM 3224 N N . PHE B 1 108 ? -11.609 14.508 -0.335 1 98.88 108 PHE B N 1
ATOM 3225 C CA . PHE B 1 108 ? -11.047 13.641 -1.366 1 98.88 108 PHE B CA 1
ATOM 3226 C C . PHE B 1 108 ? -11.969 12.453 -1.639 1 98.88 108 PHE B C 1
ATOM 3228 O O . PHE B 1 108 ? -12.758 12.062 -0.776 1 98.88 108 PHE B O 1
ATOM 3235 N N . LYS B 1 109 ? -11.766 11.961 -2.82 1 98.69 109 LYS B N 1
ATOM 3236 C CA . LYS B 1 109 ? -12.484 10.742 -3.184 1 98.69 109 LYS B CA 1
ATOM 3237 C C . LYS B 1 109 ? -12.109 9.586 -2.252 1 98.69 109 LYS B C 1
ATOM 3239 O O . LYS B 1 109 ? -10.93 9.344 -1.999 1 98.69 109 LYS B O 1
ATOM 3244 N N . PHE B 1 110 ? -13.094 8.914 -1.741 1 98 110 PHE B N 1
ATOM 3245 C CA . PHE B 1 110 ? -12.914 7.781 -0.838 1 98 110 PHE B CA 1
ATOM 3246 C C . PHE B 1 110 ? -14.117 6.844 -0.902 1 98 110 PHE B C 1
ATOM 3248 O O . PHE B 1 110 ? -15.266 7.289 -0.886 1 98 110 PHE B O 1
ATOM 3255 N N . ASN B 1 111 ? -13.812 5.613 -1.054 1 95.94 111 ASN B N 1
ATOM 3256 C CA . ASN B 1 111 ? -14.844 4.59 -1.21 1 95.94 111 ASN B CA 1
ATOM 3257 C C . ASN B 1 111 ? -14.711 3.498 -0.153 1 95.94 111 ASN B C 1
ATOM 3259 O O . ASN B 1 111 ? -13.773 2.705 -0.187 1 95.94 111 ASN B O 1
ATOM 3263 N N . LEU B 1 112 ? -15.75 3.387 0.687 1 94 112 LEU B N 1
ATOM 3264 C CA . LEU B 1 112 ? -15.695 2.465 1.816 1 94 112 LEU B CA 1
ATOM 3265 C C . LEU B 1 112 ? -15.688 1.018 1.336 1 94 112 LEU B C 1
ATOM 3267 O O . LEU B 1 112 ? -15.258 0.12 2.064 1 94 112 LEU B O 1
ATOM 3271 N N . SER B 1 113 ? -16.094 0.754 0.135 1 89.19 113 SER B N 1
ATOM 3272 C CA . SER B 1 113 ? -16.141 -0.611 -0.378 1 89.19 113 SER B CA 1
ATOM 3273 C C . SER B 1 113 ? -14.82 -1.003 -1.03 1 89.19 113 SER B C 1
ATOM 3275 O O . SER B 1 113 ? -14.5 -2.189 -1.143 1 89.19 113 SER B O 1
ATOM 3277 N N . GLU B 1 114 ? -14.031 0.003 -1.386 1 88.31 114 GLU B N 1
ATOM 3278 C CA . GLU B 1 114 ? -12.828 -0.266 -2.166 1 88.31 114 GLU B CA 1
ATOM 3279 C C . GLU B 1 114 ? -11.57 0.052 -1.365 1 88.31 114 GLU B C 1
ATOM 3281 O O . GLU B 1 114 ? -10.57 -0.667 -1.454 1 88.31 114 GLU B O 1
ATOM 3286 N N . ASP B 1 115 ? -11.734 1.083 -0.584 1 93.75 115 ASP B N 1
ATOM 3287 C CA . ASP B 1 115 ? -10.547 1.567 0.119 1 93.75 115 ASP B CA 1
ATOM 3288 C C . ASP B 1 115 ? -10.391 0.88 1.474 1 93.75 115 ASP B C 1
ATOM 3290 O O . ASP B 1 115 ? -11.383 0.475 2.086 1 93.75 115 ASP B O 1
ATOM 3294 N N . MET B 1 116 ? -9.117 0.661 1.845 1 92.94 116 MET B N 1
ATOM 3295 C CA . MET B 1 116 ? -8.805 0.098 3.156 1 92.94 116 MET B CA 1
ATOM 3296 C C . MET B 1 116 ? -8.906 1.163 4.242 1 92.94 116 MET B C 1
ATOM 3298 O O . MET B 1 116 ? -8.57 2.326 4.008 1 92.94 116 MET B O 1
ATOM 3302 N N . TYR B 1 117 ? -9.391 0.73 5.379 1 95.88 117 TYR B N 1
ATOM 3303 C CA . TYR B 1 117 ? -9.531 1.654 6.5 1 95.88 117 TYR B CA 1
ATOM 3304 C C . TYR B 1 117 ? -9.625 0.901 7.82 1 95.88 117 TYR B C 1
ATOM 3306 O O . TYR B 1 117 ? -9.906 -0.301 7.836 1 95.88 117 TYR B O 1
ATOM 3314 N N . ALA B 1 118 ? -9.328 1.61 8.938 1 95.31 118 ALA B N 1
ATOM 3315 C CA . ALA B 1 118 ? -9.641 1.137 10.281 1 95.31 118 ALA B CA 1
ATOM 3316 C C . ALA B 1 118 ? -11.062 1.529 10.68 1 95.31 118 ALA B C 1
ATOM 3318 O O . ALA B 1 118 ? -11.422 2.709 10.648 1 95.31 118 ALA B O 1
ATOM 3319 N N . GLN B 1 119 ? -11.797 0.624 11.148 1 93.31 119 GLN B N 1
ATOM 3320 C CA . GLN B 1 119 ? -13.219 0.83 11.406 1 93.31 119 GLN B CA 1
ATOM 3321 C C . GLN B 1 119 ? -13.438 1.926 12.445 1 93.31 119 GLN B C 1
ATOM 3323 O O . GLN B 1 119 ? -14.305 2.781 12.281 1 93.31 119 GLN B O 1
ATOM 3328 N N . ASP B 1 120 ? -12.664 1.917 13.461 1 95 120 ASP B N 1
ATOM 3329 C CA . ASP B 1 120 ? -12.828 2.902 14.531 1 95 120 ASP B CA 1
ATOM 3330 C C . ASP B 1 120 ? -12.617 4.32 14 1 95 120 ASP B C 1
ATOM 3332 O O . ASP B 1 120 ? -13.297 5.254 14.43 1 95 120 ASP B O 1
ATOM 3336 N N . SER B 1 121 ? -11.68 4.449 13.133 1 95.62 121 SER B N 1
ATOM 3337 C CA . SER B 1 121 ? -11.414 5.754 12.539 1 95.62 121 SER B CA 1
ATOM 3338 C C . SER B 1 121 ? -12.586 6.223 11.68 1 95.62 121 SER B C 1
ATOM 3340 O O . SER B 1 121 ? -12.977 7.391 11.734 1 95.62 121 SER B O 1
ATOM 3342 N N . ILE B 1 122 ? -13.164 5.355 10.945 1 96.56 122 ILE B N 1
ATOM 3343 C CA . ILE B 1 122 ? -14.281 5.695 10.062 1 96.56 122 ILE B CA 1
ATOM 3344 C C . ILE B 1 122 ? -15.508 6.055 10.898 1 96.56 122 ILE B C 1
ATOM 3346 O O . ILE B 1 122 ? -16.219 7.02 10.594 1 96.56 122 ILE B O 1
ATOM 3350 N N . ASP B 1 123 ? -15.672 5.25 11.922 1 96.81 123 ASP B N 1
ATOM 3351 C CA . ASP B 1 123 ? -16.797 5.555 12.812 1 96.81 123 ASP B CA 1
ATOM 3352 C C . ASP B 1 123 ? -16.656 6.949 13.414 1 96.81 123 ASP B C 1
ATOM 3354 O O . ASP B 1 123 ? -17.625 7.703 13.484 1 96.81 123 ASP B O 1
ATOM 3358 N N . LEU B 1 124 ? -15.523 7.223 13.836 1 97.12 124 LEU B N 1
ATOM 3359 C CA . LEU B 1 124 ? -15.25 8.539 14.406 1 97.12 124 LEU B CA 1
ATOM 3360 C C . LEU B 1 124 ? -15.523 9.641 13.383 1 97.12 124 LEU B C 1
ATOM 3362 O O . LEU B 1 124 ? -16.172 10.633 13.703 1 97.12 124 LEU B O 1
ATOM 3366 N N . LEU B 1 125 ? -15.047 9.484 12.195 1 97.44 125 LEU B N 1
ATOM 3367 C CA . LEU B 1 125 ? -15.195 10.492 11.156 1 97.44 125 LEU B CA 1
ATOM 3368 C C . LEU B 1 125 ? -16.656 10.648 10.758 1 97.44 125 LEU B C 1
ATOM 3370 O O . LEU B 1 125 ? -17.141 11.773 10.555 1 97.44 125 LEU B O 1
ATOM 3374 N N . GLN B 1 126 ? -17.328 9.555 10.656 1 96.5 126 GLN B N 1
ATOM 3375 C CA . GLN B 1 126 ? -18.75 9.609 10.336 1 96.5 126 GLN B CA 1
ATOM 3376 C C . GLN B 1 126 ? -19.531 10.352 11.422 1 96.5 126 GLN B C 1
ATOM 3378 O O . GLN B 1 126 ? -20.391 11.18 11.117 1 96.5 126 GLN B O 1
ATOM 3383 N N . ASN B 1 127 ? -19.172 10.102 12.641 1 96.38 127 ASN B N 1
ATOM 3384 C CA . ASN B 1 127 ? -19.828 10.75 13.766 1 96.38 127 ASN B CA 1
ATOM 3385 C C . ASN B 1 127 ? -19.5 12.242 13.828 1 96.38 127 ASN B C 1
ATOM 3387 O O . ASN B 1 127 ? -20.234 13.023 14.414 1 96.38 127 ASN B O 1
ATOM 3391 N N . SER B 1 128 ? -18.438 12.586 13.172 1 94.88 128 SER B N 1
ATOM 3392 C CA . SER B 1 128 ? -18 13.984 13.18 1 94.88 128 SER B CA 1
ATOM 3393 C C . SER B 1 128 ? -18.547 14.734 11.969 1 94.88 128 SER B C 1
ATOM 3395 O O . SER B 1 128 ? -18.203 15.891 11.742 1 94.88 128 SER B O 1
ATOM 3397 N N . GLY B 1 129 ? -19.328 14.008 11.18 1 94.38 129 GLY B N 1
ATOM 3398 C CA . GLY B 1 129 ? -20.047 14.711 10.133 1 94.38 129 GLY B CA 1
ATOM 3399 C C . GLY B 1 129 ? -19.5 14.438 8.742 1 94.38 129 GLY B C 1
ATOM 3400 O O . GLY B 1 129 ? -20 14.977 7.754 1 94.38 129 GLY B O 1
ATOM 3401 N N . ILE B 1 130 ? -18.516 13.602 8.609 1 96.12 130 ILE B N 1
ATOM 3402 C CA . ILE B 1 130 ? -17.984 13.25 7.293 1 96.12 130 ILE B CA 1
ATOM 3403 C C . ILE B 1 130 ? -18.984 12.375 6.547 1 96.12 130 ILE B C 1
ATOM 3405 O O . ILE B 1 130 ? -19.531 11.43 7.113 1 96.12 130 ILE B O 1
ATOM 3409 N N . GLN B 1 131 ? -19.219 12.797 5.316 1 96.19 131 GLN B N 1
ATOM 3410 C CA . GLN B 1 131 ? -20.172 12.086 4.477 1 96.19 131 GLN B CA 1
ATOM 3411 C C . GLN B 1 131 ? -19.453 11.242 3.424 1 96.19 131 GLN B C 1
ATOM 3413 O O . GLN B 1 131 ? -19.203 11.711 2.311 1 96.19 131 GLN B O 1
ATOM 3418 N N . PHE B 1 132 ? -19.406 9.992 3.65 1 97.5 132 PHE B N 1
ATOM 3419 C CA . PHE B 1 132 ? -18.578 9.141 2.805 1 97.5 132 PHE B CA 1
ATOM 3420 C C . PHE B 1 132 ? -19.25 8.891 1.462 1 97.5 132 PHE B C 1
ATOM 3422 O O . PHE B 1 132 ? -18.578 8.734 0.441 1 97.5 132 PHE B O 1
ATOM 3429 N N . LYS B 1 133 ? -20.531 8.836 1.449 1 97.75 133 LYS B N 1
ATOM 3430 C CA . LYS B 1 133 ? -21.219 8.719 0.164 1 97.75 133 LYS B CA 1
ATOM 3431 C C . LYS B 1 133 ? -20.875 9.891 -0.749 1 97.75 133 LYS B C 1
ATOM 3433 O O . LYS B 1 133 ? -20.672 9.719 -1.952 1 97.75 133 LYS B O 1
ATOM 3438 N N . LYS B 1 134 ? -20.859 11.07 -0.174 1 98.19 134 LYS B N 1
ATOM 3439 C CA . LYS B 1 134 ? -20.516 12.25 -0.952 1 98.19 134 LYS B CA 1
ATOM 3440 C C . LYS B 1 134 ? -19.047 12.211 -1.392 1 98.19 134 LYS B C 1
ATOM 3442 O O . LYS B 1 134 ? -18.719 12.625 -2.504 1 98.19 134 LYS B O 1
ATOM 3447 N N . HIS B 1 135 ? -18.172 11.727 -0.536 1 98.56 135 HIS B N 1
ATOM 3448 C CA . HIS B 1 135 ? -16.781 11.531 -0.918 1 98.56 135 HIS B CA 1
ATOM 3449 C C . HIS B 1 135 ? -16.672 10.609 -2.125 1 98.56 135 HIS B C 1
ATOM 3451 O O . HIS B 1 135 ? -15.844 10.844 -3.016 1 98.56 135 HIS B O 1
ATOM 3457 N N . GLU B 1 136 ? -17.438 9.633 -2.113 1 97.62 136 GLU B N 1
ATOM 3458 C CA . GLU B 1 136 ? -17.406 8.656 -3.199 1 97.62 136 GLU B CA 1
ATOM 3459 C C . GLU B 1 136 ? -17.875 9.281 -4.512 1 97.62 136 GLU B C 1
ATOM 3461 O O . GLU B 1 136 ? -17.281 9.047 -5.562 1 97.62 136 GLU B O 1
ATOM 3466 N N . GLU B 1 137 ? -18.812 10.164 -4.484 1 98.25 137 GLU B N 1
ATOM 3467 C CA . GLU B 1 137 ? -19.469 10.664 -5.68 1 98.25 137 GLU B CA 1
ATOM 3468 C C . GLU B 1 137 ? -18.844 11.984 -6.145 1 98.25 137 GLU B C 1
ATOM 3470 O O . GLU B 1 137 ? -18.688 12.211 -7.344 1 98.25 137 GLU B O 1
ATOM 3475 N N . ASP B 1 138 ? -18.453 12.805 -5.168 1 98.69 138 ASP B N 1
ATOM 3476 C CA . ASP B 1 138 ? -18.078 14.164 -5.516 1 98.69 138 ASP B CA 1
ATOM 3477 C C . ASP B 1 138 ? -16.656 14.477 -5.047 1 98.69 138 ASP B C 1
ATOM 3479 O O . ASP B 1 138 ? -16.203 15.617 -5.152 1 98.69 138 ASP B O 1
ATOM 3483 N N . GLY B 1 139 ? -15.992 13.453 -4.535 1 98.81 139 GLY B N 1
ATOM 3484 C CA . GLY B 1 139 ? -14.672 13.672 -3.967 1 98.81 139 GLY B CA 1
ATOM 3485 C C . GLY B 1 139 ? -13.648 14.109 -4.992 1 98.81 139 GLY B C 1
ATOM 3486 O O . GLY B 1 139 ? -13.773 13.797 -6.18 1 98.81 139 GLY B O 1
ATOM 3487 N N . ILE B 1 140 ? -12.656 14.781 -4.52 1 98.88 140 ILE B N 1
ATOM 3488 C CA . ILE B 1 140 ? -11.555 15.305 -5.324 1 98.88 140 ILE B CA 1
ATOM 3489 C C . ILE B 1 140 ? -10.609 14.164 -5.699 1 98.88 140 ILE B C 1
ATOM 3491 O O . ILE B 1 140 ? -10.258 13.336 -4.852 1 98.88 140 ILE B O 1
ATOM 3495 N N . ASP B 1 141 ? -10.234 14.141 -6.941 1 98.25 141 ASP B N 1
ATOM 3496 C CA . ASP B 1 141 ? -9.125 13.273 -7.324 1 98.25 141 ASP B CA 1
ATOM 3497 C C . ASP B 1 141 ? -7.805 13.781 -6.742 1 98.25 141 ASP B C 1
ATOM 3499 O O . ASP B 1 141 ? -7.379 14.898 -7.035 1 98.25 141 ASP B O 1
ATOM 3503 N N . PRO B 1 142 ? -7.16 12.898 -6.035 1 97.44 142 PRO B N 1
ATOM 3504 C CA . PRO B 1 142 ? -5.926 13.352 -5.391 1 97.44 142 PRO B CA 1
ATOM 3505 C C . PRO B 1 142 ? -4.891 13.852 -6.391 1 97.44 142 PRO B C 1
ATOM 3507 O O . PRO B 1 142 ? -4.121 14.766 -6.078 1 97.44 142 PRO B O 1
ATOM 3510 N N . ILE B 1 143 ? -4.84 13.328 -7.539 1 96.75 143 ILE B N 1
ATOM 3511 C CA . ILE B 1 143 ? -3.873 13.734 -8.555 1 96.75 143 ILE B CA 1
ATOM 3512 C C . ILE B 1 143 ? -4.184 15.156 -9.023 1 96.75 143 ILE B C 1
ATOM 3514 O O . ILE B 1 143 ? -3.279 15.977 -9.188 1 96.75 143 ILE B O 1
ATOM 3518 N N . ASP B 1 144 ? -5.41 15.406 -9.258 1 98.38 144 ASP B N 1
ATOM 3519 C CA . ASP B 1 144 ? -5.82 16.75 -9.625 1 98.38 144 ASP B CA 1
ATOM 3520 C C . ASP B 1 144 ? -5.434 17.766 -8.547 1 98.38 144 ASP B C 1
ATOM 3522 O O . ASP B 1 144 ? -4.934 18.844 -8.852 1 98.38 144 ASP B O 1
ATOM 3526 N N . PHE B 1 145 ? -5.684 17.406 -7.363 1 98.69 145 PHE B N 1
ATOM 3527 C CA . PHE B 1 145 ? -5.328 18.266 -6.242 1 98.69 145 PHE B CA 1
ATOM 3528 C C . PHE B 1 145 ? -3.826 18.531 -6.219 1 98.69 145 PHE B C 1
ATOM 3530 O O . PHE B 1 145 ? -3.396 19.672 -6.043 1 98.69 145 PHE B O 1
ATOM 3537 N N . ALA B 1 146 ? -3.096 17.469 -6.324 1 98.38 146 ALA B N 1
ATOM 3538 C CA . ALA B 1 146 ? -1.641 17.578 -6.25 1 98.38 146 ALA B CA 1
ATOM 3539 C C . ALA B 1 146 ? -1.107 18.516 -7.324 1 98.38 146 ALA B C 1
ATOM 3541 O O . ALA B 1 146 ? -0.209 19.328 -7.066 1 98.38 146 ALA B O 1
ATOM 3542 N N . GLU B 1 147 ? -1.636 18.406 -8.469 1 97.94 147 GLU B N 1
ATOM 3543 C CA . GLU B 1 147 ? -1.22 19.25 -9.57 1 97.94 147 GLU B CA 1
ATOM 3544 C C . GLU B 1 147 ? -1.483 20.734 -9.258 1 97.94 147 GLU B C 1
ATOM 3546 O O . GLU B 1 147 ? -0.628 21.578 -9.5 1 97.94 147 GLU B O 1
ATOM 3551 N N . LEU B 1 148 ? -2.602 21.016 -8.734 1 98.62 148 LEU B N 1
ATOM 3552 C CA . LEU B 1 148 ? -2.967 22.391 -8.406 1 98.62 148 LEU B CA 1
ATOM 3553 C C . LEU B 1 148 ? -2.166 22.891 -7.211 1 98.62 148 LEU B C 1
ATOM 3555 O O . LEU B 1 148 ? -1.736 24.047 -7.188 1 98.62 148 LEU B O 1
ATOM 3559 N N . LEU B 1 149 ? -1.979 22.047 -6.254 1 98.56 149 LEU B N 1
ATOM 3560 C CA . LEU B 1 149 ? -1.187 22.438 -5.09 1 98.56 149 LEU B CA 1
ATOM 3561 C C . LEU B 1 149 ? 0.236 22.797 -5.496 1 98.56 149 LEU B C 1
ATOM 3563 O O . LEU B 1 149 ? 0.8 23.766 -4.988 1 98.56 149 LEU B O 1
ATOM 3567 N N . MET B 1 150 ? 0.813 22.109 -6.422 1 97.31 150 MET B N 1
ATOM 3568 C CA . MET B 1 150 ? 2.178 22.312 -6.902 1 97.31 150 MET B CA 1
ATOM 3569 C C . MET B 1 150 ? 2.338 23.688 -7.535 1 97.31 150 MET B C 1
ATOM 3571 O O . MET B 1 150 ? 3.398 24.297 -7.43 1 97.31 150 MET B O 1
ATOM 3575 N N . SER B 1 151 ? 1.304 24.172 -8.102 1 96.56 151 SER B N 1
ATOM 3576 C CA . SER B 1 151 ? 1.374 25.453 -8.812 1 96.56 151 SER B CA 1
ATOM 3577 C C . SER B 1 151 ? 0.699 26.562 -8.016 1 96.56 151 SER B C 1
ATOM 3579 O O . SER B 1 151 ? 0.472 27.656 -8.531 1 96.56 151 SER B O 1
ATOM 3581 N N . SER B 1 152 ? 0.385 26.312 -6.793 1 97 152 SER B N 1
ATOM 3582 C CA . SER B 1 152 ? -0.421 27.234 -5.996 1 97 152 SER B CA 1
ATOM 3583 C C . SER B 1 152 ? 0.449 28.281 -5.32 1 97 152 SER B C 1
ATOM 3585 O O . SER B 1 152 ? -0.06 29.297 -4.828 1 97 152 SER B O 1
ATOM 3587 N N . GLY B 1 153 ? 1.728 28.047 -5.16 1 96.75 153 GLY B N 1
ATOM 3588 C CA . GLY B 1 153 ? 2.607 28.953 -4.43 1 96.75 153 GLY B CA 1
ATOM 3589 C C . GLY B 1 153 ? 2.654 28.656 -2.941 1 96.75 153 GLY B C 1
ATOM 3590 O O . GLY B 1 153 ? 3.162 29.469 -2.162 1 96.75 153 GLY B O 1
ATOM 3591 N N . ILE B 1 154 ? 2.154 27.516 -2.596 1 97.38 154 ILE B N 1
ATOM 3592 C CA . ILE B 1 154 ? 2.078 27.156 -1.182 1 97.38 154 ILE B CA 1
ATOM 3593 C C . ILE B 1 154 ? 3.207 26.203 -0.826 1 97.38 154 ILE B C 1
ATOM 3595 O O . ILE B 1 154 ? 3.705 26.203 0.302 1 97.38 154 ILE B O 1
ATOM 3599 N N . VAL B 1 155 ? 3.611 25.391 -1.746 1 98.25 155 VAL B N 1
ATOM 3600 C CA . VAL B 1 155 ? 4.668 24.406 -1.52 1 98.25 155 VAL B CA 1
ATOM 3601 C C . VAL B 1 155 ? 5.926 24.812 -2.281 1 98.25 155 VAL B C 1
ATOM 3603 O O . VAL B 1 155 ? 5.859 25.594 -3.23 1 98.25 155 VAL B O 1
ATOM 3606 N N . LEU B 1 156 ? 7.102 24.375 -1.781 1 97.5 156 LEU B N 1
ATOM 3607 C CA . LEU B 1 156 ? 8.391 24.656 -2.406 1 97.5 156 LEU B CA 1
ATOM 3608 C C . LEU B 1 156 ? 8.719 26.156 -2.326 1 97.5 156 LEU B C 1
ATOM 3610 O O . LEU B 1 156 ? 9.414 26.688 -3.193 1 97.5 156 LEU B O 1
ATOM 3614 N N . VAL B 1 157 ? 8.109 26.828 -1.373 1 96.5 157 VAL B N 1
ATOM 3615 C CA . VAL B 1 157 ? 8.281 28.266 -1.254 1 96.5 157 VAL B CA 1
ATOM 3616 C C . VAL B 1 157 ? 8.859 28.609 0.12 1 96.5 157 VAL B C 1
ATOM 3618 O O . VAL B 1 157 ? 8.266 28.266 1.147 1 96.5 157 VAL B O 1
ATOM 3621 N N . ASP B 1 158 ? 9.844 29.391 0.222 1 94.38 158 ASP B N 1
ATOM 3622 C CA . ASP B 1 158 ? 10.641 29.641 1.423 1 94.38 158 ASP B CA 1
ATOM 3623 C C . ASP B 1 158 ? 9.883 30.531 2.408 1 94.38 158 ASP B C 1
ATOM 3625 O O . ASP B 1 158 ? 10.102 30.453 3.619 1 94.38 158 ASP B O 1
ATOM 3629 N N . ASN B 1 159 ? 9.039 31.328 1.921 1 95.19 159 ASN B N 1
ATOM 3630 C CA . ASN B 1 159 ? 8.43 32.312 2.816 1 95.19 159 ASN B CA 1
ATOM 3631 C C . ASN B 1 159 ? 7.129 31.781 3.416 1 95.19 159 ASN B C 1
ATOM 3633 O O . ASN B 1 159 ? 6.5 32.469 4.23 1 95.19 159 ASN B O 1
ATOM 3637 N N . ILE B 1 160 ? 6.742 30.641 3.07 1 98.12 160 ILE B N 1
ATOM 3638 C CA . ILE B 1 160 ? 5.527 30.031 3.615 1 98.12 160 ILE B CA 1
ATOM 3639 C C . ILE B 1 160 ? 5.859 29.25 4.883 1 98.12 160 ILE B C 1
ATOM 3641 O O . ILE B 1 160 ? 6.801 28.469 4.902 1 98.12 160 ILE B O 1
ATOM 3645 N N . LYS B 1 161 ? 5.109 29.5 5.969 1 98.25 161 LYS B N 1
ATOM 3646 C CA . LYS B 1 161 ? 5.262 28.812 7.242 1 98.25 161 LYS B CA 1
ATOM 3647 C C . LYS B 1 161 ? 4.09 27.859 7.496 1 98.25 161 LYS B C 1
ATOM 3649 O O . LYS B 1 161 ? 2.945 28.312 7.629 1 98.25 161 LYS B O 1
ATOM 3654 N N . TRP B 1 162 ? 4.422 26.609 7.641 1 98.81 162 TRP B N 1
ATOM 3655 C CA . TRP B 1 162 ? 3.402 25.594 7.875 1 98.81 162 TRP B CA 1
ATOM 3656 C C . TRP B 1 162 ? 3.223 25.344 9.367 1 98.81 162 TRP B C 1
ATOM 3658 O O . TRP B 1 162 ? 4.199 25.109 10.086 1 98.81 162 TRP B O 1
ATOM 3668 N N . LEU B 1 163 ? 2.012 25.5 9.797 1 98.81 163 LEU B N 1
ATOM 3669 C CA . LEU B 1 163 ? 1.635 25.219 11.18 1 98.81 163 LEU B CA 1
ATOM 3670 C C . LEU B 1 163 ? 0.873 23.891 11.273 1 98.81 163 LEU B C 1
ATOM 3672 O O . LEU B 1 163 ? -0.027 23.641 10.469 1 98.81 163 LEU B O 1
ATOM 3676 N N . CYS B 1 164 ? 1.263 23.047 12.211 1 98.56 164 CYS B N 1
ATOM 3677 C CA . CYS B 1 164 ? 0.611 21.75 12.32 1 98.56 164 CYS B CA 1
ATOM 3678 C C . CYS B 1 164 ? 0.624 21.25 13.758 1 98.56 164 CYS B C 1
ATOM 3680 O O . CYS B 1 164 ? 1.178 21.906 14.641 1 98.56 164 CYS B O 1
ATOM 3682 N N . PHE B 1 165 ? -0.087 20.203 14.047 1 98.25 165 PHE B N 1
ATOM 3683 C CA . PHE B 1 165 ? -0.164 19.578 15.359 1 98.25 165 PHE B CA 1
ATOM 3684 C C . PHE B 1 165 ? -0 18.062 15.258 1 98.25 165 PHE B C 1
ATOM 3686 O O . PHE B 1 165 ? -0.923 17.359 14.844 1 98.25 165 PHE B O 1
ATOM 3693 N N . HIS B 1 166 ? 1.198 17.484 15.648 1 95.69 166 HIS B N 1
ATOM 3694 C CA . HIS B 1 166 ? 1.475 16.062 15.578 1 95.69 166 HIS B CA 1
ATOM 3695 C C . HIS B 1 166 ? 1.304 15.531 14.164 1 95.69 166 HIS B C 1
ATOM 3697 O O . HIS B 1 166 ? 0.542 14.586 13.93 1 95.69 166 HIS B O 1
ATOM 3703 N N . SER B 1 167 ? 2.156 15.984 13.258 1 96.69 167 SER B N 1
ATOM 3704 C CA . SER B 1 167 ? 1.732 15.938 11.859 1 96.69 167 SER B CA 1
ATOM 3705 C C . SER B 1 167 ? 2.639 15.031 11.039 1 96.69 167 SER B C 1
ATOM 3707 O O . SER B 1 167 ? 2.834 15.258 9.844 1 96.69 167 SER B O 1
ATOM 3709 N N . GLY B 1 168 ? 3.186 14.023 11.648 1 96.81 168 GLY B N 1
ATOM 3710 C CA . GLY B 1 168 ? 3.922 13.055 10.852 1 96.81 168 GLY B CA 1
ATOM 3711 C C . GLY B 1 168 ? 3.102 12.461 9.719 1 96.81 168 GLY B C 1
ATOM 3712 O O . GLY B 1 168 ? 3.518 12.5 8.562 1 96.81 168 GLY B O 1
ATOM 3713 N N . TYR B 1 169 ? 1.97 11.992 10.031 1 97.94 169 TYR B N 1
ATOM 3714 C CA . TYR B 1 169 ? 1.086 11.383 9.047 1 97.94 169 TYR B CA 1
ATOM 3715 C C . TYR B 1 169 ? 0.618 12.414 8.023 1 97.94 169 TYR B C 1
ATOM 3717 O O . TYR B 1 169 ? 0.583 12.133 6.824 1 97.94 169 TYR B O 1
ATOM 3725 N N . ASP B 1 170 ? 0.288 13.594 8.516 1 98.44 170 ASP B N 1
ATOM 3726 C CA . ASP B 1 170 ? -0.206 14.633 7.617 1 98.44 170 ASP B CA 1
ATOM 3727 C C . ASP B 1 170 ? 0.784 14.891 6.484 1 98.44 170 ASP B C 1
ATOM 3729 O O . ASP B 1 170 ? 0.417 14.844 5.309 1 98.44 170 ASP B O 1
ATOM 3733 N N . PHE B 1 171 ? 1.977 15.109 6.875 1 98.5 171 PHE B N 1
ATOM 3734 C CA . PHE B 1 171 ? 2.992 15.414 5.875 1 98.5 171 PHE B CA 1
ATOM 3735 C C . PHE B 1 171 ? 3.338 14.18 5.055 1 98.5 171 PHE B C 1
ATOM 3737 O O . PHE B 1 171 ? 3.693 14.289 3.877 1 98.5 171 PHE B O 1
ATOM 3744 N N . GLY B 1 172 ? 3.238 13.008 5.684 1 98.44 172 GLY B N 1
ATOM 3745 C CA . GLY B 1 172 ? 3.387 11.789 4.898 1 98.44 172 GLY B CA 1
ATOM 3746 C C . GLY B 1 172 ? 2.418 11.711 3.734 1 98.44 172 GLY B C 1
ATOM 3747 O O . GLY B 1 172 ? 2.824 11.469 2.598 1 98.44 172 GLY B O 1
ATOM 3748 N N . TYR B 1 173 ? 1.162 11.945 3.996 1 98.62 173 TYR B N 1
ATOM 3749 C CA . TYR B 1 173 ? 0.14 11.898 2.957 1 98.62 173 TYR B CA 1
ATOM 3750 C C . TYR B 1 173 ? 0.379 12.977 1.908 1 98.62 173 TYR B C 1
ATOM 3752 O O . TYR B 1 173 ? 0.212 12.734 0.711 1 98.62 173 TYR B O 1
ATOM 3760 N N . LEU B 1 174 ? 0.798 14.148 2.35 1 98.56 174 LEU B N 1
ATOM 3761 C CA . LEU B 1 174 ? 1.006 15.242 1.411 1 98.56 174 LEU B CA 1
ATOM 3762 C C . LEU B 1 174 ? 2.209 14.977 0.514 1 98.56 174 LEU B C 1
ATOM 3764 O O . LEU B 1 174 ? 2.166 15.242 -0.688 1 98.56 174 LEU B O 1
ATOM 3768 N N . LEU B 1 175 ? 3.279 14.461 1.107 1 98.31 175 LEU B N 1
ATOM 3769 C CA . LEU B 1 175 ? 4.457 14.148 0.308 1 98.31 175 LEU B CA 1
ATOM 3770 C C . LEU B 1 175 ? 4.148 13.055 -0.709 1 98.31 175 LEU B C 1
ATOM 3772 O O . LEU B 1 175 ? 4.582 13.133 -1.861 1 98.31 175 LEU B O 1
ATOM 3776 N N . LYS B 1 176 ? 3.451 12.055 -0.235 1 97.62 176 LYS B N 1
ATOM 3777 C CA . LYS B 1 176 ? 3.035 11 -1.162 1 97.62 176 LYS B CA 1
ATOM 3778 C C . LYS B 1 176 ? 2.264 11.586 -2.342 1 97.62 176 LYS B C 1
ATOM 3780 O O . LYS B 1 176 ? 2.518 11.227 -3.494 1 97.62 176 LYS B O 1
ATOM 3785 N N . LEU B 1 177 ? 1.383 12.5 -2.068 1 97.5 177 LEU B N 1
ATOM 3786 C CA . LEU B 1 177 ? 0.571 13.133 -3.105 1 97.5 177 LEU B CA 1
ATOM 3787 C C . LEU B 1 177 ? 1.438 13.961 -4.047 1 97.5 177 LEU B C 1
ATOM 3789 O O . LEU B 1 177 ? 1.303 13.867 -5.266 1 97.5 177 LEU B O 1
ATOM 3793 N N . LEU B 1 178 ? 2.301 14.758 -3.49 1 97.88 178 LEU B N 1
ATOM 3794 C CA . LEU B 1 178 ? 3.07 15.742 -4.25 1 97.88 178 LEU B CA 1
ATOM 3795 C C . LEU B 1 178 ? 4.137 15.055 -5.098 1 97.88 178 LEU B C 1
ATOM 3797 O O . LEU B 1 178 ? 4.461 15.523 -6.191 1 97.88 178 LEU B O 1
ATOM 3801 N N . THR B 1 179 ? 4.66 13.961 -4.602 1 96.38 179 THR B N 1
ATOM 3802 C CA . THR B 1 179 ? 5.719 13.266 -5.324 1 96.38 179 THR B CA 1
ATOM 3803 C C . THR B 1 179 ? 5.133 12.188 -6.227 1 96.38 179 THR B C 1
ATOM 3805 O O . THR B 1 179 ? 5.812 11.688 -7.125 1 96.38 179 THR B O 1
ATOM 3808 N N . ASP B 1 180 ? 3.889 11.805 -5.973 1 94.5 180 ASP B N 1
ATOM 3809 C CA . ASP B 1 180 ? 3.225 10.703 -6.664 1 94.5 180 ASP B CA 1
ATOM 3810 C C . ASP B 1 180 ? 4.051 9.422 -6.574 1 94.5 180 ASP B C 1
ATOM 3812 O O . ASP B 1 180 ? 4.199 8.695 -7.562 1 94.5 180 ASP B O 1
ATOM 3816 N N . GLN B 1 181 ? 4.668 9.227 -5.398 1 92.75 181 GLN B N 1
ATOM 3817 C CA . GLN B 1 181 ? 5.484 8.062 -5.086 1 92.75 181 GLN B CA 1
ATOM 3818 C C . GLN B 1 181 ? 5.25 7.594 -3.654 1 92.75 181 GLN B C 1
ATOM 3820 O O . GLN B 1 181 ? 4.742 8.352 -2.824 1 92.75 181 GLN B O 1
ATOM 3825 N N . ASN B 1 182 ? 5.562 6.293 -3.457 1 93.88 182 ASN B N 1
ATOM 3826 C CA . ASN B 1 182 ? 5.633 5.84 -2.072 1 93.88 182 ASN B CA 1
ATOM 3827 C C . ASN B 1 182 ? 6.66 6.641 -1.272 1 93.88 182 ASN B C 1
ATOM 3829 O O . ASN B 1 182 ? 7.578 7.23 -1.846 1 93.88 182 ASN B O 1
ATOM 3833 N N . LEU B 1 183 ? 6.453 6.676 0.009 1 97.19 183 LEU B N 1
ATOM 3834 C CA . LEU B 1 183 ? 7.402 7.355 0.885 1 97.19 183 LEU B CA 1
ATOM 3835 C C . LEU B 1 183 ? 8.75 6.652 0.876 1 97.19 183 LEU B C 1
ATOM 3837 O O . LEU B 1 183 ? 8.828 5.441 0.658 1 97.19 183 LEU B O 1
ATOM 3841 N N . PRO B 1 184 ? 9.812 7.43 1.146 1 95.5 184 PRO B N 1
ATOM 3842 C CA . PRO B 1 184 ? 11.148 6.82 1.18 1 95.5 184 PRO B CA 1
ATOM 3843 C C . PRO B 1 184 ? 11.281 5.762 2.271 1 95.5 184 PRO B C 1
ATOM 3845 O O . PRO B 1 184 ? 10.625 5.852 3.311 1 95.5 184 PRO B O 1
ATOM 3848 N N . SER B 1 185 ? 12.172 4.832 2.018 1 92.56 185 SER B N 1
ATOM 3849 C CA . SER B 1 185 ? 12.406 3.781 3 1 92.56 185 SER B CA 1
ATOM 3850 C C . SER B 1 185 ? 13.18 4.316 4.207 1 92.56 185 SER B C 1
ATOM 3852 O O . SER B 1 185 ? 13.031 3.803 5.316 1 92.56 185 SER B O 1
ATOM 3854 N N . ASP B 1 186 ? 13.93 5.367 3.936 1 93.19 186 ASP B N 1
ATOM 3855 C CA . ASP B 1 186 ? 14.766 5.949 4.98 1 93.19 186 ASP B CA 1
ATOM 3856 C C . ASP B 1 186 ? 14.141 7.234 5.527 1 93.19 186 ASP B C 1
ATOM 3858 O O . ASP B 1 186 ? 13.758 8.117 4.758 1 93.19 186 ASP B O 1
ATOM 3862 N N . GLU B 1 187 ? 14.117 7.324 6.852 1 94.81 187 GLU B N 1
ATOM 3863 C CA . GLU B 1 187 ? 13.523 8.492 7.5 1 94.81 187 GLU B CA 1
ATOM 3864 C C . GLU B 1 187 ? 14.273 9.766 7.129 1 94.81 187 GLU B C 1
ATOM 3866 O O . GLU B 1 187 ? 13.664 10.828 6.984 1 94.81 187 GLU B O 1
ATOM 3871 N N . GLY B 1 188 ? 15.578 9.672 7.039 1 94.88 188 GLY B N 1
ATOM 3872 C CA . GLY B 1 188 ? 16.359 10.836 6.641 1 94.88 188 GLY B CA 1
ATOM 3873 C C . GLY B 1 188 ? 15.961 11.391 5.289 1 94.88 188 GLY B C 1
ATOM 3874 O O . GLY B 1 188 ? 15.852 12.609 5.121 1 94.88 188 GLY B O 1
ATOM 3875 N N . GLU B 1 189 ? 15.719 10.523 4.363 1 95.62 189 GLU B N 1
ATOM 3876 C CA . GLU B 1 189 ? 15.281 10.945 3.035 1 95.62 189 GLU B CA 1
ATOM 3877 C C . GLU B 1 189 ? 13.898 11.586 3.09 1 95.62 189 GLU B C 1
ATOM 3879 O O . GLU B 1 189 ? 13.617 12.531 2.346 1 95.62 189 GLU B O 1
ATOM 3884 N N . PHE B 1 190 ? 13.109 11.047 3.988 1 97.06 190 PHE B N 1
ATOM 3885 C CA . PHE B 1 190 ? 11.805 11.648 4.223 1 97.06 190 PHE B CA 1
ATOM 3886 C C . PHE B 1 190 ? 11.938 13.094 4.664 1 97.06 190 PHE B C 1
ATOM 3888 O O . PHE B 1 190 ? 11.273 13.984 4.125 1 97.06 190 PHE B O 1
ATOM 3895 N N . PHE B 1 191 ? 12.812 13.383 5.539 1 96.62 191 PHE B N 1
ATOM 3896 C CA . PHE B 1 191 ? 12.984 14.727 6.066 1 96.62 191 PHE B CA 1
ATOM 3897 C C . PHE B 1 191 ? 13.625 15.641 5.023 1 96.62 191 PHE B C 1
ATOM 3899 O O . PHE B 1 191 ? 13.344 16.844 4.98 1 96.62 191 PHE B O 1
ATOM 3906 N N . GLU B 1 192 ? 14.438 15.062 4.188 1 96.81 192 GLU B N 1
ATOM 3907 C CA . GLU B 1 192 ? 14.984 15.844 3.086 1 96.81 192 GLU B CA 1
ATOM 3908 C C . GLU B 1 192 ? 13.875 16.344 2.156 1 96.81 192 GLU B C 1
ATOM 3910 O O . GLU B 1 192 ? 13.844 17.516 1.79 1 96.81 192 GLU B O 1
ATOM 3915 N N . LEU B 1 193 ? 13.016 15.422 1.847 1 97.25 193 LEU B N 1
ATOM 3916 C CA . LEU B 1 193 ? 11.883 15.797 1.006 1 97.25 193 LEU B CA 1
ATOM 3917 C C . LEU B 1 193 ? 10.992 16.812 1.711 1 97.25 193 LEU B C 1
ATOM 3919 O O . LEU B 1 193 ? 10.516 17.766 1.088 1 97.25 193 LEU B O 1
ATOM 3923 N N . LEU B 1 194 ? 10.797 16.547 2.955 1 97.38 194 LEU B N 1
ATOM 3924 C CA . LEU B 1 194 ? 9.992 17.469 3.754 1 97.38 194 LEU B CA 1
ATOM 3925 C C . LEU B 1 194 ? 10.555 18.891 3.689 1 97.38 194 LEU B C 1
ATOM 3927 O O . LEU B 1 194 ? 9.812 19.844 3.506 1 97.38 194 LEU B O 1
ATOM 3931 N N . HIS B 1 195 ? 11.789 19.016 3.795 1 96.94 195 HIS B N 1
ATOM 3932 C CA . HIS B 1 195 ? 12.445 20.312 3.789 1 96.94 195 HIS B CA 1
ATOM 3933 C C . HIS B 1 195 ? 12.32 20.984 2.428 1 96.94 195 HIS B C 1
ATOM 3935 O O . HIS B 1 195 ? 12.195 22.219 2.346 1 96.94 195 HIS B O 1
ATOM 3941 N N . ILE B 1 196 ? 12.375 20.188 1.412 1 97.81 196 ILE B N 1
ATOM 3942 C CA . ILE B 1 196 ? 12.289 20.734 0.059 1 97.81 196 ILE B CA 1
ATOM 3943 C C . ILE B 1 196 ? 10.875 21.25 -0.201 1 97.81 196 ILE B C 1
ATOM 3945 O O . ILE B 1 196 ? 10.695 22.391 -0.646 1 97.81 196 ILE B O 1
ATOM 3949 N N . TYR B 1 197 ? 9.859 20.516 0.156 1 98.25 197 TYR B N 1
ATOM 3950 C CA . TYR B 1 197 ? 8.484 20.828 -0.208 1 98.25 197 TYR B CA 1
ATOM 3951 C C . TYR B 1 197 ? 7.855 21.781 0.806 1 98.25 197 TYR B C 1
ATOM 3953 O O . TYR B 1 197 ? 6.965 22.562 0.464 1 98.25 197 TYR B O 1
ATOM 3961 N N . PHE B 1 198 ? 8.297 21.656 2.016 1 98.31 198 PHE B N 1
ATOM 3962 C CA . PHE B 1 198 ? 7.805 22.453 3.129 1 98.31 198 PHE B CA 1
ATOM 3963 C C . PHE B 1 198 ? 8.961 23.016 3.945 1 98.31 198 PHE B C 1
ATOM 3965 O O . PHE B 1 198 ? 9.211 22.578 5.07 1 98.31 198 PHE B O 1
ATOM 3972 N N . PRO B 1 199 ? 9.539 24.047 3.531 1 97.19 199 PRO B N 1
ATOM 3973 C CA . PRO B 1 199 ? 10.805 24.5 4.113 1 97.19 199 PRO B CA 1
ATOM 3974 C C . PRO B 1 199 ? 10.664 24.969 5.555 1 97.19 199 PRO B C 1
ATOM 3976 O O . PRO B 1 199 ? 11.625 24.938 6.324 1 97.19 199 PRO B O 1
ATOM 3979 N N . ASN B 1 200 ? 9.523 25.516 5.914 1 97.38 200 ASN B N 1
ATOM 3980 C CA . ASN B 1 200 ? 9.281 26 7.27 1 97.38 200 ASN B CA 1
ATOM 3981 C C . ASN B 1 200 ? 8.062 25.328 7.898 1 97.38 200 ASN B C 1
ATOM 3983 O O . ASN B 1 200 ? 6.93 25.594 7.5 1 97.38 200 ASN B O 1
ATOM 3987 N N . ILE B 1 201 ? 8.367 24.484 8.906 1 98 201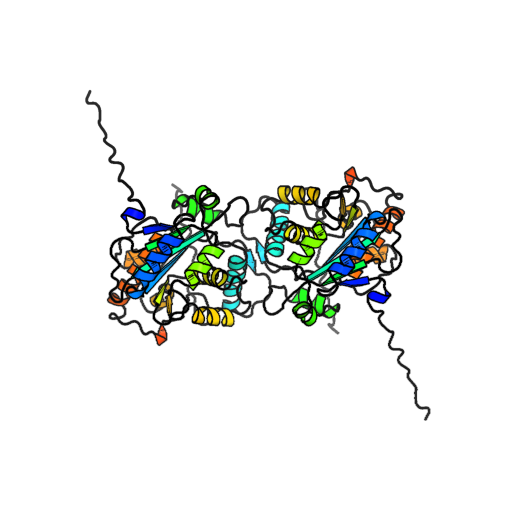 ILE B N 1
ATOM 3988 C CA . ILE B 1 201 ? 7.301 23.75 9.586 1 98 201 ILE B CA 1
ATOM 3989 C C . ILE B 1 201 ? 7.383 24 11.086 1 98 201 ILE B C 1
ATOM 3991 O O . ILE B 1 201 ? 8.453 23.875 11.688 1 98 201 ILE B O 1
ATOM 3995 N N . PHE B 1 202 ? 6.332 24.375 11.633 1 97.94 202 PHE B N 1
ATOM 3996 C CA . PHE B 1 202 ? 6.219 24.484 13.086 1 97.94 202 PHE B CA 1
ATOM 3997 C C . PHE B 1 202 ? 5.156 23.531 13.617 1 97.94 202 PHE B C 1
ATOM 3999 O O . PHE B 1 202 ? 3.965 23.719 13.359 1 97.94 202 PHE B O 1
ATOM 4006 N N . ASP B 1 203 ? 5.57 22.516 14.312 1 97.81 203 ASP B N 1
ATOM 4007 C CA . ASP B 1 203 ? 4.68 21.562 14.969 1 97.81 203 ASP B CA 1
ATOM 4008 C C . ASP B 1 203 ? 4.387 21.984 16.406 1 97.81 203 ASP B C 1
ATOM 4010 O O . ASP B 1 203 ? 5.266 21.922 17.266 1 97.81 203 ASP B O 1
ATOM 4014 N N . ILE B 1 204 ? 3.178 22.234 16.578 1 97.38 204 ILE B N 1
ATOM 4015 C CA . ILE B 1 204 ? 2.754 22.766 17.875 1 97.38 204 ILE B CA 1
ATOM 4016 C C . ILE B 1 204 ? 3.072 21.766 18.984 1 97.38 204 ILE B C 1
ATOM 4018 O O . ILE B 1 204 ? 3.506 22.141 20.062 1 97.38 204 ILE B O 1
ATOM 4022 N N . LYS B 1 205 ? 2.807 20.5 18.656 1 96.25 205 LYS B N 1
ATOM 4023 C CA . LYS B 1 205 ? 3.09 19.469 19.656 1 96.25 205 LYS B CA 1
ATOM 4024 C C . LYS B 1 205 ? 4.57 19.453 20.031 1 96.25 205 LYS B C 1
ATOM 4026 O O . LYS B 1 205 ? 4.922 19.172 21.188 1 96.25 205 LYS B O 1
ATOM 4031 N N . TYR B 1 206 ? 5.43 19.781 19.141 1 94.5 206 TYR B N 1
ATOM 4032 C CA . TYR B 1 206 ? 6.855 19.891 19.406 1 94.5 206 TYR B CA 1
ATOM 4033 C C . TYR B 1 206 ? 7.152 21.156 20.203 1 94.5 206 TYR B C 1
ATOM 4035 O O . TYR B 1 206 ? 7.953 21.141 21.141 1 94.5 206 TYR B O 1
ATOM 4043 N N . LEU B 1 207 ? 6.547 22.266 19.859 1 95.19 207 LEU B N 1
ATOM 4044 C CA . LEU B 1 207 ? 6.727 23.547 20.562 1 95.19 207 LEU B CA 1
ATOM 4045 C C . LEU B 1 207 ? 6.309 23.422 22.016 1 95.19 207 LEU B C 1
ATOM 4047 O O . LEU B 1 207 ? 6.914 24.047 22.891 1 95.19 207 LEU B O 1
ATOM 4051 N N . MET B 1 208 ? 5.34 22.594 22.234 1 95.06 208 MET B N 1
ATOM 4052 C CA . MET B 1 208 ? 4.762 22.422 23.562 1 95.06 208 MET B CA 1
ATOM 4053 C C . MET B 1 208 ? 5.801 21.891 24.547 1 95.06 208 MET B C 1
ATOM 4055 O O . MET B 1 208 ? 5.66 22.047 25.766 1 95.06 208 MET B O 1
ATOM 4059 N N . LYS B 1 209 ? 6.758 21.25 24.047 1 91.5 209 LYS B N 1
ATOM 4060 C CA . LYS B 1 209 ? 7.812 20.734 24.906 1 91.5 209 LYS B CA 1
ATOM 4061 C C . LYS B 1 209 ? 8.5 21.859 25.672 1 91.5 209 LYS B C 1
ATOM 4063 O O . LYS B 1 209 ? 9.031 21.625 26.766 1 91.5 209 LYS B O 1
ATOM 4068 N N . SER B 1 210 ? 8.469 23.016 25.141 1 90.94 210 SER B N 1
ATOM 4069 C CA . SER B 1 210 ? 9.086 24.172 25.781 1 90.94 210 SER B CA 1
ATOM 4070 C C . SER B 1 210 ? 8.062 24.969 26.578 1 90.94 210 SER B C 1
ATOM 4072 O O . SER B 1 210 ? 8.367 26.062 27.062 1 90.94 210 SER B O 1
ATOM 4074 N N . CYS B 1 211 ? 6.891 24.422 26.641 1 90.12 211 CYS B N 1
ATOM 4075 C CA . CYS B 1 211 ? 5.816 25.109 27.344 1 90.12 211 CYS B CA 1
ATOM 4076 C C . CYS B 1 211 ? 5.34 24.281 28.547 1 90.12 211 CYS B C 1
ATOM 4078 O O . CYS B 1 211 ? 4.703 23.25 28.375 1 90.12 211 CYS B O 1
ATOM 4080 N N . LYS B 1 212 ? 5.668 24.547 29.766 1 82.88 212 LYS B N 1
ATOM 4081 C CA . LYS B 1 212 ? 5.477 23.766 30.984 1 82.88 212 LYS B CA 1
ATOM 4082 C C . LYS B 1 212 ? 4.004 23.422 31.203 1 82.88 212 LYS B C 1
ATOM 4084 O O . LYS B 1 212 ? 3.674 22.312 31.625 1 82.88 212 LYS B O 1
ATOM 4089 N N . ASN B 1 213 ? 3.047 24.172 30.812 1 86.31 213 ASN B N 1
ATOM 4090 C CA . ASN B 1 213 ? 1.672 23.984 31.25 1 86.31 213 ASN B CA 1
ATOM 4091 C C . ASN B 1 213 ? 0.77 23.516 30.125 1 86.31 213 ASN B C 1
ATOM 4093 O O . ASN B 1 213 ? -0.438 23.359 30.312 1 86.31 213 ASN B O 1
ATOM 4097 N N . LEU B 1 214 ? 1.31 23.141 29.031 1 91 214 LEU B N 1
ATOM 4098 C CA . LEU B 1 214 ? 0.451 22.719 27.938 1 91 214 LEU B CA 1
ATOM 4099 C C . LEU B 1 214 ? 0.576 21.219 27.703 1 91 214 LEU B C 1
ATOM 4101 O O . LEU B 1 214 ? 1.687 20.688 27.609 1 91 214 LEU B O 1
ATOM 4105 N N . LYS B 1 215 ? -0.593 20.5 27.766 1 92.44 215 LYS B N 1
ATOM 4106 C CA . LYS B 1 215 ? -0.592 19.047 27.562 1 92.44 215 LYS B CA 1
ATOM 4107 C C . LYS B 1 215 ? -1.839 18.594 26.812 1 92.44 215 LYS B C 1
ATOM 4109 O O . LYS B 1 215 ? -2.83 19.328 26.75 1 92.44 215 LYS B O 1
ATOM 4114 N N . GLY B 1 216 ? -1.653 17.375 26.219 1 93 216 GLY B N 1
ATOM 4115 C CA . GLY B 1 216 ? -2.822 16.75 25.609 1 93 216 GLY B CA 1
ATOM 4116 C C . GLY B 1 216 ? -2.912 16.984 24.125 1 93 216 GLY B C 1
ATOM 4117 O O . GLY B 1 216 ? -1.922 17.344 23.484 1 93 216 GLY B O 1
ATOM 4118 N N . GLY B 1 217 ? -4.078 16.672 23.562 1 95.5 217 GLY B N 1
ATOM 4119 C CA . GLY B 1 217 ? -4.352 16.828 22.141 1 95.5 217 GLY B CA 1
ATOM 4120 C C . GLY B 1 217 ? -4.719 18.25 21.75 1 95.5 217 GLY B C 1
ATOM 4121 O O . GLY B 1 217 ? -4.695 19.141 22.594 1 95.5 217 GLY B O 1
ATOM 4122 N N . LEU B 1 218 ? -5.004 18.391 20.5 1 96.81 218 LEU B N 1
ATOM 4123 C CA . LEU B 1 218 ? -5.262 19.719 19.938 1 96.81 218 LEU B CA 1
ATOM 4124 C C . LEU B 1 218 ? -6.395 20.406 20.688 1 96.81 218 LEU B C 1
ATOM 4126 O O . LEU B 1 218 ? -6.27 21.578 21.062 1 96.81 218 LEU B O 1
ATOM 4130 N N . GLN B 1 219 ? -7.488 19.656 20.953 1 96.44 219 GLN B N 1
ATOM 4131 C CA . GLN B 1 219 ? -8.633 20.25 21.641 1 96.44 219 GLN B CA 1
ATOM 4132 C C . GLN B 1 219 ? -8.266 20.656 23.062 1 96.44 219 GLN B C 1
ATOM 4134 O O . GLN B 1 219 ? -8.672 21.719 23.531 1 96.44 219 GLN B O 1
ATOM 4139 N N . GLU B 1 220 ? -7.555 19.844 23.719 1 96.44 220 GLU B N 1
ATOM 4140 C CA . GLU B 1 220 ? -7.141 20.141 25.094 1 96.44 220 GLU B CA 1
ATOM 4141 C C . GLU B 1 220 ? -6.25 21.391 25.141 1 96.44 220 GLU B C 1
ATOM 4143 O O . GLU B 1 220 ? -6.402 22.234 26.031 1 96.44 220 GLU B O 1
ATOM 4148 N N . VAL B 1 221 ? -5.375 21.453 24.219 1 96.25 221 VAL B N 1
ATOM 4149 C CA . VAL B 1 221 ? -4.48 22.594 24.141 1 96.25 221 VAL B CA 1
ATOM 4150 C C . VAL B 1 221 ? -5.289 23.859 23.875 1 96.25 221 VAL B C 1
ATOM 4152 O O . VAL B 1 221 ? -5.055 24.906 24.484 1 96.25 221 VAL B O 1
ATOM 4155 N N . ALA B 1 222 ? -6.238 23.781 22.984 1 97.06 222 ALA B N 1
ATOM 4156 C CA . ALA B 1 222 ? -7.105 24.906 22.672 1 97.06 222 ALA B CA 1
ATOM 4157 C C . ALA B 1 222 ? -7.871 25.359 23.906 1 97.06 222 ALA B C 1
ATOM 4159 O O . ALA B 1 222 ? -8 26.562 24.156 1 97.06 222 ALA B O 1
ATOM 4160 N N . ASP B 1 223 ? -8.289 24.422 24.672 1 96.62 223 ASP B N 1
ATOM 4161 C CA . ASP B 1 223 ? -9.016 24.734 25.891 1 96.62 223 ASP B CA 1
ATOM 4162 C C . ASP B 1 223 ? -8.109 25.438 26.906 1 96.62 223 ASP B C 1
ATOM 4164 O O . ASP B 1 223 ? -8.516 26.406 27.547 1 96.62 223 ASP B O 1
ATOM 4168 N N . GLN B 1 224 ? -6.938 24.969 27.047 1 96.12 224 GLN B N 1
ATOM 4169 C CA . GLN B 1 224 ? -5.973 25.547 27.969 1 96.12 224 GLN B CA 1
ATOM 4170 C C . GLN B 1 224 ? -5.59 26.969 27.562 1 96.12 224 GLN B C 1
ATOM 4172 O O . GLN B 1 224 ? -5.289 27.812 28.406 1 96.12 224 GLN B O 1
ATOM 4177 N N . LEU B 1 225 ? -5.695 27.219 26.312 1 96.25 225 LEU B N 1
ATOM 4178 C CA . LEU B 1 225 ? -5.371 28.531 25.781 1 96.25 225 LEU B CA 1
ATOM 4179 C C . LEU B 1 225 ? -6.625 29.391 25.672 1 96.25 225 LEU B C 1
ATOM 4181 O O . LEU B 1 225 ? -6.562 30.531 25.188 1 96.25 225 LEU B O 1
ATOM 4185 N N . GLU B 1 226 ? -7.758 28.875 26.016 1 96.56 226 GLU B N 1
ATOM 4186 C CA . GLU B 1 226 ? -9.047 29.547 26.031 1 96.56 226 GLU B CA 1
ATOM 4187 C C . GLU B 1 226 ? -9.445 30.016 24.641 1 96.56 226 GLU B C 1
ATOM 4189 O O . GLU B 1 226 ? -9.859 31.156 24.438 1 96.56 226 GLU B O 1
ATOM 4194 N N . LEU B 1 227 ? -9.242 29.094 23.75 1 97.31 227 LEU B N 1
ATOM 4195 C CA . LEU B 1 227 ? -9.648 29.344 22.375 1 97.31 227 LEU B CA 1
ATOM 4196 C C . LEU B 1 227 ? -11 28.703 22.078 1 97.31 227 LEU B C 1
ATOM 4198 O O . LEU B 1 227 ? -11.289 27.594 22.547 1 97.31 227 LEU B O 1
ATOM 4202 N N . ARG B 1 228 ? -11.789 29.453 21.344 1 94.75 228 ARG B N 1
ATOM 4203 C CA . ARG B 1 228 ? -13.078 28.922 20.938 1 94.75 228 ARG B CA 1
ATOM 4204 C C . ARG B 1 228 ? -12.992 28.266 19.562 1 94.75 228 ARG B C 1
ATOM 4206 O O . ARG B 1 228 ? -12.625 28.922 18.578 1 94.75 228 ARG B O 1
ATOM 4213 N N . ARG B 1 229 ? -13.344 27.047 19.516 1 94.88 229 ARG B N 1
ATOM 4214 C CA . ARG B 1 229 ? -13.328 26.297 18.266 1 94.88 229 ARG B CA 1
ATOM 4215 C C . ARG B 1 229 ? -14.461 26.75 17.344 1 94.88 229 ARG B C 1
ATOM 4217 O O . ARG B 1 229 ? -15.562 27.031 17.797 1 94.88 229 ARG B O 1
ATOM 4224 N N . VAL B 1 230 ? -14.102 26.859 16.141 1 91.81 230 VAL B N 1
ATOM 4225 C CA . VAL B 1 230 ? -15.086 27.078 15.094 1 91.81 230 VAL B CA 1
ATOM 4226 C C . VAL B 1 230 ? -15.25 25.812 14.258 1 91.81 230 VAL B C 1
ATOM 4228 O O . VAL B 1 230 ? -14.258 25.25 13.773 1 91.81 230 VAL B O 1
ATOM 4231 N N . GLY B 1 231 ? -16.516 25.297 14.141 1 90 231 GLY B N 1
ATOM 4232 C CA . GLY B 1 231 ? -16.766 24.094 13.375 1 90 231 GLY B CA 1
ATOM 4233 C C . GLY B 1 231 ? -16.594 22.828 14.195 1 90 231 GLY B C 1
ATOM 4234 O O . GLY B 1 231 ? -16.156 22.875 15.352 1 90 231 GLY B O 1
ATOM 4235 N N . PRO B 1 232 ? -16.906 21.734 13.547 1 89.5 232 PRO B N 1
ATOM 4236 C CA . PRO B 1 232 ? -16.875 20.453 14.273 1 89.5 232 PRO B CA 1
ATOM 4237 C C . PRO B 1 232 ? -15.469 19.891 14.422 1 89.5 232 PRO B C 1
ATOM 4239 O O . PRO B 1 232 ? -14.648 20.016 13.508 1 89.5 232 PRO B O 1
ATOM 4242 N N . GLN B 1 233 ? -15.297 19.203 15.57 1 91.94 233 GLN B N 1
ATOM 4243 C CA . GLN B 1 233 ? -14.055 18.469 15.797 1 91.94 233 GLN B CA 1
ATOM 4244 C C . GLN B 1 233 ? -13.922 17.297 14.828 1 91.94 233 GLN B C 1
ATOM 4246 O O . GLN B 1 233 ? -14.914 16.656 14.469 1 91.94 233 GLN B O 1
ATOM 4251 N N . HIS B 1 234 ? -12.711 17.016 14.375 1 93.25 234 HIS B N 1
ATOM 4252 C CA . HIS B 1 234 ? -12.367 15.891 13.523 1 93.25 234 HIS B CA 1
ATOM 4253 C C . HIS B 1 234 ? -12.797 16.141 12.078 1 93.25 234 HIS B C 1
ATOM 4255 O O . HIS B 1 234 ? -12.945 15.195 11.297 1 93.25 234 HIS B O 1
ATOM 4261 N N . GLN B 1 235 ? -13.039 17.344 11.789 1 95.75 235 GLN B N 1
ATOM 4262 C CA . GLN B 1 235 ? -13.031 17.812 10.406 1 95.75 235 GLN B CA 1
ATOM 4263 C C . GLN B 1 235 ? -11.781 18.641 10.117 1 95.75 235 GLN B C 1
ATOM 4265 O O . GLN B 1 235 ? -11.398 19.484 10.914 1 95.75 235 GLN B O 1
ATOM 4270 N N . ALA B 1 236 ? -11.219 18.391 9.031 1 98.25 236 ALA B N 1
ATOM 4271 C CA . ALA B 1 236 ? -9.883 18.922 8.75 1 98.25 236 ALA B CA 1
ATOM 4272 C C . ALA B 1 236 ? -9.883 20.438 8.766 1 98.25 236 ALA B C 1
ATOM 4274 O O . ALA B 1 236 ? -8.93 21.062 9.25 1 98.25 236 ALA B O 1
ATOM 4275 N N . GLY B 1 237 ? -10.953 21.062 8.25 1 98 237 GLY B N 1
ATOM 4276 C CA . GLY B 1 237 ? -11.023 22.516 8.234 1 98 237 GLY B CA 1
ATOM 4277 C C . GLY B 1 237 ? -11.047 23.125 9.625 1 98 237 GLY B C 1
ATOM 4278 O O . GLY B 1 237 ? -10.273 24.031 9.922 1 98 237 GLY B O 1
ATOM 4279 N N . SER B 1 238 ? -11.938 22.625 10.414 1 97.19 238 SER B N 1
ATOM 4280 C CA . SER B 1 238 ? -12.055 23.094 11.781 1 97.19 238 SER B CA 1
ATOM 4281 C C . SER B 1 238 ? -10.758 22.875 12.555 1 97.19 238 SER B C 1
ATOM 4283 O O . SER B 1 238 ? -10.297 23.75 13.281 1 97.19 238 SER B O 1
ATOM 4285 N N . ASP B 1 239 ? -10.195 21.672 12.391 1 98.12 239 ASP B N 1
ATOM 4286 C CA . ASP B 1 239 ? -8.953 21.344 13.078 1 98.12 239 ASP B CA 1
ATOM 4287 C C . ASP B 1 239 ? -7.812 22.25 12.609 1 98.12 239 ASP B C 1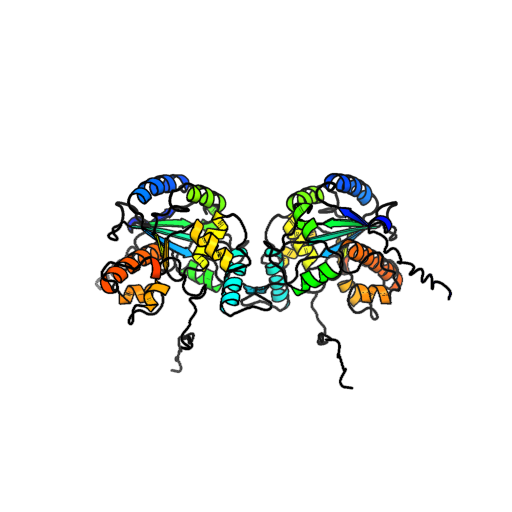
ATOM 4289 O O . ASP B 1 239 ? -6.969 22.656 13.406 1 98.12 239 ASP B O 1
ATOM 4293 N N . ALA B 1 240 ? -7.762 22.578 11.328 1 98.62 240 ALA B N 1
ATOM 4294 C CA . ALA B 1 240 ? -6.727 23.438 10.781 1 98.62 240 ALA B CA 1
ATOM 4295 C C . ALA B 1 240 ? -6.844 24.859 11.336 1 98.62 240 ALA B C 1
ATOM 4297 O O . ALA B 1 240 ? -5.844 25.469 11.727 1 98.62 240 ALA B O 1
ATOM 4298 N N . LEU B 1 241 ? -8.055 25.328 11.344 1 98.06 241 LEU B N 1
ATOM 4299 C CA . LEU B 1 241 ? -8.305 26.656 11.883 1 98.06 241 LEU B CA 1
ATOM 4300 C C . LEU B 1 241 ? -7.887 26.734 13.352 1 98.06 241 LEU B C 1
ATOM 4302 O O . LEU B 1 241 ? -7.191 27.672 13.75 1 98.06 241 LEU B O 1
ATOM 4306 N N . LEU B 1 242 ? -8.266 2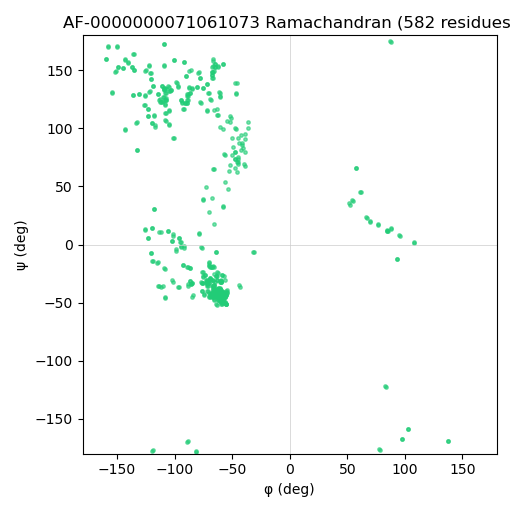5.75 14.086 1 98.12 242 LEU B N 1
ATOM 4307 C CA . LEU B 1 242 ? -7.906 25.703 15.5 1 98.12 242 LEU B CA 1
ATOM 4308 C C . LEU B 1 242 ? -6.395 25.625 15.672 1 98.12 242 LEU B C 1
ATOM 4310 O O . LEU B 1 242 ? -5.84 26.234 16.594 1 98.12 242 LEU B O 1
ATOM 4314 N N . THR B 1 243 ? -5.746 24.859 14.852 1 98.69 243 THR B N 1
ATOM 4315 C CA . THR B 1 243 ? -4.289 24.734 14.867 1 98.69 243 THR B CA 1
ATOM 4316 C C . THR B 1 243 ? -3.633 26.109 14.688 1 98.69 243 THR B C 1
ATOM 4318 O O . THR B 1 243 ? -2.719 26.469 15.438 1 98.69 243 THR B O 1
ATOM 4321 N N . GLY B 1 244 ? -4.109 26.906 13.75 1 98.62 244 GLY B N 1
ATOM 4322 C CA . GLY B 1 244 ? -3.574 28.234 13.539 1 98.62 244 GLY B CA 1
ATOM 4323 C C . GLY B 1 244 ? -3.756 29.156 14.734 1 98.62 244 GLY B C 1
ATOM 4324 O O . GLY B 1 244 ? -2.812 29.812 15.164 1 98.62 244 GLY B O 1
ATOM 4325 N N . MET B 1 245 ? -4.949 29.109 15.258 1 98.19 245 MET B N 1
ATOM 4326 C CA . MET B 1 245 ? -5.238 29.938 16.422 1 98.19 245 MET B CA 1
ATOM 4327 C C . MET B 1 245 ? -4.348 29.547 17.609 1 98.19 245 MET B C 1
ATOM 4329 O O . MET B 1 245 ? -3.83 30.422 18.312 1 98.19 245 MET B O 1
ATOM 4333 N N . ALA B 1 246 ? -4.215 28.281 17.766 1 98.06 246 ALA B N 1
ATOM 4334 C CA . ALA B 1 246 ? -3.393 27.781 18.875 1 98.06 246 ALA B CA 1
ATOM 4335 C C . ALA B 1 246 ? -1.941 28.234 18.719 1 98.06 246 ALA B C 1
ATOM 4337 O O . ALA B 1 246 ? -1.3 28.625 19.703 1 98.06 246 ALA B O 1
ATOM 4338 N N . PHE B 1 247 ? -1.388 28.172 17.547 1 98.25 247 PHE B N 1
ATOM 4339 C CA . PHE B 1 247 ? -0.009 28.578 17.297 1 98.25 247 PHE B CA 1
ATOM 4340 C C . PHE B 1 247 ? 0.212 30.031 17.703 1 98.25 247 PHE B C 1
ATOM 4342 O O . PHE B 1 247 ? 1.157 30.344 18.422 1 98.25 247 PHE B O 1
ATOM 4349 N N . PHE B 1 248 ? -0.628 30.906 17.25 1 98.19 248 PHE B N 1
ATOM 4350 C CA . PHE B 1 248 ? -0.414 32.344 17.469 1 98.19 248 PHE B CA 1
ATOM 4351 C C . PHE B 1 248 ? -0.647 32.688 18.938 1 98.19 248 PHE B C 1
ATOM 4353 O O . PHE B 1 248 ? 0.029 33.562 19.484 1 98.19 248 PHE B O 1
ATOM 4360 N N . LYS B 1 249 ? -1.629 32 19.531 1 97.19 249 LYS B N 1
ATOM 4361 C CA . LYS B 1 249 ? -1.826 32.25 20.969 1 97.19 249 LYS B CA 1
ATOM 4362 C C . LYS B 1 249 ? -0.621 31.766 21.766 1 97.19 249 LYS B C 1
ATOM 4364 O O . LYS B 1 249 ? -0.192 32.438 22.719 1 97.19 249 LYS B O 1
ATOM 4369 N N . MET B 1 250 ? -0.12 30.625 21.438 1 96.75 250 MET B N 1
ATOM 4370 C CA . MET B 1 250 ? 1.072 30.094 22.094 1 96.75 250 MET B CA 1
ATOM 4371 C C . MET B 1 250 ? 2.266 31.016 21.875 1 96.75 250 MET B C 1
ATOM 4373 O O . MET B 1 250 ? 3.045 31.25 22.812 1 96.75 250 MET B O 1
ATOM 4377 N N . ARG B 1 251 ? 2.467 31.469 20.641 1 96.94 251 ARG B N 1
ATOM 4378 C CA . ARG B 1 251 ? 3.549 32.406 20.328 1 96.94 251 ARG B CA 1
ATOM 4379 C C . ARG B 1 251 ? 3.475 33.625 21.203 1 96.94 251 ARG B C 1
ATOM 4381 O O . ARG B 1 251 ? 4.492 34.094 21.734 1 96.94 251 ARG B O 1
ATOM 4388 N N . GLU B 1 252 ? 2.281 34.125 21.406 1 95.94 252 GLU B N 1
ATOM 4389 C CA . GLU B 1 252 ? 2.043 35.281 22.234 1 95.94 252 GLU B CA 1
ATOM 4390 C C . GLU B 1 252 ? 2.316 35 23.703 1 95.94 252 GLU B C 1
ATOM 4392 O O . GLU B 1 252 ? 3.033 35.75 24.359 1 95.94 252 GLU B O 1
ATOM 4397 N N . MET B 1 253 ? 1.877 33.938 24.156 1 94.94 253 MET B N 1
ATOM 4398 C CA . MET B 1 253 ? 1.846 33.688 25.594 1 94.94 253 MET B CA 1
ATOM 4399 C C . MET B 1 253 ? 3.18 33.125 26.062 1 94.94 253 MET B C 1
ATOM 4401 O O . MET B 1 253 ? 3.602 33.406 27.188 1 94.94 253 MET B O 1
ATOM 4405 N N . PHE B 1 254 ? 3.824 32.344 25.234 1 94.62 254 PHE B N 1
ATOM 4406 C CA . PHE B 1 254 ? 4.941 31.562 25.766 1 94.62 254 PHE B CA 1
ATOM 4407 C C . PHE B 1 254 ? 6.238 31.938 25.047 1 94.62 254 PHE B C 1
ATOM 4409 O O . PHE B 1 254 ? 7.328 31.625 25.547 1 94.62 254 PHE B O 1
ATOM 4416 N N . PHE B 1 255 ? 6.207 32.625 23.938 1 94.88 255 PHE B N 1
ATOM 4417 C CA . PHE B 1 255 ? 7.43 32.812 23.172 1 94.88 255 PHE B CA 1
ATOM 4418 C C . PHE B 1 255 ? 7.668 34.312 22.922 1 94.88 255 PHE B C 1
ATOM 4420 O O . PHE B 1 255 ? 8.469 34.688 22.062 1 94.88 255 PHE B O 1
ATOM 4427 N N . GLU B 1 256 ? 6.977 35.219 23.594 1 93.31 256 GLU B N 1
ATOM 4428 C CA . GLU B 1 256 ? 7.125 36.656 23.484 1 93.31 256 GLU B CA 1
ATOM 4429 C C . GLU B 1 256 ? 7.027 37.125 22.031 1 93.31 256 GLU B C 1
ATOM 4431 O O . GLU B 1 256 ? 7.863 37.906 21.562 1 93.31 256 GLU B O 1
ATOM 4436 N N . ASP B 1 257 ? 6.207 36.438 21.328 1 91.56 257 ASP B N 1
ATOM 4437 C CA . ASP B 1 257 ? 5.867 36.75 19.953 1 91.56 257 ASP B CA 1
ATOM 4438 C C . ASP B 1 257 ? 7.051 36.5 19.016 1 91.56 257 ASP B C 1
ATOM 4440 O O . ASP B 1 257 ? 7.156 37.094 17.953 1 91.56 257 ASP B O 1
ATOM 4444 N N . ASN B 1 258 ? 7.992 35.656 19.516 1 91.38 258 ASN B N 1
ATOM 4445 C CA . ASN B 1 258 ? 9.164 35.344 18.703 1 91.38 258 ASN B CA 1
ATOM 4446 C C . ASN B 1 258 ? 9.594 33.906 18.875 1 91.38 258 ASN B C 1
ATOM 4448 O O . ASN B 1 258 ? 10.383 33.594 19.766 1 91.38 258 ASN B O 1
ATOM 4452 N N . ILE B 1 259 ? 9.195 33.125 17.953 1 93.12 259 ILE B N 1
ATOM 4453 C CA . ILE B 1 259 ? 9.602 31.719 17.969 1 93.12 259 ILE B CA 1
ATOM 4454 C C . ILE B 1 259 ? 10.898 31.562 17.172 1 93.12 259 ILE B C 1
ATOM 4456 O O . ILE B 1 259 ? 10.961 31.922 16 1 93.12 259 ILE B O 1
ATOM 4460 N N . ASP B 1 260 ? 11.953 31.047 17.797 1 93.25 260 ASP B N 1
ATOM 4461 C CA . ASP B 1 260 ? 13.25 30.828 17.172 1 93.25 260 ASP B CA 1
ATOM 4462 C C . ASP B 1 260 ? 13.156 29.812 16.031 1 93.25 260 ASP B C 1
ATOM 4464 O O . ASP B 1 260 ? 12.969 28.625 16.281 1 93.25 260 ASP B O 1
ATOM 4468 N N . HIS B 1 261 ? 13.328 30.297 14.906 1 92.44 261 HIS B N 1
ATOM 4469 C CA . HIS B 1 261 ? 13.195 29.469 13.711 1 92.44 261 HIS B CA 1
ATOM 4470 C C . HIS B 1 261 ? 14.227 28.344 13.711 1 92.44 261 HIS B C 1
ATOM 4472 O O . HIS B 1 261 ? 13.883 27.188 13.43 1 92.44 261 HIS B O 1
ATOM 4478 N N . ALA B 1 262 ? 15.398 28.609 13.953 1 91.19 262 ALA B N 1
ATOM 4479 C CA . ALA B 1 262 ? 16.484 27.625 13.93 1 91.19 262 ALA B CA 1
ATOM 4480 C C . ALA B 1 262 ? 16.234 26.5 14.922 1 91.19 262 ALA B C 1
ATOM 4482 O O . ALA B 1 262 ? 16.594 25.344 14.656 1 91.19 262 ALA B O 1
ATOM 4483 N N . LYS B 1 263 ? 15.586 26.844 15.93 1 92.19 263 LYS B N 1
ATOM 4484 C CA . LYS B 1 263 ? 15.398 25.875 17 1 92.19 263 LYS B CA 1
ATOM 4485 C C . LYS B 1 263 ? 14.148 25.031 16.781 1 92.19 263 LYS B C 1
ATOM 4487 O O . LYS B 1 263 ? 14.133 23.844 17.094 1 92.19 263 LYS B O 1
ATOM 4492 N N . TYR B 1 264 ? 13.172 25.656 16.219 1 93.88 264 TYR B N 1
ATOM 4493 C CA . TYR B 1 264 ? 11.875 25 16.312 1 93.88 264 TYR B CA 1
ATOM 4494 C C . TYR B 1 264 ? 11.367 24.594 14.938 1 93.88 264 TYR B C 1
ATOM 4496 O O . TYR B 1 264 ? 10.453 23.766 14.82 1 93.88 264 TYR B O 1
ATOM 4504 N N . SER B 1 265 ? 11.914 25.109 13.898 1 94.25 265 SER B N 1
ATOM 4505 C CA . SER B 1 265 ? 11.43 24.828 12.547 1 94.25 265 SER B CA 1
ATOM 4506 C C . SER B 1 265 ? 11.953 23.484 12.047 1 94.25 265 SER B C 1
ATOM 4508 O O . SER B 1 265 ? 13.109 23.125 12.281 1 94.25 265 SER B O 1
ATOM 4510 N N . GLY B 1 266 ? 11.078 22.719 11.453 1 93.06 266 GLY B N 1
ATOM 4511 C CA . GLY B 1 266 ? 11.5 21.531 10.75 1 93.06 266 GLY B CA 1
ATOM 4512 C C . GLY B 1 266 ? 11.406 20.266 11.602 1 93.06 266 GLY B C 1
ATOM 4513 O O . GLY B 1 266 ? 11.781 19.188 11.156 1 93.06 266 GLY B O 1
ATOM 4514 N N . HIS B 1 267 ? 10.82 20.438 12.766 1 92.62 267 HIS B N 1
ATOM 4515 C CA . HIS B 1 267 ? 10.711 19.312 13.672 1 92.62 267 HIS B CA 1
ATOM 4516 C C . HIS B 1 267 ? 9.273 18.797 13.742 1 92.62 267 HIS B C 1
ATOM 4518 O O . HIS B 1 267 ? 8.328 19.594 13.766 1 92.62 267 HIS B O 1
ATOM 4524 N N . LEU B 1 268 ? 9.18 17.484 13.656 1 94.12 268 LEU B N 1
ATOM 4525 C CA . LEU B 1 268 ? 7.887 16.828 13.836 1 94.12 268 LEU B CA 1
ATOM 4526 C C . LEU B 1 268 ? 7.887 15.961 15.094 1 94.12 268 LEU B C 1
ATOM 4528 O O . LEU B 1 268 ? 8.773 15.125 15.273 1 94.12 268 LEU B O 1
ATOM 4532 N N . TYR B 1 269 ? 6.898 16.188 15.859 1 92.31 269 TYR B N 1
ATOM 4533 C CA . TYR B 1 269 ? 6.777 15.398 17.078 1 92.31 269 TYR B CA 1
ATOM 4534 C C . TYR B 1 269 ? 6.648 13.914 16.766 1 92.31 269 TYR B C 1
ATOM 4536 O O . TYR B 1 269 ? 5.836 13.523 15.922 1 92.31 269 TYR B O 1
ATOM 4544 N N . GLY B 1 270 ? 7.488 13.062 17.375 1 87.69 270 GLY B N 1
ATOM 4545 C CA . GLY B 1 270 ? 7.395 11.617 17.219 1 87.69 270 GLY B CA 1
ATOM 4546 C C . GLY B 1 270 ? 8.258 11.07 16.109 1 87.69 270 GLY B C 1
ATOM 4547 O O . GLY B 1 270 ? 8.352 9.859 15.922 1 87.69 270 GLY B O 1
ATOM 4548 N N . LEU B 1 271 ? 8.758 11.922 15.297 1 90.69 271 LEU B N 1
ATOM 4549 C CA . LEU B 1 271 ? 9.648 11.508 14.227 1 90.69 271 LEU B CA 1
ATOM 4550 C C . LEU B 1 271 ? 11 12.219 14.336 1 90.69 271 LEU B C 1
ATOM 4552 O O . LEU B 1 271 ? 11.07 13.336 14.852 1 90.69 271 LEU B O 1
ATOM 4556 N N . GLY B 1 272 ? 11.992 11.578 13.812 1 79.12 272 GLY B N 1
ATOM 4557 C CA . GLY B 1 272 ? 13.32 12.164 13.812 1 79.12 272 GLY B CA 1
ATOM 4558 C C . GLY B 1 272 ? 14.023 12.047 15.156 1 79.12 272 GLY B C 1
ATOM 4559 O O . GLY B 1 272 ? 13.633 11.234 15.992 1 79.12 272 GLY B O 1
ATOM 4560 N N . THR B 1 273 ? 15.203 12.57 15.352 1 63.62 273 THR B N 1
ATOM 4561 C CA . THR B 1 273 ? 16.062 12.492 16.531 1 63.62 273 THR B CA 1
ATOM 4562 C C . THR B 1 273 ? 15.391 13.18 17.719 1 63.62 273 THR B C 1
ATOM 4564 O O . THR B 1 273 ? 15.836 13.016 18.859 1 63.62 273 THR B O 1
ATOM 4567 N N . SER B 1 274 ? 14.344 13.789 17.547 1 53.28 274 SER B N 1
ATOM 4568 C CA . SER B 1 274 ? 13.766 14.547 18.641 1 53.28 274 SER B CA 1
ATOM 4569 C C . SER B 1 274 ? 13.078 13.625 19.656 1 53.28 274 SER B C 1
ATOM 4571 O O . SER B 1 274 ? 12.461 14.094 20.609 1 53.28 274 SER B O 1
ATOM 4573 N N . PHE B 1 275 ? 13.008 12.312 19.438 1 48.59 275 PHE B N 1
ATOM 4574 C CA . PHE B 1 275 ? 12.227 11.5 20.359 1 48.59 275 PHE B CA 1
ATOM 4575 C C . PHE B 1 275 ? 12.969 11.312 21.672 1 48.59 275 PHE B C 1
ATOM 4577 O O . PHE B 1 275 ? 13.664 10.305 21.859 1 48.59 275 PHE B O 1
ATOM 4584 N N . ILE B 1 276 ? 13.625 12.234 22.188 1 38.06 276 ILE B N 1
ATOM 4585 C CA . ILE B 1 276 ? 14.031 11.945 23.562 1 38.06 276 ILE B CA 1
ATOM 4586 C C . ILE B 1 276 ? 12.797 11.875 24.469 1 38.06 276 ILE B C 1
ATOM 4588 O O . ILE B 1 276 ? 12.172 12.898 24.75 1 38.06 276 ILE B O 1
ATOM 4592 N N . VAL B 1 277 ? 11.844 10.891 24.297 1 37.47 277 VAL B N 1
ATOM 4593 C CA . VAL B 1 277 ? 10.797 10.734 25.297 1 37.47 277 VAL B CA 1
ATOM 4594 C C . VAL B 1 277 ? 11.43 10.617 26.688 1 37.47 277 VAL B C 1
ATOM 4596 O O . VAL B 1 277 ? 12.289 9.766 26.922 1 37.47 277 VAL B O 1
ATOM 4599 N N . ASN B 1 278 ? 11.305 11.531 27.531 1 32.12 278 ASN B N 1
ATOM 4600 C CA . ASN B 1 278 ? 11.305 11.188 28.953 1 32.12 278 ASN B CA 1
ATOM 4601 C C . ASN B 1 278 ? 10.383 10.008 29.25 1 32.12 278 ASN B C 1
ATOM 4603 O O . ASN B 1 278 ? 9.398 9.789 28.547 1 32.12 278 ASN B O 1
ATOM 4607 N N . GLY B 1 279 ? 10.641 8.883 29.953 1 31.12 279 GLY B N 1
ATOM 4608 C CA . GLY B 1 279 ? 10.055 7.672 30.5 1 31.12 279 GLY B CA 1
ATOM 4609 C C . GLY B 1 279 ? 8.602 7.84 30.891 1 31.12 279 GLY B C 1
ATOM 4610 O O . GLY B 1 279 ? 8.07 7.062 31.688 1 31.12 279 GLY B O 1
ATOM 4611 N N . THR B 1 280 ? 7.871 8.969 30.906 1 30.08 280 THR B N 1
ATOM 4612 C CA . THR B 1 280 ? 6.543 8.82 31.5 1 30.08 280 THR B CA 1
ATOM 4613 C C . THR B 1 280 ? 5.625 8.023 30.578 1 30.08 280 THR B C 1
ATOM 4615 O O . THR B 1 280 ? 5.582 8.281 29.359 1 30.08 280 THR B O 1
ATOM 4618 N N . ASN B 1 281 ? 5.141 6.797 30.922 1 28.52 281 ASN B N 1
ATOM 4619 C CA . ASN B 1 281 ? 4.203 5.777 30.469 1 28.52 281 ASN B CA 1
ATOM 4620 C C . ASN B 1 281 ? 2.916 6.398 29.938 1 28.52 281 ASN B C 1
ATOM 4622 O O . ASN B 1 281 ? 2.201 7.082 30.672 1 28.52 281 ASN B O 1
ATOM 4626 N N . PHE B 1 282 ? 2.744 6.832 28.812 1 29.14 282 PHE B N 1
ATOM 4627 C CA . PHE B 1 282 ? 1.443 7.172 28.25 1 29.14 282 PHE B CA 1
ATOM 4628 C C . PHE B 1 282 ? 0.424 6.078 28.531 1 29.14 282 PHE B C 1
ATOM 4630 O O . PHE B 1 282 ? 0.501 4.984 27.969 1 29.14 282 PHE B O 1
ATOM 4637 N N . HIS B 1 283 ? -0.056 5.875 29.828 1 26.58 283 HIS B N 1
ATOM 4638 C CA . HIS B 1 283 ? -1.254 5.121 30.172 1 26.58 283 HIS B CA 1
ATOM 4639 C C . HIS B 1 283 ? -2.428 5.504 29.281 1 26.58 283 HIS B C 1
ATOM 4641 O O . HIS B 1 283 ? -2.73 6.688 29.125 1 26.58 283 HIS B O 1
ATOM 4647 N N . GLU B 1 284 ? -2.729 4.781 28.297 1 28 284 GLU B N 1
ATOM 4648 C CA . GLU B 1 284 ? -4.027 4.746 27.625 1 28 284 GLU B CA 1
ATOM 4649 C C . GLU B 1 284 ? -5.168 4.832 28.641 1 28 284 GLU B C 1
ATOM 4651 O O . GLU B 1 284 ? -5.344 3.932 29.469 1 28 284 GLU B O 1
ATOM 4656 N N . SER B 1 285 ? -5.434 5.926 29.328 1 25.55 285 SER B N 1
ATOM 4657 C CA . SER B 1 285 ? -6.613 6.121 30.172 1 25.55 285 SER B CA 1
ATOM 4658 C C . SER B 1 285 ? -7.875 5.641 29.469 1 25.55 285 SER B C 1
ATOM 4660 O O . SER B 1 285 ? -8.336 6.27 28.5 1 25.55 285 SER B O 1
ATOM 4662 N N . ASN B 1 286 ? -8.102 4.309 29.344 1 25.94 286 ASN B N 1
ATOM 4663 C CA . ASN B 1 286 ? -9.422 3.709 29.172 1 25.94 286 ASN B CA 1
ATOM 4664 C C . ASN B 1 286 ? -10.391 4.195 30.25 1 25.94 286 ASN B C 1
ATOM 4666 O O . ASN B 1 286 ? -10.047 4.258 31.422 1 25.94 286 ASN B O 1
ATOM 4670 N N . GLY B 1 287 ? -11.375 5.086 30.062 1 23.52 287 GLY B N 1
ATOM 4671 C CA . GLY B 1 287 ? -12.523 5.449 30.875 1 23.52 287 GLY B CA 1
ATOM 4672 C C . GLY B 1 287 ? -13.133 4.27 31.594 1 23.52 287 GLY B C 1
ATOM 4673 O O . GLY B 1 287 ? -13.344 3.207 31 1 23.52 287 GLY B O 1
ATOM 4674 N N . GLU B 1 288 ? -12.867 4.004 32.938 1 24.84 288 GLU B N 1
ATOM 4675 C CA . GLU B 1 288 ? -13.469 3.189 33.969 1 24.84 288 GLU B CA 1
ATOM 4676 C C . GLU B 1 288 ? -14.984 3.377 34.031 1 24.84 288 GLU B C 1
ATOM 4678 O O . GLU B 1 288 ? -15.477 4.473 34.312 1 24.84 288 GLU B O 1
ATOM 4683 N N . THR B 1 289 ? -15.898 2.85 33.062 1 22.5 289 THR B N 1
ATOM 4684 C CA . THR B 1 289 ? -17.312 2.721 33.438 1 22.5 289 THR B CA 1
ATOM 4685 C C . THR B 1 289 ? -17.453 1.875 34.688 1 22.5 289 THR B C 1
ATOM 4687 O O . THR B 1 289 ? -17.141 0.684 34.688 1 22.5 289 THR B O 1
ATOM 4690 N N . ASN B 1 290 ? -17.188 2.375 35.875 1 21.95 290 ASN B N 1
ATOM 4691 C CA . ASN B 1 290 ? -17.531 1.862 37.188 1 21.95 290 ASN B CA 1
ATOM 4692 C C . ASN B 1 290 ? -19.031 1.689 37.375 1 21.95 290 ASN B C 1
ATOM 4694 O O . ASN B 1 290 ? -19.672 2.447 38.094 1 21.95 290 ASN B O 1
ATOM 4698 N N . SER B 1 291 ? -19.922 1.376 36.438 1 20.88 291 SER B N 1
ATOM 4699 C CA . SER B 1 291 ? -21.297 1.276 36.906 1 20.88 291 SER B CA 1
ATOM 4700 C C . SER B 1 291 ? -21.469 0.094 37.844 1 20.88 291 SER B C 1
ATOM 4702 O O . SER B 1 291 ? -22.594 -0.335 38.125 1 20.88 291 SER B O 1
ATOM 4704 N N . ALA B 1 292 ? -20.703 -0.346 38.75 1 18 292 ALA B N 1
ATOM 4705 C CA . ALA B 1 292 ? -21.25 -1.339 39.688 1 18 292 ALA B CA 1
ATOM 4706 C C . ALA B 1 292 ? -22.266 -0.708 40.625 1 18 292 ALA B C 1
ATOM 4708 O O . ALA B 1 292 ? -22.766 -1.369 41.531 1 18 292 ALA B O 1
ATOM 4709 N N . SER B 1 293 ? -22.984 0.394 40.219 1 18.73 293 SER B N 1
ATOM 4710 C CA . SER B 1 293 ? -24.172 0.186 41.031 1 18.73 293 SER B CA 1
ATOM 4711 C C . SER B 1 293 ? -24.984 -1.005 40.531 1 18.73 293 SER B C 1
ATOM 4713 O O . SER B 1 293 ? -25.047 -1.274 39.344 1 18.73 293 SER B O 1
#

Secondary structure (DSSP, 8-state):
---------------TGGGTEEEE-GGGHHHHHHHHHHHTTT--EEEEEEE-----EEE-S--SSHHHHHHHHHHHHHHHS---EEEEEEE-TTSPPPSS--EEEEEB---TTTS---HHHHHHHHHTT--HHHHHHHPBPHHHHHHHHHTTTSSS-TT-EEEESS-HHHHHHHHHHHHTSPPPSSHHHHHHHHHHH-S-EEEHHHHGGG-TT--SSHHHHHHHTTPPP-S-TT-HHHHHHHHHHHHHHHHHHHSTT---HHHHTTB-TTSSTT----S--------------/---------------GGGGTEEEE-GGGHHHHHHHHHHHTTT--EEEEEEE-----EEE-S--SSHHHHHHHHHHHHHHHS---EEEEEEE-TTSPPPSS--EEEEEB---TTTS---HHHHHHHHHTT--HHHHHHHPBPHHHHHHHHHTTTSSS-TT-EEEESS-HHHHHHHHHHHHTSPPPSSHHHHHHHHHHH-S-EEEHHHHGGG-TT--SSHHHHHHHTTPPP-S-TT-HHHHHHHHHHHHHHHHHHHSTT---HHHHTTB-TTSSTT----S--------------

Organism: Drosophila erecta (NCBI:txid7220)

Nearest PDB structures (foldseek):
  4gmj-assembly3_F  TM=9.906E-01  e=5.989E-43  Homo sapiens
  4gmj-assembly2_D  TM=9.877E-01  e=1.155E-42  Homo sapiens
  3g10-assembly1_A  TM=9.804E-01  e=6.062E-36  Schizosaccharomyces pombe
  4b8c-assembly2_E  TM=9.148E-01  e=2.347E-27  Saccharomyces cerevisiae S288C
  1uoc-assembly1_A  TM=8.726E-01  e=9.795E-25  Saccharomyces cerevisiae